Protein AF-A0A6L7SQQ6-F1 (afdb_monomer_lite)

pLDDT: mean 78.57, std 19.76, range [25.38, 97.38]

Sequence (623 aa):
MELYFRLGDMAGFTASKLAELQQGFAIPIRELVQNSMDASVEAENDACKVDIYIESVKKKDIPCIDEYQKILELAVKTQKESGSYQNQQKQVVDKIKTALEKDDIPVMMFADNGAGLTTEKLEALLSERSHKSDSNSSGGSYGVGHLSAYSLSALQYILYSSRHKTSYGNQRTIFTGSPILAGYRSEDLVQRGPVGRIVADKPSEEKNPEYKYLDQCPRFLENILENLSSTGTVVTILGLSEQWGEEAEYAIVSHFFSALAYGSLKVTIHRSGKKPISLDESQIQKLIGSRKGQKNARSSKGEILSGQAVWNSYQTIKSPNMHSIKLKNGDSVSIYVSINADKSESSVALIRSDMLIARHDNMICHDFDNLRKNPDYEPFTLIIDVGIKEAPNLFTLIKQAEGPNHNRLIAKNLMENKRHELNSLLTELCDKTKPWLQEIDRQSFDLPLFTIPQKANENSSRGTQNPSTPPRAKPVKPNQEPPPEGDPKPPPSTPRPKPNTPKISNRPLEAKVAARYMEHLGQLKVDIRITPHKSDDRDDAYLAFSLGEDLDRNLGMPTWLAFSDITLNGNEIKLKSNEEFRINLGMLEASKTYTVVAQLQKPEEWSNSLKYALQPLLWLRRK

Structure (mmCIF, N/CA/C/O backbone):
data_AF-A0A6L7SQQ6-F1
#
_entry.id   AF-A0A6L7SQQ6-F1
#
loop_
_atom_site.group_PDB
_atom_site.id
_atom_site.type_symbol
_atom_site.label_atom_id
_atom_site.label_alt_id
_atom_site.label_comp_id
_atom_site.label_asym_id
_atom_site.label_entity_id
_atom_site.label_seq_id
_atom_site.pdbx_PDB_ins_code
_atom_site.Cartn_x
_atom_site.Cartn_y
_atom_site.Cartn_z
_atom_site.occupancy
_atom_site.B_iso_or_equiv
_atom_site.auth_seq_id
_atom_site.auth_comp_id
_atom_site.auth_asym_id
_atom_site.auth_atom_id
_atom_site.pdbx_PDB_model_num
ATOM 1 N N . MET A 1 1 ? -12.608 -7.533 27.588 1.00 89.00 1 MET A N 1
ATOM 2 C CA . MET A 1 1 ? -12.539 -6.828 26.290 1.00 89.00 1 MET A CA 1
ATOM 3 C C . MET A 1 1 ? -13.068 -5.427 26.491 1.00 89.00 1 MET A C 1
ATOM 5 O O . MET A 1 1 ? -14.237 -5.294 26.829 1.00 89.00 1 MET A O 1
ATOM 9 N N . GLU A 1 2 ? -12.231 -4.415 26.303 1.00 91.88 2 GLU A N 1
ATOM 10 C CA . GLU A 1 2 ? -12.603 -3.006 26.482 1.00 91.88 2 GLU A CA 1
ATOM 11 C C . GLU A 1 2 ? -11.936 -2.139 25.412 1.00 91.88 2 GLU A C 1
ATOM 13 O O . GLU A 1 2 ? -10.821 -2.456 24.989 1.00 91.88 2 GLU A O 1
ATOM 18 N N . LEU A 1 3 ? -12.583 -1.047 24.987 1.00 94.94 3 LEU A N 1
ATOM 19 C CA . LEU A 1 3 ? -11.971 -0.068 24.090 1.00 94.94 3 LEU A CA 1
ATOM 20 C C . LEU A 1 3 ? -11.274 1.031 24.901 1.00 94.94 3 LEU A C 1
ATOM 22 O O . LEU A 1 3 ? -11.892 1.943 25.442 1.00 94.94 3 LEU A O 1
ATOM 26 N N . TYR A 1 4 ? -9.947 0.972 24.944 1.00 93.69 4 TYR A N 1
ATOM 27 C CA . TYR A 1 4 ? -9.126 1.877 25.735 1.00 93.69 4 TYR A CA 1
ATOM 28 C C . TYR A 1 4 ? -8.465 2.963 24.882 1.00 93.69 4 TYR A C 1
ATOM 30 O O . TYR A 1 4 ? -7.765 2.675 23.910 1.00 93.69 4 TYR A O 1
ATOM 38 N N . PHE A 1 5 ? -8.616 4.220 25.302 1.00 91.88 5 PHE A N 1
ATOM 39 C CA . PHE A 1 5 ? -7.839 5.357 24.809 1.00 91.88 5 PHE A CA 1
ATOM 40 C C . PHE A 1 5 ? -6.858 5.795 25.902 1.00 91.88 5 PHE A C 1
ATOM 42 O O . PHE A 1 5 ? -7.236 6.001 27.059 1.00 91.88 5 PHE A O 1
ATOM 49 N N . ARG A 1 6 ? -5.576 5.938 25.554 1.00 89.88 6 ARG A N 1
ATOM 50 C CA . ARG A 1 6 ? -4.548 6.387 26.509 1.00 89.88 6 ARG A CA 1
ATOM 51 C C . ARG A 1 6 ? -4.644 7.887 26.787 1.00 89.88 6 ARG A C 1
ATOM 53 O O . ARG A 1 6 ? -5.280 8.622 26.029 1.00 89.88 6 ARG A O 1
ATOM 60 N N . LEU A 1 7 ? -3.960 8.348 27.831 1.00 89.25 7 LEU A N 1
ATOM 61 C CA . LEU A 1 7 ? -3.707 9.777 28.031 1.00 89.25 7 LEU A CA 1
ATOM 62 C C . LEU A 1 7 ? -3.003 10.365 26.800 1.00 89.25 7 LEU A C 1
ATOM 64 O O . LEU A 1 7 ? -2.105 9.742 26.230 1.00 89.25 7 LEU A O 1
ATOM 68 N N . GLY A 1 8 ? -3.411 11.555 26.367 1.00 85.06 8 GLY A N 1
ATOM 69 C CA . GLY A 1 8 ? -2.806 12.184 25.196 1.00 85.06 8 GLY A CA 1
ATOM 70 C C . GLY A 1 8 ? -3.393 13.542 24.847 1.00 85.06 8 GLY A C 1
ATOM 71 O O . GLY A 1 8 ? -4.308 14.034 25.506 1.00 85.06 8 GLY A O 1
ATOM 72 N N . ASP A 1 9 ? -2.847 14.149 23.798 1.00 80.06 9 ASP A N 1
ATOM 73 C CA . ASP A 1 9 ? -3.192 15.507 23.381 1.00 80.06 9 ASP A CA 1
ATOM 74 C C . ASP A 1 9 ? -4.577 15.614 22.726 1.00 80.06 9 ASP A C 1
ATOM 76 O O . ASP A 1 9 ? -5.094 14.662 22.132 1.00 80.06 9 ASP A O 1
ATOM 80 N N . MET A 1 10 ? -5.135 16.828 22.769 1.00 79.50 10 MET A N 1
ATOM 81 C CA . MET A 1 10 ? -6.393 17.237 22.129 1.00 79.50 10 MET A CA 1
ATOM 82 C C . MET A 1 10 ? -6.275 17.355 20.598 1.00 79.50 10 MET A C 1
ATOM 84 O O . MET A 1 10 ? -6.607 18.380 20.002 1.00 79.50 10 MET A O 1
ATOM 88 N N . ALA A 1 11 ? -5.795 16.303 19.937 1.00 83.25 11 ALA A N 1
ATOM 89 C CA . ALA A 1 11 ? -5.746 16.237 18.480 1.00 83.25 11 ALA A CA 1
ATOM 90 C C . ALA A 1 11 ? -7.163 16.191 17.877 1.00 83.25 11 ALA A C 1
ATOM 92 O O . ALA A 1 11 ? -8.075 15.614 18.466 1.00 83.25 11 ALA A O 1
ATOM 93 N N . GLY A 1 12 ? -7.356 16.780 16.694 1.00 82.12 12 GLY A N 1
ATOM 94 C CA . GLY A 1 12 ? -8.638 16.738 15.981 1.00 82.12 12 GLY A CA 1
ATOM 95 C C . GLY A 1 12 ? -8.912 15.397 15.282 1.00 82.12 12 GLY A C 1
ATOM 96 O O . GLY A 1 12 ? -8.052 14.523 15.228 1.00 82.12 12 GLY A O 1
ATOM 97 N N . PHE A 1 13 ? -10.098 15.270 14.673 1.00 76.56 13 PHE A N 1
ATOM 98 C CA . PHE A 1 13 ? -10.550 14.075 13.926 1.00 76.56 13 PHE A CA 1
ATOM 99 C C . PHE A 1 13 ? -9.750 13.769 12.652 1.00 76.56 13 PHE A C 1
ATOM 101 O O . PHE A 1 13 ? -9.943 12.733 12.016 1.00 76.56 13 PHE A O 1
ATOM 108 N N . THR A 1 14 ? -8.861 14.676 12.262 1.00 64.56 14 THR A N 1
ATOM 109 C CA . THR A 1 14 ? -8.005 14.509 11.098 1.00 64.56 14 THR A CA 1
ATOM 110 C C . THR A 1 14 ? -6.567 14.562 11.574 1.00 64.56 14 THR A C 1
ATOM 112 O O . THR A 1 14 ? -6.044 15.626 11.902 1.00 64.56 14 THR A O 1
ATOM 115 N N . ALA A 1 15 ? -5.899 13.412 11.605 1.00 60.47 15 ALA A N 1
ATOM 116 C CA . ALA A 1 15 ? -4.445 13.439 11.623 1.00 60.47 15 ALA A CA 1
ATOM 117 C C . ALA A 1 15 ? -3.980 14.092 10.320 1.00 60.47 15 ALA A C 1
ATOM 119 O O . ALA A 1 15 ? -4.476 13.711 9.262 1.00 60.47 15 ALA A O 1
ATOM 120 N N . SER A 1 16 ? -3.037 15.033 10.371 1.00 54.25 16 SER A N 1
ATOM 121 C CA . SER A 1 16 ? -2.474 15.669 9.166 1.00 54.25 16 SER A CA 1
ATOM 122 C C . SER A 1 16 ? -2.082 14.629 8.108 1.00 54.25 16 SER A C 1
ATOM 124 O O . SER A 1 16 ? -2.489 14.719 6.957 1.00 54.25 16 SER A O 1
ATOM 126 N N . LYS A 1 17 ? -1.452 13.539 8.554 1.00 56.47 17 LYS A N 1
ATOM 127 C CA . LYS A 1 17 ? -1.075 12.375 7.739 1.00 56.47 17 LYS A CA 1
ATOM 128 C C . LYS A 1 17 ? -2.253 11.591 7.127 1.00 56.47 17 LYS A C 1
ATOM 130 O O . LYS A 1 17 ? -2.093 11.017 6.061 1.00 56.47 17 LYS A O 1
ATOM 135 N N . LEU A 1 18 ? -3.427 11.549 7.773 1.00 61.88 18 LEU A N 1
ATOM 136 C CA . LEU A 1 18 ? -4.650 10.954 7.195 1.00 61.88 18 LEU A CA 1
ATOM 137 C C . LEU A 1 18 ? -5.333 11.904 6.205 1.00 61.88 18 LEU A C 1
ATOM 139 O O . LEU A 1 18 ? -5.942 11.434 5.254 1.00 61.88 18 LEU A O 1
ATOM 143 N N . ALA A 1 19 ? -5.231 13.220 6.416 1.00 55.53 19 ALA A N 1
ATOM 144 C CA . ALA A 1 19 ? -5.729 14.221 5.468 1.00 55.53 19 ALA A CA 1
ATOM 145 C C . ALA A 1 19 ? -4.944 14.197 4.146 1.00 55.53 19 ALA A C 1
ATOM 147 O O . ALA A 1 19 ? -5.497 14.478 3.085 1.00 55.53 19 ALA A O 1
ATOM 148 N N . GLU A 1 20 ? -3.648 13.885 4.234 1.00 52.28 20 GLU A N 1
ATOM 149 C CA . GLU A 1 20 ? -2.730 13.737 3.101 1.00 52.28 20 GLU A CA 1
ATOM 150 C C . GLU A 1 20 ? -2.932 12.418 2.337 1.00 52.28 20 GLU A C 1
ATOM 152 O O . GLU A 1 20 ? -2.586 12.335 1.156 1.00 52.28 20 GLU A O 1
ATOM 157 N N . LEU A 1 21 ? -3.508 11.397 2.986 1.00 57.66 21 LEU A N 1
ATOM 158 C CA . LEU A 1 21 ? -3.842 10.129 2.346 1.00 57.66 21 LEU A CA 1
ATOM 159 C C . LEU A 1 21 ? -5.044 10.319 1.420 1.00 57.66 21 LEU A C 1
ATOM 161 O O . LEU A 1 21 ? -6.118 10.777 1.810 1.00 57.66 21 LEU A O 1
ATOM 165 N N . GLN A 1 22 ? -4.827 10.000 0.150 1.00 56.41 22 GLN A N 1
ATOM 166 C CA . GLN A 1 22 ? -5.799 10.247 -0.899 1.00 56.41 22 GLN A CA 1
ATOM 167 C C . GLN A 1 22 ? -6.944 9.232 -0.861 1.00 56.41 22 GLN A C 1
ATOM 169 O O . GLN A 1 22 ? -6.760 8.085 -0.464 1.00 56.41 22 GLN A O 1
ATOM 174 N N . GLN A 1 23 ? -8.127 9.668 -1.299 1.00 60.03 23 GLN A N 1
ATOM 175 C CA . GLN A 1 23 ? -9.264 8.780 -1.553 1.00 60.03 23 GLN A CA 1
ATOM 176 C C . GLN A 1 23 ? -8.976 7.902 -2.779 1.00 60.03 23 GLN A C 1
ATOM 178 O O . GLN A 1 23 ? -8.336 8.368 -3.726 1.00 60.03 23 GLN A O 1
ATOM 183 N N . GLY A 1 24 ? -9.455 6.661 -2.759 1.00 73.94 24 GLY A N 1
ATOM 184 C CA . GLY A 1 24 ? -9.202 5.653 -3.780 1.00 73.94 24 GLY A CA 1
ATOM 185 C C . GLY A 1 24 ? -8.560 4.373 -3.242 1.00 73.94 24 GLY A C 1
ATOM 186 O O . GLY A 1 24 ? -7.846 4.352 -2.241 1.00 73.94 24 GLY A O 1
ATOM 187 N N . PHE A 1 25 ? -8.764 3.283 -3.976 1.00 79.06 25 PHE A N 1
ATOM 188 C CA . PHE A 1 25 ? -8.223 1.966 -3.640 1.00 79.06 25 PHE A CA 1
ATOM 189 C C . PHE A 1 25 ? -6.720 1.802 -3.900 1.00 79.06 25 PHE A C 1
ATOM 191 O O . PHE A 1 25 ? -6.099 0.928 -3.303 1.00 79.06 25 PHE A O 1
ATOM 198 N N . ALA A 1 26 ? -6.121 2.611 -4.778 1.00 80.12 26 ALA A N 1
ATOM 199 C CA . ALA A 1 26 ? -4.793 2.332 -5.324 1.00 80.12 26 ALA A CA 1
ATOM 200 C C . ALA A 1 26 ? -3.681 2.273 -4.269 1.00 80.12 26 ALA A C 1
ATOM 202 O O . ALA A 1 26 ? -3.017 1.247 -4.145 1.00 80.12 26 ALA A O 1
ATOM 203 N N . ILE A 1 27 ? -3.489 3.351 -3.503 1.00 81.56 27 ILE A N 1
ATOM 204 C CA . ILE A 1 27 ? -2.435 3.422 -2.480 1.00 81.56 27 ILE A CA 1
ATOM 205 C C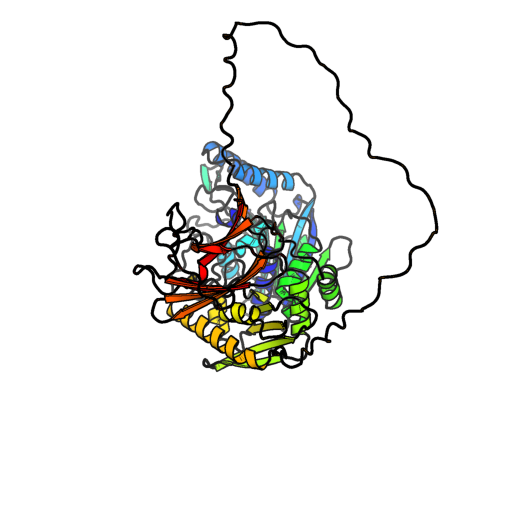 . ILE A 1 27 ? -2.695 2.425 -1.339 1.00 81.56 27 ILE A C 1
ATOM 207 O O . ILE A 1 27 ? -1.777 1.678 -1.005 1.00 81.56 27 ILE A O 1
ATOM 211 N N . PRO A 1 28 ? -3.907 2.341 -0.754 1.00 84.81 28 PRO A N 1
ATOM 212 C CA . PRO A 1 28 ? -4.140 1.443 0.374 1.00 84.81 28 PRO A CA 1
ATOM 213 C C . PRO A 1 28 ? -4.024 -0.032 0.025 1.00 84.81 28 PRO A C 1
ATOM 215 O O . PRO A 1 28 ? -3.409 -0.785 0.769 1.00 84.81 28 PRO A O 1
ATOM 218 N N . ILE A 1 29 ? -4.572 -0.457 -1.117 1.00 87.94 29 ILE A N 1
ATOM 219 C CA . ILE A 1 29 ? -4.427 -1.845 -1.565 1.00 87.94 29 ILE A CA 1
ATOM 220 C C . ILE A 1 29 ? -2.963 -2.161 -1.819 1.00 87.94 29 ILE A C 1
ATOM 222 O O . ILE A 1 29 ? -2.491 -3.229 -1.444 1.00 87.94 29 ILE A O 1
ATOM 226 N N . ARG A 1 30 ? -2.246 -1.235 -2.456 1.00 87.44 30 ARG A N 1
ATOM 227 C CA . ARG A 1 30 ? -0.831 -1.416 -2.725 1.00 87.44 30 ARG A CA 1
ATOM 228 C C . ARG A 1 30 ? -0.036 -1.647 -1.444 1.00 87.44 30 ARG A C 1
ATOM 230 O O . ARG A 1 30 ? 0.750 -2.585 -1.387 1.00 87.44 30 ARG A O 1
ATOM 237 N N . GLU A 1 31 ? -0.277 -0.825 -0.434 1.00 87.81 31 GLU A N 1
ATOM 238 C CA . GLU A 1 31 ? 0.370 -0.936 0.868 1.00 87.81 31 GLU A CA 1
ATOM 239 C C . GLU A 1 31 ? 0.004 -2.242 1.587 1.00 87.81 31 GLU A C 1
ATOM 241 O O . GLU A 1 31 ? 0.876 -2.929 2.110 1.00 87.81 31 GLU A O 1
ATOM 246 N N . LEU A 1 32 ? -1.274 -2.631 1.580 1.00 91.00 32 LEU A N 1
ATOM 247 C CA . LEU A 1 32 ? -1.727 -3.884 2.192 1.00 91.00 32 LEU A CA 1
ATOM 248 C C . LEU A 1 32 ? -1.081 -5.106 1.526 1.00 91.00 32 LEU A C 1
ATOM 250 O O . LEU A 1 32 ? -0.552 -5.965 2.222 1.00 91.00 32 LEU A O 1
ATOM 254 N N . VAL A 1 33 ? -1.061 -5.161 0.190 1.00 93.00 33 VAL A N 1
ATOM 255 C CA . VAL A 1 33 ? -0.445 -6.273 -0.552 1.00 93.00 33 VAL A CA 1
ATOM 256 C C . VAL A 1 33 ? 1.073 -6.296 -0.359 1.00 93.00 33 VAL A C 1
ATOM 258 O O . VAL A 1 33 ? 1.638 -7.373 -0.191 1.00 93.00 33 VAL A O 1
ATOM 261 N N . GLN A 1 34 ? 1.739 -5.136 -0.325 1.00 89.19 34 GLN A N 1
ATOM 262 C CA . GLN A 1 34 ? 3.176 -5.064 -0.048 1.00 89.19 34 GLN A CA 1
ATOM 263 C C . GLN A 1 34 ? 3.505 -5.586 1.358 1.00 89.19 34 GLN A C 1
ATOM 265 O O . GLN A 1 34 ? 4.419 -6.395 1.502 1.00 89.19 34 GLN A O 1
ATOM 270 N N . ASN A 1 35 ? 2.734 -5.188 2.374 1.00 89.94 35 ASN A N 1
ATOM 271 C CA . ASN A 1 35 ? 2.908 -5.680 3.741 1.00 89.94 35 ASN A CA 1
ATOM 272 C C . ASN A 1 35 ? 2.701 -7.201 3.828 1.00 89.94 35 ASN A C 1
ATOM 274 O O . ASN A 1 35 ? 3.481 -7.888 4.488 1.00 89.94 35 ASN A O 1
ATOM 278 N N . SER A 1 36 ? 1.715 -7.748 3.110 1.00 92.69 36 SER A N 1
ATOM 279 C CA . SER A 1 36 ? 1.510 -9.199 3.019 1.00 92.69 36 SER A CA 1
ATOM 280 C C . SER A 1 36 ? 2.652 -9.919 2.290 1.00 92.69 36 SER A C 1
ATOM 282 O O . SER A 1 36 ? 3.057 -11.004 2.711 1.00 92.69 36 SER A O 1
ATOM 284 N N . MET A 1 37 ? 3.212 -9.330 1.228 1.00 91.25 37 MET A N 1
ATOM 285 C CA . MET A 1 37 ? 4.386 -9.870 0.527 1.00 91.25 37 MET A CA 1
ATOM 286 C C . MET A 1 37 ? 5.610 -9.907 1.447 1.00 91.25 37 MET A C 1
ATOM 288 O O . MET A 1 37 ? 6.252 -10.950 1.566 1.00 91.25 37 MET A O 1
ATOM 292 N N . ASP A 1 38 ? 5.896 -8.810 2.151 1.00 88.69 38 ASP A N 1
ATOM 293 C CA . ASP A 1 38 ? 7.022 -8.727 3.087 1.00 88.69 38 ASP A CA 1
ATOM 294 C C . ASP A 1 38 ? 6.859 -9.726 4.249 1.00 88.69 38 ASP A C 1
ATOM 296 O O . ASP A 1 38 ? 7.796 -10.458 4.577 1.00 88.69 38 ASP A O 1
ATOM 300 N N . ALA A 1 39 ? 5.651 -9.844 4.812 1.00 90.25 39 ALA A N 1
ATOM 301 C CA . ALA A 1 39 ? 5.344 -10.822 5.858 1.00 90.25 39 ALA A CA 1
ATOM 302 C C . ALA A 1 39 ? 5.427 -12.277 5.361 1.00 90.25 39 ALA A C 1
ATOM 304 O O . ALA A 1 39 ? 5.763 -13.176 6.133 1.00 90.25 39 ALA A O 1
ATOM 305 N N . SER A 1 40 ? 5.115 -12.528 4.088 1.00 92.44 40 SER A N 1
ATOM 306 C CA . SER A 1 40 ? 5.242 -13.845 3.459 1.00 92.44 40 SER A CA 1
ATOM 307 C C . SER A 1 40 ? 6.701 -14.237 3.229 1.00 92.44 40 SER A C 1
ATOM 309 O O . SER A 1 40 ? 7.048 -15.402 3.414 1.00 92.44 40 SER A O 1
ATOM 311 N N . VAL A 1 41 ? 7.555 -13.278 2.855 1.00 88.81 41 VAL A N 1
ATOM 312 C CA . VAL A 1 41 ? 9.007 -13.492 2.745 1.00 88.81 41 VAL A CA 1
ATOM 313 C C . VAL A 1 41 ? 9.604 -13.805 4.115 1.00 88.81 41 VAL A C 1
ATOM 315 O O . VAL A 1 41 ? 10.400 -14.731 4.227 1.00 88.81 41 VAL A O 1
ATOM 318 N N . GLU A 1 42 ? 9.190 -13.088 5.164 1.00 89.19 42 GLU A N 1
ATOM 319 C CA . GLU A 1 42 ? 9.622 -13.370 6.540 1.00 89.19 42 GLU A CA 1
ATOM 320 C C . GLU A 1 42 ? 9.195 -14.768 7.018 1.00 89.19 42 GLU A C 1
ATOM 322 O O . GLU A 1 42 ? 9.928 -15.429 7.746 1.00 89.19 42 GLU A O 1
ATOM 327 N N . ALA A 1 43 ? 8.023 -15.236 6.584 1.00 89.69 43 ALA A N 1
ATOM 328 C CA . ALA A 1 43 ? 7.541 -16.588 6.856 1.00 89.69 43 ALA A CA 1
ATOM 329 C C . ALA A 1 43 ? 8.210 -17.679 6.004 1.00 89.69 43 ALA A C 1
ATOM 331 O O . ALA A 1 43 ? 7.856 -18.847 6.159 1.00 89.69 43 ALA A O 1
ATOM 332 N N . GLU A 1 44 ? 9.130 -17.314 5.105 1.00 90.94 44 GLU A N 1
ATOM 333 C CA . GLU A 1 44 ? 9.808 -18.230 4.180 1.00 90.94 44 GLU A CA 1
ATOM 334 C C . GLU A 1 44 ? 8.836 -19.015 3.278 1.00 90.94 44 GLU A C 1
ATOM 336 O O . GLU A 1 44 ? 9.086 -20.159 2.904 1.00 90.94 44 GLU A O 1
ATOM 341 N N . ASN A 1 45 ? 7.705 -18.407 2.908 1.00 90.50 45 ASN A N 1
ATOM 342 C CA . ASN A 1 45 ? 6.760 -19.033 1.986 1.00 90.50 45 ASN A CA 1
ATOM 343 C C . ASN A 1 45 ? 7.245 -18.938 0.532 1.00 90.50 45 ASN A C 1
ATOM 345 O O . ASN A 1 45 ? 7.689 -17.879 0.088 1.00 90.50 45 ASN A O 1
ATOM 349 N N . ASP A 1 46 ? 6.994 -19.989 -0.253 1.00 89.81 46 ASP A N 1
ATOM 350 C CA . ASP A 1 46 ? 7.251 -19.993 -1.703 1.00 89.81 46 ASP A CA 1
ATOM 351 C C . ASP A 1 46 ? 6.398 -18.971 -2.476 1.00 89.81 46 ASP A C 1
ATOM 353 O O . ASP A 1 46 ? 6.797 -18.487 -3.533 1.00 89.81 46 ASP A O 1
ATOM 357 N N . ALA A 1 47 ? 5.197 -18.666 -1.973 1.00 93.31 47 ALA A N 1
ATOM 358 C CA . ALA A 1 47 ? 4.300 -17.675 -2.556 1.00 93.31 47 ALA A CA 1
ATOM 359 C C . ALA A 1 47 ? 3.451 -16.988 -1.479 1.00 93.31 47 ALA A C 1
ATOM 361 O O . ALA A 1 47 ? 2.896 -17.645 -0.588 1.00 93.31 47 ALA A O 1
ATOM 362 N N . CYS A 1 48 ? 3.289 -15.675 -1.626 1.00 95.06 48 CYS A N 1
ATOM 363 C CA . CYS A 1 48 ? 2.324 -14.888 -0.877 1.00 95.06 48 CYS A CA 1
ATOM 364 C C . CYS A 1 48 ? 0.913 -15.204 -1.378 1.00 95.06 48 CYS A C 1
ATOM 366 O O . CYS A 1 48 ? 0.629 -15.159 -2.578 1.00 95.06 48 CYS A O 1
ATOM 368 N N . LYS A 1 49 ? 0.018 -15.539 -0.455 1.00 96.19 49 LYS A N 1
ATOM 369 C CA . LYS A 1 49 ? -1.403 -15.762 -0.711 1.00 96.19 49 LYS A CA 1
ATOM 370 C C . LYS A 1 49 ? -2.183 -14.690 0.025 1.00 96.19 49 LYS A C 1
ATOM 372 O O . LYS A 1 49 ? -2.011 -14.544 1.230 1.00 96.19 49 LYS A O 1
ATOM 377 N N . VAL A 1 50 ? -3.035 -13.979 -0.704 1.00 96.75 50 VAL A N 1
ATOM 378 C CA . VAL A 1 50 ? -3.914 -12.947 -0.156 1.00 96.75 50 VAL A CA 1
ATOM 379 C C . VAL A 1 50 ? -5.355 -13.265 -0.536 1.00 96.75 50 VAL A C 1
ATOM 381 O O . VAL A 1 50 ? -5.720 -13.251 -1.713 1.00 96.75 50 VAL A O 1
ATOM 384 N N . ASP A 1 51 ? -6.184 -13.523 0.465 1.00 96.75 51 ASP A N 1
ATOM 385 C CA . ASP A 1 51 ? -7.628 -13.647 0.326 1.00 96.75 51 ASP A CA 1
ATOM 386 C C . ASP A 1 51 ? -8.292 -12.335 0.765 1.00 96.75 51 ASP A C 1
ATOM 388 O O . ASP A 1 51 ? -8.131 -11.877 1.897 1.00 96.75 51 ASP A O 1
ATOM 392 N N . ILE A 1 52 ? -9.041 -11.714 -0.145 1.00 96.56 52 ILE A N 1
ATOM 393 C CA . ILE A 1 52 ? -9.746 -10.452 0.089 1.00 96.56 52 ILE A CA 1
ATOM 394 C C . ILE A 1 52 ? -11.234 -10.750 0.212 1.00 96.56 52 ILE A C 1
ATOM 396 O O . ILE A 1 52 ? -11.873 -11.116 -0.774 1.00 96.56 52 ILE A O 1
ATOM 400 N N . TYR A 1 53 ? -11.800 -10.566 1.399 1.00 96.06 53 TYR A N 1
ATOM 401 C CA . TYR A 1 53 ? -13.223 -10.775 1.661 1.00 96.06 53 TYR A CA 1
ATOM 402 C C . TYR A 1 53 ? -13.957 -9.440 1.672 1.00 96.06 53 TYR A C 1
ATOM 404 O O . TYR A 1 53 ? -13.537 -8.500 2.343 1.00 96.06 53 TYR A O 1
ATOM 412 N N . ILE A 1 54 ? -15.055 -9.356 0.923 1.00 94.88 54 ILE A N 1
ATOM 413 C CA . ILE A 1 54 ? -15.930 -8.185 0.858 1.00 94.88 54 ILE A CA 1
ATOM 414 C C . ILE A 1 54 ? -17.338 -8.637 1.219 1.00 94.88 54 ILE A C 1
ATOM 416 O O . ILE A 1 54 ? -18.031 -9.300 0.433 1.00 94.88 54 ILE A O 1
ATOM 420 N N . GLU A 1 55 ? -17.761 -8.261 2.417 1.00 93.81 55 GLU A N 1
ATOM 421 C CA . GLU A 1 55 ? -19.028 -8.693 2.987 1.00 93.81 55 GLU A CA 1
ATOM 422 C C . GLU A 1 55 ? -19.682 -7.600 3.834 1.00 93.81 55 GLU A C 1
ATOM 424 O O . GLU A 1 55 ? -19.242 -6.450 3.873 1.00 93.81 55 GLU A O 1
ATOM 429 N N . SER A 1 56 ? -20.809 -7.933 4.451 1.00 94.56 56 SER A N 1
ATOM 430 C CA . SER A 1 56 ? -21.501 -7.058 5.387 1.00 94.56 56 SER A CA 1
ATOM 431 C C . SER A 1 56 ? -21.679 -7.796 6.701 1.00 94.56 56 SER A C 1
ATOM 433 O O . SER A 1 56 ? -22.128 -8.940 6.714 1.00 94.56 56 SER A O 1
ATOM 435 N N . VAL A 1 57 ? -21.300 -7.137 7.790 1.00 95.75 57 VAL A N 1
ATOM 436 C CA . VAL A 1 57 ? -21.354 -7.675 9.151 1.00 95.75 57 VAL A CA 1
ATOM 437 C C . VAL A 1 57 ? -22.367 -6.863 9.936 1.00 95.75 57 VAL A C 1
ATOM 439 O O . VAL A 1 57 ? -22.408 -5.636 9.817 1.00 95.75 57 VAL A O 1
ATOM 442 N N . LYS A 1 58 ? -23.182 -7.524 10.760 1.00 97.00 58 LYS A N 1
ATOM 443 C CA . LYS A 1 58 ? -24.146 -6.811 11.600 1.00 97.00 58 LYS A CA 1
ATOM 444 C C . LYS A 1 58 ? -23.392 -5.888 12.543 1.00 97.00 58 LYS A C 1
ATOM 446 O O . LYS A 1 58 ? -22.450 -6.311 13.205 1.00 97.00 58 LYS A O 1
ATOM 451 N N . LYS A 1 59 ? -23.853 -4.647 12.676 1.00 97.00 59 LYS A N 1
ATOM 452 C CA . LYS A 1 59 ? -23.246 -3.627 13.541 1.00 97.00 59 LYS A CA 1
ATOM 453 C C . LYS A 1 59 ? -22.979 -4.151 14.952 1.00 97.00 59 LYS A C 1
ATOM 455 O O . LYS A 1 59 ? -21.891 -3.956 15.472 1.00 97.00 59 LYS A O 1
ATOM 460 N N . LYS A 1 60 ? -23.936 -4.882 15.530 1.00 96.31 60 LYS A N 1
ATOM 461 C CA . LYS A 1 60 ? -23.836 -5.478 16.875 1.00 96.31 60 LYS A CA 1
ATOM 462 C C . LYS A 1 60 ? -22.738 -6.540 17.036 1.00 96.31 60 LYS A C 1
ATOM 464 O O . LYS A 1 60 ? -22.352 -6.830 18.160 1.00 96.31 60 LYS A O 1
ATOM 469 N N . ASP A 1 61 ? -22.275 -7.134 15.936 1.00 96.06 61 ASP A N 1
ATOM 470 C CA . ASP A 1 61 ? -21.216 -8.146 15.949 1.00 96.06 61 ASP A CA 1
ATOM 471 C C . ASP A 1 61 ? -19.821 -7.483 15.879 1.00 96.06 61 ASP A C 1
ATOM 473 O O . ASP A 1 61 ? -18.804 -8.159 16.043 1.00 96.06 61 ASP A O 1
ATOM 477 N N . ILE A 1 62 ? -19.754 -6.157 15.671 1.00 96.75 62 ILE A N 1
ATOM 478 C CA . ILE A 1 62 ? -18.511 -5.381 15.719 1.00 96.75 62 ILE A CA 1
ATOM 479 C C . ILE A 1 62 ? -18.095 -5.152 17.183 1.00 96.75 62 ILE A C 1
ATOM 481 O O . ILE A 1 62 ? -18.856 -4.571 17.963 1.00 96.75 62 ILE A O 1
ATOM 485 N N . PRO A 1 63 ? -16.863 -5.524 17.567 1.00 96.50 63 PRO A N 1
ATOM 486 C CA . PRO A 1 63 ? -16.359 -5.339 18.924 1.00 96.50 63 PRO A CA 1
ATOM 487 C C . PRO A 1 63 ? -16.367 -3.888 19.405 1.00 96.50 63 PRO A C 1
ATOM 489 O O . PRO A 1 63 ? -15.883 -2.982 18.721 1.00 96.50 63 PRO A O 1
ATOM 492 N N . CYS A 1 64 ? -16.867 -3.689 20.627 1.00 96.50 64 CYS A N 1
ATOM 493 C CA . CYS A 1 64 ? -16.907 -2.395 21.313 1.00 96.50 64 CYS A CA 1
ATOM 494 C C . CYS A 1 64 ? -17.613 -1.278 20.517 1.00 96.50 64 CYS A C 1
ATOM 496 O O . CYS A 1 64 ? -17.305 -0.104 20.716 1.00 96.50 64 CYS A O 1
ATOM 498 N N . ILE A 1 65 ? -18.555 -1.609 19.623 1.00 96.81 65 ILE A N 1
ATOM 499 C CA . ILE A 1 65 ? -19.212 -0.606 18.771 1.00 96.81 65 ILE A CA 1
ATOM 500 C C . ILE A 1 65 ? -20.016 0.424 19.577 1.00 96.81 65 ILE A C 1
ATOM 502 O O . ILE A 1 65 ? -19.932 1.616 19.292 1.00 96.81 65 ILE A O 1
ATOM 506 N N . ASP A 1 66 ? -20.716 -0.005 20.629 1.00 96.38 66 ASP A N 1
ATOM 507 C CA . ASP A 1 66 ? -21.507 0.891 21.481 1.00 96.38 66 ASP A CA 1
ATOM 508 C C . ASP A 1 66 ? -20.605 1.856 22.270 1.00 96.38 66 ASP A C 1
ATOM 510 O O . ASP A 1 66 ? -20.909 3.039 22.418 1.00 96.38 66 ASP A O 1
ATOM 514 N N . GLU A 1 67 ? -19.464 1.364 22.763 1.00 96.12 67 GLU A N 1
ATOM 515 C CA . GLU A 1 67 ? -18.456 2.180 23.450 1.00 96.12 67 GLU A CA 1
ATOM 516 C C . GLU A 1 67 ? -17.809 3.178 22.482 1.00 96.12 67 GLU A C 1
ATOM 518 O O . GLU A 1 67 ? -17.690 4.363 22.793 1.00 96.12 67 GLU A O 1
ATOM 523 N N . TYR A 1 68 ? -17.487 2.732 21.266 1.00 97.19 68 TYR A N 1
ATOM 524 C CA . TYR A 1 68 ? -16.998 3.589 20.190 1.00 97.19 68 TYR A CA 1
ATOM 525 C C . TYR A 1 68 ? -17.980 4.730 19.865 1.00 97.19 68 TYR A C 1
ATOM 527 O O . TYR A 1 68 ? -17.552 5.879 19.737 1.00 97.19 68 TYR A O 1
ATOM 535 N N . GLN A 1 69 ? -19.290 4.457 19.785 1.00 97.12 69 GLN A N 1
ATOM 536 C CA . GLN A 1 69 ? -20.309 5.487 19.538 1.00 97.12 69 GLN A CA 1
ATOM 537 C C . GLN A 1 69 ? -20.365 6.530 20.660 1.00 97.12 69 GLN A C 1
ATOM 539 O O . GLN A 1 69 ? -20.376 7.730 20.382 1.00 97.12 69 GLN A O 1
ATOM 544 N N . LYS A 1 70 ? -20.328 6.092 21.923 1.00 96.44 70 LYS A N 1
ATOM 545 C CA . LYS A 1 70 ? -20.288 7.001 23.080 1.00 96.44 70 LYS A CA 1
ATOM 546 C C . LYS A 1 70 ? -19.040 7.885 23.058 1.00 96.44 70 LYS A C 1
ATOM 548 O O . LYS A 1 70 ? -19.125 9.096 23.255 1.00 96.44 70 LYS A O 1
ATOM 553 N N . ILE A 1 71 ? -17.876 7.303 22.765 1.00 95.62 71 ILE A N 1
ATOM 554 C CA . ILE A 1 71 ? -16.609 8.042 22.695 1.00 95.62 71 ILE A CA 1
ATOM 555 C C . ILE A 1 71 ? -16.613 9.043 21.535 1.00 95.62 71 ILE A C 1
ATOM 557 O O . ILE A 1 71 ? -16.141 10.168 21.700 1.00 95.62 71 ILE A O 1
ATOM 561 N N . LEU A 1 72 ? -17.192 8.688 20.385 1.00 96.19 72 LEU A N 1
ATOM 562 C CA . LEU A 1 72 ? -17.380 9.617 19.271 1.00 96.19 72 LEU A CA 1
ATOM 563 C C . LEU A 1 72 ? -18.185 10.852 19.701 1.00 96.19 72 LEU A C 1
ATOM 565 O O . LEU A 1 72 ? -17.806 11.974 19.363 1.00 96.19 72 LEU A O 1
ATOM 569 N N . GLU A 1 73 ? -19.271 10.675 20.453 1.00 96.19 73 GLU A N 1
ATOM 570 C CA . GLU A 1 73 ? -20.082 11.791 20.953 1.00 96.19 73 GLU A CA 1
ATOM 571 C C . GLU A 1 73 ? -19.304 12.688 21.921 1.00 96.19 73 GLU A C 1
ATOM 573 O O . GLU A 1 73 ? -19.340 13.916 21.776 1.00 96.19 73 GLU A O 1
ATOM 578 N N . LEU A 1 74 ? -18.546 12.092 22.849 1.00 95.50 74 LEU A N 1
ATOM 579 C CA . LEU A 1 74 ? -17.660 12.828 23.755 1.00 95.50 74 LEU A CA 1
ATOM 580 C C . LEU A 1 74 ? -16.606 13.621 22.979 1.00 95.50 74 LEU A C 1
ATOM 582 O O . LEU A 1 74 ? -16.441 14.816 23.216 1.00 95.50 74 LEU A O 1
ATOM 586 N N . ALA A 1 75 ? -15.951 12.997 22.001 1.00 94.06 75 ALA A N 1
ATOM 587 C CA . ALA A 1 75 ? -14.960 13.646 21.153 1.00 94.06 75 ALA A CA 1
ATOM 588 C C . ALA A 1 75 ? -15.559 14.812 20.355 1.00 94.06 75 ALA A C 1
ATOM 590 O O . ALA A 1 75 ? -14.994 15.905 20.334 1.00 94.06 75 ALA A O 1
ATOM 591 N N . VAL A 1 76 ? -16.744 14.640 19.762 1.00 94.00 76 VAL A N 1
ATOM 592 C CA . VAL A 1 76 ? -17.454 15.730 19.074 1.00 94.00 76 VAL A CA 1
ATOM 593 C C . VAL A 1 76 ? -17.774 16.872 20.036 1.00 94.00 76 VAL A C 1
ATOM 595 O O . VAL A 1 76 ? -17.587 18.037 19.680 1.00 94.00 76 VAL A O 1
ATOM 598 N N . LYS A 1 77 ? -18.248 16.562 21.247 1.00 94.44 77 LYS A N 1
ATOM 599 C CA . LYS A 1 77 ? -18.550 17.564 22.273 1.00 94.44 77 LYS A CA 1
ATOM 600 C C . LYS A 1 77 ? -17.294 18.338 22.673 1.00 94.44 77 LYS A C 1
ATOM 602 O O . LYS A 1 77 ? -17.295 19.562 22.571 1.00 94.44 77 LYS A O 1
ATOM 607 N N . THR A 1 78 ? -16.210 17.647 23.033 1.00 92.81 78 THR A N 1
ATOM 608 C CA . THR A 1 78 ? -14.970 18.303 23.474 1.00 92.81 78 THR A CA 1
ATOM 609 C C . THR A 1 78 ? -14.367 19.178 22.369 1.00 92.81 78 THR A C 1
ATOM 611 O O . THR A 1 78 ? -13.940 20.297 22.633 1.00 92.81 78 THR A O 1
ATOM 614 N N . GLN A 1 79 ? -14.384 18.721 21.112 1.00 89.94 79 GLN A N 1
ATOM 615 C CA . GLN A 1 79 ? -13.852 19.495 19.981 1.00 89.94 79 GLN A CA 1
ATOM 616 C C . GLN A 1 79 ? -14.702 20.734 19.648 1.00 89.94 79 GLN A C 1
ATOM 618 O O . GLN A 1 79 ? -14.176 21.738 19.161 1.00 89.94 79 GLN A O 1
ATOM 623 N N . LYS A 1 80 ? -16.020 20.688 19.892 1.00 91.06 80 LYS A N 1
ATOM 624 C CA . LYS A 1 80 ? -16.894 21.867 19.774 1.00 91.06 80 LYS A CA 1
ATOM 625 C C . LYS A 1 80 ? -16.595 22.886 20.870 1.00 91.06 80 LYS A C 1
ATOM 627 O O . LYS A 1 80 ? -16.491 24.069 20.568 1.00 91.06 80 LYS A O 1
ATOM 632 N N . GLU A 1 81 ? -16.428 22.425 22.107 1.00 90.06 81 GLU A N 1
ATOM 633 C CA . GLU A 1 81 ? -16.091 23.272 23.258 1.00 90.06 81 GLU A CA 1
ATOM 634 C C . GLU A 1 81 ? -14.711 23.931 23.108 1.00 90.06 81 GLU A C 1
ATOM 636 O O . GLU A 1 81 ? -14.542 25.086 23.485 1.00 90.06 81 GLU A O 1
ATOM 641 N N . SER A 1 82 ? -13.741 23.244 22.494 1.00 85.06 82 SER A N 1
ATOM 642 C CA . SER A 1 82 ? -12.401 23.791 22.239 1.00 85.06 82 SER A CA 1
ATOM 643 C C . SER A 1 82 ? -12.320 24.736 21.031 1.00 85.06 82 SER A C 1
ATOM 645 O O . SER A 1 82 ? -11.249 25.270 20.753 1.00 85.06 82 SER A O 1
ATOM 647 N N . GLY A 1 83 ? -13.406 24.911 20.266 1.00 81.56 83 GLY A N 1
ATOM 648 C CA . GLY A 1 83 ? -13.410 25.692 19.021 1.00 81.56 83 GLY A CA 1
ATOM 649 C C . GLY A 1 83 ? -12.688 25.027 17.837 1.00 81.56 83 GLY A C 1
ATOM 650 O O . GLY A 1 83 ? -12.568 25.628 16.770 1.00 81.56 83 GLY A O 1
ATOM 651 N N . SER A 1 84 ? -12.241 23.776 17.988 1.00 76.12 84 SER A N 1
ATOM 652 C CA . SER A 1 84 ? -11.472 23.029 16.977 1.00 76.12 84 SER A CA 1
ATOM 653 C C . SER A 1 84 ? -12.354 22.312 15.942 1.00 76.12 84 SER A C 1
ATOM 655 O O . SER A 1 84 ? -11.852 21.728 14.979 1.00 76.12 84 SER A O 1
ATOM 657 N N . TYR A 1 85 ? -13.680 22.340 16.116 1.00 82.31 85 TYR A N 1
ATOM 658 C CA . TYR A 1 85 ? -14.649 21.641 15.268 1.00 82.31 85 TYR A CA 1
ATOM 659 C C . TYR A 1 85 ? -15.000 22.412 13.980 1.00 82.31 85 TYR A C 1
ATOM 661 O O . TYR A 1 85 ? -16.072 23.013 13.850 1.00 82.31 85 TYR A O 1
ATOM 669 N N . GLN A 1 86 ? -14.082 22.391 13.011 1.00 81.69 86 GLN A N 1
ATOM 670 C CA . GLN A 1 86 ? -14.234 23.052 11.711 1.00 81.69 86 GLN A CA 1
ATOM 671 C C . GLN A 1 86 ? -14.849 22.126 10.639 1.00 81.69 86 GLN A C 1
ATOM 673 O O . GLN A 1 86 ? -15.265 20.996 10.905 1.00 81.69 86 GLN A O 1
ATOM 678 N N . ASN A 1 87 ? -14.964 22.626 9.403 1.00 80.81 87 ASN A N 1
ATOM 679 C CA . ASN A 1 87 ? -15.680 21.953 8.311 1.00 80.81 87 ASN A CA 1
ATOM 680 C C . ASN A 1 87 ? -15.091 20.584 7.929 1.00 80.81 87 ASN A C 1
ATOM 682 O O . ASN A 1 87 ? -15.852 19.678 7.605 1.00 80.81 87 ASN A O 1
ATOM 686 N N . GLN A 1 88 ? -13.769 20.401 7.998 1.00 78.62 88 GLN A N 1
ATOM 687 C CA . GLN A 1 88 ? -13.142 19.108 7.690 1.00 78.62 88 GLN A CA 1
ATOM 688 C C . GLN A 1 88 ? -13.466 18.049 8.756 1.00 78.62 88 GLN A C 1
ATOM 690 O O . GLN A 1 88 ? -13.806 16.918 8.422 1.00 78.62 88 GLN A O 1
ATOM 695 N N . GLN A 1 89 ? -13.440 18.423 10.038 1.00 83.00 89 GLN A N 1
ATOM 696 C CA . GLN A 1 89 ? -13.807 17.543 11.150 1.00 83.00 89 GLN A CA 1
ATOM 697 C C . GLN A 1 89 ? -15.288 17.160 11.072 1.00 83.00 89 GLN A C 1
ATOM 699 O O . GLN A 1 89 ? -15.626 16.005 11.314 1.00 83.00 89 GLN A O 1
ATOM 704 N N . LYS A 1 90 ? -16.160 18.100 10.673 1.00 85.56 90 LYS A N 1
ATOM 705 C CA . LYS A 1 90 ? -17.580 17.818 10.408 1.00 85.56 90 LYS A CA 1
ATOM 706 C C . LYS A 1 90 ? -17.751 16.741 9.344 1.00 85.56 90 LYS A C 1
ATOM 708 O O . LYS A 1 90 ? -18.427 15.762 9.609 1.00 85.56 90 LYS A O 1
ATOM 713 N N . GLN A 1 91 ? -17.074 16.865 8.201 1.00 86.69 91 GLN A N 1
ATOM 714 C CA . GLN A 1 91 ? -17.156 15.863 7.130 1.00 86.69 91 GLN A CA 1
ATOM 715 C C . GLN A 1 91 ? -16.726 14.467 7.596 1.00 86.69 91 GLN A C 1
ATOM 717 O O . GLN A 1 91 ? -17.381 13.482 7.264 1.00 86.69 91 GLN A O 1
ATOM 722 N N . VAL A 1 92 ? -15.651 14.374 8.386 1.00 87.81 92 VAL A N 1
ATOM 723 C CA . VAL A 1 92 ? -15.203 13.100 8.968 1.00 87.81 92 VAL A CA 1
ATOM 724 C C . VAL A 1 92 ? -16.265 12.521 9.905 1.00 87.81 92 VAL A C 1
ATOM 726 O O . VAL A 1 92 ? -16.621 11.352 9.782 1.00 87.81 92 VAL A O 1
ATOM 729 N N . VAL A 1 93 ? -16.803 13.334 10.813 1.00 91.75 93 VAL A N 1
ATOM 730 C CA . VAL A 1 93 ? -17.824 12.893 11.774 1.00 91.75 93 VAL A CA 1
ATOM 731 C C . VAL A 1 93 ? -19.123 12.499 11.078 1.00 91.75 93 VAL A C 1
ATOM 733 O O . VAL A 1 93 ? -19.707 11.478 11.430 1.00 91.75 93 VAL A O 1
ATOM 736 N N . ASP A 1 94 ? -19.559 13.254 10.073 1.00 91.50 94 ASP A N 1
ATOM 737 C CA . ASP A 1 94 ? -20.757 12.951 9.291 1.00 91.50 94 ASP A CA 1
ATOM 738 C C . ASP A 1 94 ? -20.581 11.631 8.524 1.00 91.50 94 ASP A C 1
ATOM 740 O O . ASP A 1 94 ? -21.496 10.803 8.503 1.00 91.50 94 ASP A O 1
ATOM 744 N N . LYS A 1 95 ? -19.382 11.372 7.976 1.00 91.38 95 LYS A N 1
ATOM 745 C CA . LYS A 1 95 ? -19.027 10.089 7.342 1.00 91.38 95 LYS A CA 1
ATOM 746 C C . LYS A 1 95 ? -19.128 8.924 8.335 1.00 91.38 95 LYS A C 1
ATOM 748 O O . LYS A 1 95 ? -19.735 7.905 8.008 1.00 91.38 95 LYS A O 1
ATOM 753 N N . ILE A 1 96 ? -18.581 9.085 9.543 1.00 95.06 96 ILE A N 1
ATOM 754 C CA . ILE A 1 96 ? -18.651 8.073 10.609 1.00 95.06 96 ILE A CA 1
ATOM 755 C C . ILE A 1 96 ? -20.112 7.822 11.013 1.00 95.06 96 ILE A C 1
ATOM 757 O O . ILE A 1 96 ? -20.557 6.676 11.036 1.00 95.06 96 ILE A O 1
ATOM 761 N N . LYS A 1 97 ? -20.887 8.879 11.284 1.00 95.38 97 LYS A N 1
ATOM 762 C CA . LYS A 1 97 ? -22.298 8.774 11.691 1.00 95.38 97 LYS A CA 1
ATOM 763 C C . LYS A 1 97 ? -23.158 8.088 10.634 1.00 95.38 97 LYS A C 1
ATOM 765 O O . LYS A 1 97 ? -23.869 7.146 10.963 1.00 95.38 97 LYS A O 1
ATOM 770 N N . THR A 1 98 ? -23.003 8.473 9.369 1.00 95.06 98 THR A N 1
ATOM 771 C CA . THR A 1 98 ? -23.708 7.841 8.240 1.00 95.06 98 THR A CA 1
ATOM 772 C C . THR A 1 98 ? -23.399 6.342 8.147 1.00 95.06 98 THR A C 1
ATOM 774 O O . THR A 1 98 ? -24.259 5.536 7.798 1.00 95.06 98 THR A O 1
ATOM 777 N N . ALA A 1 99 ? -22.163 5.929 8.450 1.00 95.06 99 ALA A N 1
ATOM 778 C CA . ALA A 1 99 ? -21.817 4.511 8.489 1.00 95.06 99 ALA A CA 1
ATOM 779 C C . ALA A 1 99 ? -22.473 3.789 9.681 1.00 95.06 99 ALA A C 1
ATOM 781 O O . ALA A 1 99 ? -22.966 2.678 9.506 1.00 95.06 99 ALA A O 1
ATOM 782 N N . LEU A 1 100 ? -22.530 4.422 10.857 1.00 96.44 100 LEU A N 1
ATOM 783 C CA . LEU A 1 100 ? -23.137 3.876 12.080 1.00 96.44 100 LEU A CA 1
ATOM 784 C C . LEU A 1 100 ? -24.672 3.766 12.039 1.00 96.44 100 LEU A C 1
ATOM 786 O O . LEU A 1 100 ? -25.248 2.975 12.791 1.00 96.44 100 LEU A O 1
ATOM 790 N N . GLU A 1 101 ? -25.340 4.541 11.184 1.00 95.69 101 GLU A N 1
ATOM 791 C CA . GLU A 1 101 ? -26.793 4.460 10.965 1.00 95.69 101 GLU A CA 1
ATOM 792 C C . GLU A 1 101 ? -27.222 3.127 10.340 1.00 95.69 101 GLU A C 1
ATOM 794 O O . GLU A 1 101 ? -28.368 2.712 10.493 1.00 95.69 101 GLU A O 1
ATOM 799 N N . LYS A 1 102 ? -26.307 2.422 9.668 1.00 95.69 102 LYS A N 1
ATOM 800 C CA . LYS A 1 102 ? -26.597 1.135 9.034 1.00 95.69 102 LYS A CA 1
ATOM 801 C C . LYS A 1 102 ? -26.658 0.013 10.073 1.00 95.69 102 LYS A C 1
ATOM 803 O O . LYS A 1 102 ? -25.904 0.005 11.051 1.00 95.69 102 LYS A O 1
ATOM 808 N N . ASP A 1 103 ? -27.538 -0.957 9.848 1.00 96.44 103 ASP A N 1
ATOM 809 C CA . ASP A 1 103 ? -27.592 -2.185 10.654 1.00 96.44 103 ASP A CA 1
ATOM 810 C C . ASP A 1 103 ? -26.551 -3.208 10.203 1.00 96.44 103 ASP A C 1
ATOM 812 O O . ASP A 1 103 ? -25.970 -3.902 11.036 1.00 96.44 103 ASP A O 1
ATOM 816 N N . ASP A 1 104 ? -26.266 -3.235 8.902 1.00 96.38 104 ASP A N 1
ATOM 817 C CA . ASP A 1 104 ? -25.204 -4.025 8.297 1.00 96.38 104 ASP A CA 1
ATOM 818 C C . ASP A 1 104 ? -24.080 -3.095 7.825 1.00 96.38 104 ASP A C 1
ATOM 820 O O . ASP A 1 104 ? -24.266 -2.202 6.990 1.00 96.38 104 ASP A O 1
ATOM 824 N N . ILE A 1 105 ? -22.893 -3.297 8.385 1.00 96.44 105 ILE A N 1
ATOM 825 C CA . ILE A 1 105 ? -21.702 -2.509 8.100 1.00 96.44 105 ILE A CA 1
ATOM 826 C C . ILE A 1 105 ? -20.909 -3.223 7.004 1.00 96.44 105 ILE A C 1
ATOM 828 O O . ILE A 1 105 ? -20.520 -4.377 7.196 1.00 96.44 105 ILE A O 1
ATOM 832 N N . PRO A 1 106 ? -20.634 -2.570 5.860 1.00 95.19 106 PRO A N 1
ATOM 833 C CA . PRO A 1 106 ? -19.768 -3.150 4.846 1.00 95.19 106 PRO A CA 1
ATOM 834 C C . PRO A 1 106 ? -18.343 -3.239 5.388 1.00 95.19 106 PRO A C 1
ATOM 836 O O . PRO A 1 106 ? -17.812 -2.261 5.921 1.00 95.19 106 PRO A O 1
ATOM 839 N N . VAL A 1 107 ? -17.720 -4.400 5.234 1.00 95.62 107 VAL A N 1
ATOM 840 C CA . VAL A 1 107 ? -16.366 -4.675 5.711 1.00 95.62 107 VAL A CA 1
ATOM 841 C C . VAL A 1 107 ? -15.514 -5.245 4.588 1.00 95.62 107 VAL A C 1
ATOM 843 O O . VAL A 1 107 ? -16.015 -5.903 3.673 1.00 95.62 107 VAL A O 1
ATOM 846 N N . MET A 1 108 ? -14.215 -4.980 4.671 1.00 95.62 108 MET A N 1
ATOM 847 C CA . MET A 1 108 ? -13.220 -5.584 3.796 1.00 95.62 108 MET A CA 1
ATOM 848 C C . MET A 1 108 ? -12.124 -6.216 4.643 1.00 95.62 108 MET A C 1
ATOM 850 O O . MET A 1 108 ? -11.532 -5.526 5.470 1.00 95.62 108 MET A O 1
ATOM 854 N N . MET A 1 109 ? -11.853 -7.504 4.448 1.00 96.12 109 MET A N 1
ATOM 855 C CA . MET A 1 109 ? -10.790 -8.219 5.156 1.00 96.12 109 MET A CA 1
ATOM 856 C C . MET A 1 109 ? -9.695 -8.619 4.183 1.00 96.12 109 MET A C 1
ATOM 858 O O . MET A 1 109 ? -9.972 -9.283 3.189 1.00 96.12 109 MET A O 1
ATOM 862 N N . PHE A 1 110 ? -8.464 -8.234 4.493 1.00 95.56 110 PHE A N 1
ATOM 863 C CA . PHE A 1 110 ? -7.256 -8.717 3.835 1.00 95.56 110 PHE A CA 1
ATOM 864 C C . PHE A 1 110 ? -6.643 -9.801 4.708 1.00 95.56 110 PHE A C 1
ATOM 866 O O . PHE A 1 110 ? -6.139 -9.487 5.783 1.00 95.56 110 PHE A O 1
ATOM 873 N N . ALA A 1 111 ? -6.727 -11.052 4.265 1.00 96.56 111 ALA A N 1
ATOM 874 C CA . ALA A 1 111 ? -6.158 -12.203 4.945 1.00 96.56 111 ALA A CA 1
ATOM 875 C C . ALA A 1 111 ? -4.929 -12.699 4.179 1.00 96.56 111 ALA A C 1
ATOM 877 O O . ALA A 1 111 ? -5.042 -13.038 3.002 1.00 96.56 111 ALA A O 1
ATOM 878 N N . ASP A 1 112 ? -3.772 -12.748 4.833 1.00 95.69 112 ASP A N 1
ATOM 879 C CA . ASP A 1 112 ? -2.532 -13.260 4.248 1.00 95.69 112 ASP A CA 1
ATOM 880 C C . ASP A 1 112 ? -2.005 -14.509 4.954 1.00 95.69 112 ASP A C 1
ATOM 882 O O . ASP A 1 112 ? -2.424 -14.850 6.059 1.00 95.69 112 ASP A O 1
ATOM 886 N N . ASN A 1 113 ? -1.070 -15.198 4.302 1.00 95.25 113 ASN A N 1
ATOM 887 C CA . ASN A 1 113 ? -0.350 -16.348 4.850 1.00 95.25 113 ASN A CA 1
ATOM 888 C C . ASN A 1 113 ? 1.024 -15.985 5.447 1.00 95.25 113 ASN A C 1
ATOM 890 O O . ASN A 1 113 ? 1.905 -16.845 5.491 1.00 95.25 113 ASN A O 1
ATOM 894 N N . GLY A 1 114 ? 1.245 -14.727 5.841 1.00 94.19 114 GLY A N 1
ATOM 895 C CA . GLY A 1 114 ? 2.538 -14.245 6.325 1.00 94.19 114 GLY A CA 1
ATOM 896 C C . GLY A 1 114 ? 2.936 -14.774 7.708 1.00 94.19 114 GLY A C 1
ATOM 897 O O . GLY A 1 114 ? 2.307 -15.667 8.276 1.00 94.19 114 GLY A O 1
ATOM 898 N N . ALA A 1 115 ? 3.987 -14.196 8.294 1.00 92.69 115 ALA A N 1
ATOM 899 C CA . ALA A 1 115 ? 4.523 -14.622 9.596 1.00 92.69 115 ALA A CA 1
ATOM 900 C C . ALA A 1 115 ? 3.567 -14.364 10.782 1.00 92.69 115 ALA A C 1
ATOM 902 O O . ALA A 1 115 ? 3.751 -14.916 11.871 1.00 92.69 115 ALA A O 1
ATOM 903 N N . GLY A 1 116 ? 2.538 -13.539 10.567 1.00 93.12 116 GLY A N 1
ATOM 904 C CA . GLY A 1 116 ? 1.670 -13.021 11.615 1.00 93.12 116 GLY A CA 1
ATOM 905 C C . GLY A 1 116 ? 2.311 -11.871 12.401 1.00 93.12 116 GLY A C 1
ATOM 906 O O . GLY A 1 116 ? 3.517 -11.618 12.362 1.00 93.12 116 GLY A O 1
ATOM 907 N N . LEU A 1 117 ? 1.470 -11.160 13.140 1.00 92.19 117 LEU A N 1
ATOM 908 C CA . LEU A 1 117 ? 1.845 -10.115 14.088 1.00 92.19 117 LEU A CA 1
ATOM 909 C C . LEU A 1 117 ? 2.073 -10.707 15.483 1.00 92.19 117 LEU A C 1
ATOM 911 O O . LEU A 1 117 ? 1.165 -11.333 16.037 1.00 92.19 117 LEU A O 1
ATOM 915 N N . THR A 1 118 ? 3.257 -10.464 16.051 1.00 91.25 118 THR A N 1
ATOM 916 C CA . THR A 1 118 ? 3.512 -10.589 17.496 1.00 91.25 118 THR A CA 1
ATOM 917 C C . THR A 1 118 ? 3.017 -9.335 18.222 1.00 91.25 118 THR A C 1
ATOM 919 O O . THR A 1 118 ? 2.692 -8.333 17.579 1.00 91.25 118 THR A O 1
ATOM 922 N N . THR A 1 119 ? 2.989 -9.355 19.556 1.00 90.00 119 THR A N 1
ATOM 923 C CA . THR A 1 119 ? 2.645 -8.171 20.359 1.00 90.00 119 THR A CA 1
ATOM 924 C C . THR A 1 119 ? 3.560 -6.990 20.035 1.00 90.00 119 THR A C 1
ATOM 926 O O . THR A 1 119 ? 3.077 -5.887 19.816 1.00 90.00 119 THR A O 1
ATOM 929 N N . GLU A 1 120 ? 4.868 -7.218 19.914 1.00 88.25 120 GLU A N 1
ATOM 930 C CA . GLU A 1 120 ? 5.860 -6.174 19.635 1.00 88.25 120 GLU A CA 1
ATOM 931 C C . GLU A 1 120 ? 5.658 -5.558 18.245 1.00 88.25 120 GLU A C 1
ATOM 933 O O . GLU A 1 120 ? 5.702 -4.338 18.092 1.00 88.25 120 GLU A O 1
ATOM 938 N N . LYS A 1 121 ? 5.388 -6.388 17.227 1.00 88.69 121 LYS A N 1
ATOM 939 C CA . LYS A 1 121 ? 5.106 -5.908 15.865 1.00 88.69 121 LYS A CA 1
ATOM 940 C C . LYS A 1 121 ? 3.790 -5.144 15.786 1.00 88.69 121 LYS A C 1
ATOM 942 O O . LYS A 1 121 ? 3.717 -4.124 15.106 1.00 88.69 121 LYS A O 1
ATOM 947 N N . LEU A 1 122 ? 2.757 -5.632 16.471 1.00 89.62 122 LEU A N 1
ATOM 948 C CA . LEU A 1 122 ? 1.466 -4.956 16.547 1.00 89.62 122 LEU A CA 1
ATOM 949 C C . LEU A 1 122 ? 1.605 -3.595 17.241 1.00 89.62 122 LEU A C 1
ATOM 951 O O . LEU A 1 122 ? 1.061 -2.600 16.771 1.00 89.62 122 LEU A O 1
ATOM 955 N N . GLU A 1 123 ? 2.386 -3.527 18.315 1.00 87.62 123 GLU A N 1
ATOM 956 C CA . GLU A 1 123 ? 2.694 -2.277 19.003 1.00 87.62 123 GLU A CA 1
ATOM 957 C C . GLU A 1 123 ? 3.451 -1.292 18.114 1.00 87.62 123 GLU A C 1
ATOM 959 O O . GLU A 1 123 ? 3.064 -0.124 18.031 1.00 87.62 123 GLU A O 1
ATOM 964 N N . ALA A 1 124 ? 4.479 -1.753 17.395 1.00 84.44 124 ALA A N 1
ATOM 965 C CA . ALA A 1 124 ? 5.200 -0.933 16.422 1.00 84.44 124 ALA A CA 1
ATOM 966 C C . ALA A 1 124 ? 4.241 -0.370 15.356 1.00 84.44 124 ALA A C 1
ATOM 968 O O . ALA A 1 124 ? 4.176 0.843 15.160 1.00 84.44 124 ALA A O 1
ATOM 969 N N . LEU A 1 125 ? 3.395 -1.227 14.771 1.00 85.00 125 LEU A N 1
ATOM 970 C CA . LEU A 1 125 ? 2.390 -0.841 13.776 1.00 85.00 125 LEU A CA 1
ATOM 971 C C . LEU A 1 125 ? 1.416 0.231 14.300 1.00 85.00 125 LEU A C 1
ATOM 973 O O . LEU A 1 125 ? 1.026 1.139 13.566 1.00 85.00 125 LEU A O 1
ATOM 977 N N . LEU A 1 126 ? 1.012 0.139 15.571 1.00 84.06 126 LEU A N 1
ATOM 978 C CA . LEU A 1 126 ? 0.019 1.027 16.184 1.00 84.06 126 LEU A CA 1
ATOM 979 C C . LEU A 1 126 ? 0.615 2.268 16.878 1.00 84.06 126 LEU A C 1
ATOM 981 O O . LEU A 1 126 ? -0.153 3.083 17.401 1.00 84.06 126 LEU A O 1
ATOM 985 N N . SER A 1 127 ? 1.942 2.420 16.956 1.00 72.56 127 SER A N 1
ATOM 986 C CA . SER A 1 127 ? 2.615 3.485 17.730 1.00 72.56 127 SER A CA 1
ATOM 987 C C . SER A 1 127 ? 3.314 4.569 16.893 1.00 72.56 127 SER A C 1
ATOM 989 O O . SER A 1 127 ? 3.599 5.643 17.426 1.00 72.56 127 SER A O 1
ATOM 991 N N . GLU A 1 128 ? 3.515 4.374 15.584 1.00 56.25 128 GLU A N 1
ATOM 992 C CA . GLU A 1 128 ? 4.303 5.231 14.666 1.00 56.25 128 GLU A CA 1
ATOM 993 C C . GLU A 1 128 ? 3.752 6.651 14.358 1.00 56.25 128 GLU A C 1
ATOM 995 O O . GLU A 1 128 ? 3.983 7.238 13.292 1.00 56.25 128 GLU A O 1
ATOM 1000 N N . ARG A 1 129 ? 3.059 7.299 15.299 1.00 46.72 129 ARG A N 1
ATOM 1001 C CA . ARG A 1 129 ? 2.693 8.722 15.178 1.00 46.72 129 ARG A CA 1
ATOM 1002 C C . ARG A 1 129 ? 3.670 9.707 15.821 1.00 46.72 129 ARG A C 1
ATOM 1004 O O . ARG A 1 129 ? 3.454 10.904 15.648 1.00 46.72 129 ARG A O 1
ATOM 1011 N N . SER A 1 130 ? 4.754 9.279 16.477 1.00 31.31 130 SER A N 1
ATOM 1012 C CA . SER A 1 130 ? 5.550 10.235 17.272 1.00 31.31 130 SER A CA 1
ATOM 1013 C C . SER A 1 130 ? 7.032 9.923 17.521 1.00 31.31 130 SER A C 1
ATOM 1015 O O . SER A 1 130 ? 7.569 10.418 18.506 1.00 31.31 130 SER A O 1
ATOM 1017 N N . HIS A 1 131 ? 7.738 9.208 16.642 1.00 25.94 131 HIS A N 1
ATOM 1018 C CA . HIS A 1 131 ? 9.206 9.207 16.690 1.00 25.94 131 HIS A CA 1
ATOM 1019 C C . HIS A 1 131 ? 9.793 9.683 15.363 1.00 25.94 131 HIS A C 1
ATOM 1021 O O . HIS A 1 131 ? 9.691 9.023 14.334 1.00 25.94 131 HIS A O 1
ATOM 1027 N N . LYS A 1 132 ? 10.406 10.876 15.395 1.00 27.52 132 LYS A N 1
ATOM 1028 C CA . LYS A 1 132 ? 11.492 11.202 14.470 1.00 27.52 132 LYS A CA 1
ATOM 1029 C C . LYS A 1 132 ? 12.524 10.094 14.672 1.00 27.52 132 LYS A C 1
ATOM 1031 O O . LYS A 1 132 ? 13.024 9.946 15.780 1.00 27.52 132 LYS A O 1
ATOM 1036 N N . SER A 1 133 ? 12.748 9.283 13.648 1.00 28.23 133 SER A N 1
ATOM 1037 C CA . SER A 1 133 ? 13.749 8.225 13.668 1.00 28.23 133 SER A CA 1
ATOM 1038 C C . SER A 1 133 ? 15.113 8.833 13.997 1.00 28.23 133 SER A C 1
ATOM 1040 O O . SER A 1 133 ? 15.640 9.615 13.198 1.00 28.23 133 SER A O 1
ATOM 1042 N N . ASP A 1 134 ? 15.673 8.480 15.152 1.00 25.38 134 ASP A N 1
ATOM 1043 C CA . ASP A 1 134 ? 17.103 8.630 15.381 1.00 25.38 134 ASP A CA 1
ATOM 1044 C C . ASP A 1 134 ? 17.852 7.776 14.351 1.00 25.38 134 ASP A C 1
ATOM 1046 O O . ASP A 1 134 ? 17.465 6.662 13.989 1.00 25.38 134 ASP A O 1
ATOM 1050 N N . SER A 1 135 ? 18.910 8.366 13.823 1.00 29.39 135 SER A N 1
ATOM 1051 C CA . SER A 1 135 ? 19.509 8.117 12.516 1.00 29.39 135 SER A CA 1
ATOM 1052 C C . SER A 1 135 ? 20.301 6.811 12.355 1.00 29.39 135 SER A C 1
ATOM 1054 O O . SER A 1 135 ? 21.153 6.761 11.475 1.00 29.39 135 SER A O 1
ATOM 1056 N N . ASN A 1 136 ? 20.071 5.752 13.143 1.00 29.09 136 ASN A N 1
ATOM 1057 C CA . ASN A 1 136 ? 20.996 4.603 13.140 1.00 29.09 136 ASN A CA 1
ATOM 1058 C C . ASN A 1 136 ? 20.428 3.200 13.427 1.00 29.09 136 ASN A C 1
ATOM 1060 O O . ASN A 1 136 ? 21.211 2.283 13.670 1.00 29.09 136 ASN A O 1
ATOM 1064 N N . SER A 1 137 ? 19.116 2.962 13.341 1.00 25.92 137 SER A N 1
ATOM 1065 C CA . SER A 1 137 ? 18.592 1.584 13.390 1.00 25.92 137 SER A CA 1
ATOM 1066 C C . SER A 1 137 ? 17.676 1.284 12.206 1.00 25.92 137 SER A C 1
ATOM 1068 O O . SER A 1 137 ? 16.785 2.068 11.906 1.00 25.92 137 SER A O 1
ATOM 1070 N N . SER A 1 138 ? 18.015 0.193 11.501 1.00 28.83 138 SER A N 1
ATOM 1071 C CA . SER A 1 138 ? 17.279 -0.552 10.462 1.00 28.83 138 SER A CA 1
ATOM 1072 C C . SER A 1 138 ? 16.268 0.234 9.621 1.00 28.83 138 SER A C 1
ATOM 1074 O O . SER A 1 138 ? 15.239 0.636 10.140 1.00 28.83 138 SER A O 1
ATOM 1076 N N . GLY A 1 139 ? 16.533 0.350 8.311 1.00 28.17 139 GLY A N 1
ATOM 1077 C CA . GLY A 1 139 ? 15.712 1.004 7.278 1.00 28.17 139 GLY A CA 1
ATOM 1078 C C . GLY A 1 139 ? 14.199 0.791 7.375 1.00 28.17 139 GLY A C 1
ATOM 1079 O O . GLY A 1 139 ? 13.629 0.000 6.621 1.00 28.17 139 GLY A O 1
ATOM 1080 N N . GLY A 1 140 ? 13.581 1.534 8.290 1.00 32.09 140 GLY A N 1
ATOM 1081 C CA . GLY A 1 140 ? 12.151 1.633 8.486 1.00 32.09 140 GLY A CA 1
ATOM 1082 C C . GLY A 1 140 ? 11.545 2.390 7.320 1.00 32.09 140 GLY A C 1
ATOM 1083 O O . GLY A 1 140 ? 12.103 3.382 6.842 1.00 32.09 140 GLY A O 1
ATOM 1084 N N . SER A 1 141 ? 10.421 1.885 6.831 1.00 37.03 141 SER A N 1
ATOM 1085 C CA . SER A 1 141 ? 9.613 2.534 5.814 1.00 37.03 141 SER A CA 1
ATOM 1086 C C . SER A 1 141 ? 9.343 3.974 6.255 1.00 37.03 141 SER A C 1
ATOM 1088 O O . SER A 1 141 ? 8.732 4.206 7.291 1.00 37.03 141 SER A O 1
ATOM 1090 N N . TYR A 1 142 ? 9.768 4.965 5.471 1.00 37.97 142 TYR A N 1
ATOM 1091 C CA . TYR A 1 142 ? 9.480 6.391 5.707 1.00 37.97 142 TYR A CA 1
ATOM 1092 C C . TYR A 1 142 ? 7.972 6.739 5.579 1.00 37.97 142 TYR A C 1
ATOM 1094 O O . TYR A 1 142 ? 7.600 7.895 5.365 1.00 37.97 142 TYR A O 1
ATOM 1102 N N . GLY A 1 143 ? 7.080 5.750 5.655 1.00 49.50 143 GLY A N 1
ATOM 1103 C CA . GLY A 1 143 ? 5.718 5.804 5.153 1.00 49.50 143 GLY A CA 1
ATOM 1104 C C . GLY A 1 143 ? 4.658 5.823 6.244 1.00 49.50 143 GLY A C 1
ATOM 1105 O O . GLY A 1 143 ? 4.720 5.123 7.244 1.00 49.50 143 GLY A O 1
ATOM 1106 N N . VAL A 1 144 ? 3.596 6.572 5.981 1.00 52.41 144 VAL A N 1
ATOM 1107 C CA . VAL A 1 144 ? 2.302 6.520 6.678 1.00 52.41 144 VAL A CA 1
ATOM 1108 C C . VAL A 1 144 ? 1.531 5.215 6.393 1.00 52.41 144 VAL A C 1
ATOM 1110 O O . VAL A 1 144 ? 0.304 5.204 6.445 1.00 52.41 144 VAL A O 1
ATOM 1113 N N . GLY A 1 145 ? 2.232 4.126 6.059 1.00 60.69 145 GLY A N 1
ATOM 1114 C CA . GLY A 1 145 ? 1.680 2.893 5.491 1.00 60.69 145 GLY A CA 1
ATOM 1115 C C . GLY A 1 145 ? 0.633 2.230 6.383 1.00 60.69 145 GLY A C 1
ATOM 1116 O O . GLY A 1 145 ? -0.449 1.876 5.915 1.00 60.69 145 GLY A O 1
ATOM 1117 N N . HIS A 1 146 ? 0.856 2.221 7.701 1.00 68.94 146 HIS A N 1
ATOM 1118 C CA . HIS A 1 146 ? -0.118 1.713 8.677 1.00 68.94 146 HIS A CA 1
ATOM 1119 C C . HIS A 1 146 ? -1.446 2.500 8.690 1.00 68.94 146 HIS A C 1
ATOM 1121 O O . HIS A 1 146 ? -2.484 1.980 9.099 1.00 68.94 146 HIS A O 1
ATOM 1127 N N . LEU A 1 147 ? -1.444 3.761 8.235 1.00 78.50 147 LEU A N 1
ATOM 1128 C CA . LEU A 1 147 ? -2.645 4.596 8.135 1.00 78.50 147 LEU A CA 1
ATOM 1129 C C . LEU A 1 147 ? -3.419 4.378 6.833 1.00 78.50 147 LEU A C 1
ATOM 1131 O O . LEU A 1 147 ? -4.559 4.830 6.725 1.00 78.50 147 LEU A O 1
ATOM 1135 N N . SER A 1 148 ? -2.839 3.686 5.855 1.00 80.50 148 SER A N 1
ATOM 1136 C CA . SER A 1 148 ? -3.450 3.500 4.540 1.00 80.50 148 SER A CA 1
ATOM 1137 C C . SER A 1 148 ? -4.803 2.781 4.631 1.00 80.50 148 SER A C 1
ATOM 1139 O O . SER A 1 148 ? -5.777 3.244 4.037 1.00 80.50 148 SER A O 1
ATOM 1141 N N . ALA A 1 149 ? -4.924 1.750 5.475 1.00 88.50 149 ALA A N 1
ATOM 1142 C CA . ALA A 1 149 ? -6.176 1.027 5.712 1.00 88.50 149 ALA A CA 1
ATOM 1143 C C . ALA A 1 149 ? -7.309 1.941 6.222 1.00 88.50 149 ALA A C 1
ATOM 1145 O O . ALA A 1 149 ? -8.471 1.772 5.847 1.00 88.50 149 ALA A O 1
ATOM 1146 N N . TYR A 1 150 ? -6.981 2.962 7.022 1.00 89.56 150 TYR A N 1
ATOM 1147 C CA . TYR A 1 150 ? -7.967 3.909 7.550 1.00 89.56 150 TYR A CA 1
ATOM 1148 C C . TYR A 1 150 ? -8.571 4.805 6.468 1.00 89.56 150 TYR A C 1
ATOM 1150 O O . TYR A 1 150 ? -9.708 5.241 6.627 1.00 89.56 150 TYR A O 1
ATOM 1158 N N . SER A 1 151 ? -7.865 5.055 5.359 1.00 86.00 151 SER A N 1
ATOM 1159 C CA . SER A 1 151 ? -8.417 5.844 4.245 1.00 86.00 151 SER A CA 1
ATOM 1160 C C . SER A 1 151 ? -9.624 5.160 3.582 1.00 86.00 151 SER A C 1
ATOM 1162 O O . SER A 1 151 ? -10.540 5.841 3.117 1.00 86.00 151 SER A O 1
ATOM 1164 N N . LEU A 1 152 ? -9.677 3.823 3.638 1.00 88.81 152 LEU A N 1
ATOM 1165 C CA . LEU A 1 152 ? -10.794 3.010 3.152 1.00 88.81 152 LEU A CA 1
ATOM 1166 C C . LEU A 1 152 ? -11.910 2.825 4.195 1.00 88.81 152 LEU A C 1
ATOM 1168 O O . LEU A 1 152 ? -13.003 2.372 3.851 1.00 88.81 152 LEU A O 1
ATOM 1172 N N . SER A 1 153 ? -11.661 3.174 5.461 1.00 92.88 153 SER A N 1
ATOM 1173 C CA . SER A 1 153 ? -12.624 3.043 6.557 1.00 92.88 153 SER A CA 1
ATOM 1174 C C . SER A 1 153 ? -13.419 4.336 6.743 1.00 92.88 153 SER A C 1
ATOM 1176 O O . SER A 1 153 ? -12.884 5.390 7.087 1.00 92.88 153 SER A O 1
ATOM 1178 N N . ALA A 1 154 ? -14.737 4.272 6.572 1.00 92.81 154 ALA A N 1
ATOM 1179 C CA . ALA A 1 154 ? -15.644 5.344 6.974 1.00 92.81 154 ALA A CA 1
ATOM 1180 C C . ALA A 1 154 ? -15.683 5.522 8.493 1.00 92.81 154 ALA A C 1
ATOM 1182 O O . ALA A 1 154 ? -15.844 6.647 8.952 1.00 92.81 154 ALA A O 1
ATOM 1183 N N . LEU A 1 155 ? -15.503 4.436 9.250 1.00 94.75 155 LEU A N 1
ATOM 1184 C CA . LEU A 1 155 ? -15.489 4.446 10.714 1.00 94.75 155 LEU A CA 1
ATOM 1185 C C . LEU A 1 155 ? -14.121 4.829 11.300 1.00 94.75 155 LEU A C 1
ATOM 1187 O O . LEU A 1 155 ? -14.005 4.991 12.509 1.00 94.75 155 LEU A O 1
ATOM 1191 N N . GLN A 1 156 ? -13.073 4.946 10.479 1.00 93.31 156 GLN A N 1
ATOM 1192 C CA . GLN A 1 156 ? -11.688 5.030 10.954 1.00 93.31 156 GLN A CA 1
ATOM 1193 C C . GLN A 1 156 ? -11.382 3.967 12.023 1.00 93.31 156 GLN A C 1
ATOM 1195 O O . GLN A 1 156 ? -10.746 4.252 13.034 1.00 93.31 156 GLN A O 1
ATOM 1200 N N . TYR A 1 157 ? -11.881 2.748 11.813 1.00 95.25 157 TYR A N 1
ATOM 1201 C CA . TYR A 1 157 ? -11.810 1.659 12.777 1.00 95.25 157 TYR A CA 1
ATOM 1202 C C . TYR A 1 157 ? -11.360 0.388 12.064 1.00 95.25 157 TYR A C 1
ATOM 1204 O O . TYR A 1 157 ? -12.066 -0.140 11.202 1.00 95.25 157 TYR A O 1
ATOM 1212 N N . ILE A 1 158 ? -10.155 -0.067 12.403 1.00 96.12 158 ILE A N 1
ATOM 1213 C CA . ILE A 1 158 ? -9.522 -1.250 11.819 1.00 96.12 158 ILE A CA 1
ATOM 1214 C C . ILE A 1 158 ? -9.438 -2.345 12.876 1.00 96.12 158 ILE A C 1
ATOM 1216 O O . ILE A 1 158 ? -9.091 -2.060 14.021 1.00 96.12 158 ILE A O 1
ATOM 1220 N N . LEU A 1 159 ? -9.730 -3.591 12.509 1.00 97.38 159 LEU A N 1
ATOM 1221 C CA . LEU A 1 159 ? -9.463 -4.751 13.360 1.00 97.38 159 LEU A CA 1
ATOM 1222 C C . LEU A 1 159 ? -8.250 -5.511 12.834 1.00 97.38 159 LEU A C 1
ATOM 1224 O O . LEU A 1 159 ? -8.113 -5.710 11.628 1.00 97.38 159 LEU A O 1
ATOM 1228 N N . TYR A 1 160 ? -7.405 -5.962 13.750 1.00 96.56 160 TYR A N 1
ATOM 1229 C CA . TYR A 1 160 ? -6.261 -6.814 13.471 1.00 96.56 160 TYR A CA 1
ATOM 1230 C C . TYR A 1 160 ? -6.482 -8.143 14.181 1.00 96.56 160 TYR A C 1
ATOM 1232 O O . TYR A 1 160 ? -6.630 -8.183 15.403 1.00 96.56 160 TYR A O 1
ATOM 1240 N N . SER A 1 161 ? -6.504 -9.225 13.413 1.00 96.00 161 SER A N 1
ATOM 1241 C CA . SER A 1 161 ? -6.470 -10.590 13.930 1.00 96.00 161 SER A CA 1
ATOM 1242 C C . SER A 1 161 ? -5.281 -11.305 13.312 1.00 96.00 161 SER A C 1
ATOM 1244 O O . SER A 1 161 ? -5.022 -11.143 12.127 1.00 96.00 161 SER A O 1
ATOM 1246 N N . SER A 1 162 ? -4.510 -12.046 14.094 1.00 95.62 162 SER A N 1
ATOM 1247 C CA . SER A 1 162 ? -3.287 -12.670 13.595 1.00 95.62 162 SER A CA 1
ATOM 1248 C C . SER A 1 162 ? -3.015 -13.989 14.298 1.00 95.62 162 SER A C 1
ATOM 1250 O O . SER A 1 162 ? -3.272 -14.119 15.494 1.00 95.62 162 SER A O 1
ATOM 1252 N N . ARG A 1 163 ? -2.449 -14.941 13.554 1.00 94.69 163 ARG A N 1
ATOM 1253 C CA . ARG A 1 163 ? -1.810 -16.151 14.075 1.00 94.69 163 ARG A CA 1
ATOM 1254 C C . ARG A 1 163 ? -0.317 -16.079 13.803 1.00 94.69 163 ARG A C 1
ATOM 1256 O O . ARG A 1 163 ? 0.094 -15.942 12.655 1.00 94.69 163 ARG A O 1
ATOM 1263 N N . HIS A 1 164 ? 0.492 -16.233 14.842 1.00 92.75 164 HIS A N 1
ATOM 1264 C CA . HIS A 1 164 ? 1.950 -16.249 14.732 1.00 92.75 164 HIS A CA 1
ATOM 1265 C C . HIS A 1 164 ? 2.542 -17.424 15.513 1.00 92.75 164 HIS A C 1
ATOM 1267 O O . HIS A 1 164 ? 1.918 -17.973 16.427 1.00 92.75 164 HIS A O 1
ATOM 1273 N N . LYS A 1 165 ? 3.766 -17.816 15.153 1.00 90.19 165 LYS A N 1
ATOM 1274 C CA . LYS A 1 165 ? 4.553 -18.800 15.905 1.00 90.19 165 LYS A CA 1
ATOM 1275 C C . LYS A 1 165 ? 5.364 -18.084 16.980 1.00 90.19 165 LYS A C 1
ATOM 1277 O O . LYS A 1 165 ? 6.013 -17.077 16.716 1.00 90.19 165 LYS A O 1
ATOM 1282 N N . THR A 1 166 ? 5.334 -18.614 18.194 1.00 84.19 166 THR A N 1
ATOM 1283 C CA . THR A 1 166 ? 6.224 -18.184 19.281 1.00 84.19 166 THR A CA 1
ATOM 1284 C C . THR A 1 166 ? 7.629 -18.757 19.076 1.00 84.19 166 THR A C 1
ATOM 1286 O O . THR A 1 166 ? 7.812 -19.703 18.310 1.00 84.19 166 THR A O 1
ATOM 1289 N N . SER A 1 167 ? 8.617 -18.246 19.814 1.00 79.44 167 SER A N 1
ATOM 1290 C CA . SER A 1 167 ? 9.998 -18.763 19.822 1.00 79.44 167 SER A CA 1
ATOM 1291 C C . SER A 1 167 ? 10.105 -20.261 20.148 1.00 79.44 167 SER A C 1
ATOM 1293 O O . SER A 1 167 ? 11.058 -20.912 19.736 1.00 79.44 167 SER A O 1
ATOM 1295 N N . TYR A 1 168 ? 9.112 -20.820 20.845 1.00 79.00 168 TYR A N 1
ATOM 1296 C CA . TYR A 1 168 ? 9.016 -22.244 21.184 1.00 79.00 168 TYR A CA 1
ATOM 1297 C C . TYR A 1 168 ? 8.207 -23.070 20.166 1.00 79.00 168 TYR A C 1
ATOM 1299 O O . TYR A 1 168 ? 7.898 -24.229 20.426 1.00 79.00 168 TYR A O 1
ATOM 1307 N N . GLY A 1 169 ? 7.805 -22.484 19.034 1.00 80.25 169 GLY A N 1
ATOM 1308 C CA . GLY A 1 169 ? 7.050 -23.159 17.971 1.00 80.25 169 GLY A CA 1
ATOM 1309 C C . GLY A 1 169 ? 5.534 -23.247 18.191 1.00 80.25 169 GLY A C 1
ATOM 1310 O O . GLY A 1 169 ? 4.814 -23.624 17.269 1.00 80.25 169 GLY A O 1
ATOM 1311 N N . ASN A 1 170 ? 5.023 -22.853 19.363 1.00 85.81 170 ASN A N 1
ATOM 1312 C CA . ASN A 1 170 ? 3.581 -22.830 19.634 1.00 85.81 170 ASN A CA 1
ATOM 1313 C C . ASN A 1 170 ? 2.896 -21.711 18.847 1.00 85.81 170 ASN A C 1
ATOM 1315 O O . ASN A 1 170 ? 3.416 -20.592 18.799 1.00 85.81 170 ASN A O 1
ATOM 1319 N N . GLN A 1 171 ? 1.714 -21.986 18.301 1.00 88.25 171 GLN A N 1
ATOM 1320 C CA . GLN A 1 171 ? 0.874 -20.972 17.670 1.00 88.25 171 GLN A CA 1
ATOM 1321 C C . GLN A 1 171 ? 0.138 -20.149 18.725 1.00 88.25 171 GLN A C 1
ATOM 1323 O O . GLN A 1 171 ? -0.392 -20.692 19.696 1.00 88.25 171 GLN A O 1
ATOM 1328 N N . ARG A 1 172 ? 0.086 -18.835 18.519 1.00 91.06 172 ARG A N 1
ATOM 1329 C CA . ARG A 1 172 ? -0.746 -17.923 19.301 1.00 91.06 172 ARG A CA 1
ATOM 1330 C C . ARG A 1 172 ? -1.581 -17.055 18.385 1.00 91.06 172 ARG A C 1
ATOM 1332 O O . ARG A 1 172 ? -1.116 -16.627 17.329 1.00 91.06 172 ARG A O 1
ATOM 1339 N N . THR A 1 173 ? -2.796 -16.786 18.837 1.00 93.12 173 THR A N 1
ATOM 1340 C CA . THR A 1 173 ? -3.679 -15.798 18.233 1.00 93.12 173 THR A CA 1
ATOM 1341 C C . THR A 1 173 ? -3.537 -14.483 18.986 1.00 93.12 173 THR A C 1
ATOM 1343 O O . THR A 1 173 ? -3.383 -14.477 20.206 1.00 93.12 173 THR A O 1
ATOM 1346 N N . ILE A 1 174 ? -3.586 -13.377 18.253 1.00 95.06 174 ILE A N 1
ATOM 1347 C CA . ILE A 1 174 ? -3.699 -12.034 18.808 1.00 95.06 174 ILE A CA 1
ATOM 1348 C C . ILE A 1 174 ? -4.830 -11.289 18.102 1.00 95.06 174 ILE A C 1
ATOM 1350 O O . ILE A 1 174 ? -4.986 -11.387 16.882 1.00 95.06 174 ILE A O 1
ATOM 1354 N N . PHE A 1 175 ? -5.626 -10.554 18.871 1.00 96.44 175 PHE A N 1
ATOM 1355 C CA . PHE A 1 175 ? -6.726 -9.747 18.375 1.00 96.44 175 PHE A CA 1
ATOM 1356 C C . PHE A 1 175 ? -6.768 -8.377 19.056 1.00 96.44 175 PHE A C 1
ATOM 1358 O O . PHE A 1 175 ? -6.658 -8.255 20.280 1.00 96.44 175 PHE A O 1
ATOM 1365 N N . THR A 1 176 ? -6.973 -7.340 18.246 1.00 96.75 176 THR A N 1
ATOM 1366 C CA . THR A 1 176 ? -7.297 -5.991 18.709 1.00 96.75 176 THR A CA 1
ATOM 1367 C C . THR A 1 176 ? -8.103 -5.235 17.656 1.00 96.75 176 THR A C 1
ATOM 1369 O O . THR A 1 176 ? -8.094 -5.563 16.471 1.00 96.75 176 THR A O 1
ATOM 1372 N N . GLY A 1 177 ? -8.772 -4.174 18.086 1.00 95.88 177 GLY A N 1
ATOM 1373 C CA . GLY A 1 177 ? -9.315 -3.144 17.214 1.00 95.88 177 GLY A CA 1
ATOM 1374 C C . GLY A 1 177 ? -8.634 -1.818 17.508 1.00 95.88 177 GLY A C 1
ATOM 1375 O O . GLY A 1 177 ? -8.340 -1.525 18.661 1.00 95.88 177 GLY A O 1
ATOM 1376 N N . SER A 1 178 ? -8.391 -1.006 16.489 1.00 94.81 178 SER A N 1
ATOM 1377 C CA . SER A 1 178 ? -7.789 0.313 16.636 1.00 94.81 178 SER A CA 1
ATOM 1378 C C . SER A 1 178 ? -8.643 1.358 15.917 1.00 94.81 178 SER A C 1
ATOM 1380 O O . SER A 1 178 ? -8.599 1.465 14.690 1.00 94.81 178 SER A O 1
ATOM 1382 N N . PRO A 1 179 ? -9.508 2.080 16.649 1.00 94.44 179 PRO A N 1
ATOM 1383 C CA . PRO A 1 179 ? -10.170 3.259 16.124 1.00 94.44 179 PRO A CA 1
ATOM 1384 C C . PRO A 1 179 ? -9.284 4.499 16.252 1.00 94.44 179 PRO A C 1
ATOM 1386 O O . PRO A 1 179 ? -8.553 4.672 17.230 1.00 94.44 179 PRO A O 1
ATOM 1389 N N . ILE A 1 180 ? -9.403 5.403 15.283 1.00 91.81 180 ILE A N 1
ATOM 1390 C CA . ILE A 1 180 ? -8.819 6.742 15.328 1.00 91.81 180 ILE A CA 1
ATOM 1391 C C . ILE A 1 180 ? -9.966 7.752 15.308 1.00 91.81 180 ILE A C 1
ATOM 1393 O O . ILE A 1 180 ? -10.758 7.790 14.375 1.00 91.81 180 ILE A O 1
ATOM 1397 N N . LEU A 1 181 ? -10.063 8.553 16.364 1.00 91.94 181 LEU A N 1
ATOM 1398 C CA . LEU A 1 181 ? -11.032 9.637 16.527 1.00 91.94 181 LEU A CA 1
ATOM 1399 C C . LEU A 1 181 ? -10.272 10.943 16.830 1.00 91.94 181 LEU A C 1
ATOM 1401 O O . LEU A 1 181 ? -9.131 11.121 16.404 1.00 91.94 181 LEU A O 1
ATOM 1405 N N . ALA A 1 182 ? -10.897 11.869 17.554 1.00 90.44 182 ALA A N 1
ATOM 1406 C CA . ALA A 1 182 ? -10.235 13.030 18.138 1.00 90.44 182 ALA A CA 1
ATOM 1407 C C . ALA A 1 182 ? -9.936 12.801 19.624 1.00 90.44 182 ALA A C 1
ATOM 1409 O O . ALA A 1 182 ? -10.601 12.000 20.282 1.00 90.44 182 ALA A O 1
ATOM 1410 N N . GLY A 1 183 ? -8.968 13.547 20.158 1.00 90.94 183 GLY A N 1
ATOM 1411 C CA . GLY A 1 183 ? -8.773 13.645 21.598 1.00 90.94 183 GLY A CA 1
ATOM 1412 C C . GLY A 1 183 ? -10.017 14.230 22.269 1.00 90.94 183 GLY A C 1
ATOM 1413 O O . GLY A 1 183 ? -10.677 15.122 21.716 1.00 90.94 183 GLY A O 1
ATOM 1414 N N . TYR A 1 184 ? -10.350 13.701 23.442 1.00 93.12 184 TYR A N 1
ATOM 1415 C CA . TYR A 1 184 ? -11.589 14.003 24.150 1.00 93.12 184 TYR A CA 1
ATOM 1416 C C . TYR A 1 184 ? -11.378 14.037 25.658 1.00 93.12 184 TYR A C 1
ATOM 1418 O O . TYR A 1 184 ? -10.405 13.499 26.188 1.00 93.12 184 TYR A O 1
ATOM 1426 N N . ARG A 1 185 ? -12.316 14.666 26.360 1.00 93.06 185 ARG A N 1
ATOM 1427 C CA . ARG A 1 185 ? -12.372 14.625 27.817 1.00 93.06 185 ARG A CA 1
ATOM 1428 C C . ARG A 1 185 ? -13.361 13.543 28.245 1.00 93.06 185 ARG A C 1
ATOM 1430 O O . ARG A 1 185 ? -14.516 13.580 27.824 1.00 93.06 185 ARG A O 1
ATOM 1437 N N . SER A 1 186 ? -12.902 12.575 29.036 1.00 88.44 186 SER A N 1
ATOM 1438 C CA . SER A 1 186 ? -13.765 11.524 29.586 1.00 88.44 186 SER A CA 1
ATOM 1439 C C . SER A 1 186 ? -14.740 12.092 30.622 1.00 88.44 186 SER A C 1
ATOM 1441 O O . SER A 1 186 ? -14.610 13.242 31.048 1.00 88.44 186 SER A O 1
ATOM 1443 N N . GLU A 1 187 ? -15.710 11.281 31.046 1.00 85.00 187 GLU A N 1
ATOM 1444 C CA . GLU A 1 187 ? -16.668 11.649 32.100 1.00 85.00 187 GLU A CA 1
ATOM 1445 C C . GLU A 1 187 ? -15.954 12.026 33.411 1.00 85.00 187 GLU A C 1
ATOM 1447 O O . GLU A 1 187 ? -16.292 13.035 34.025 1.00 85.00 187 GLU A O 1
ATOM 1452 N N . ASP A 1 188 ? -14.867 11.322 33.741 1.00 86.19 188 ASP A N 1
ATOM 1453 C CA . ASP A 1 188 ? -13.969 11.621 34.871 1.00 86.19 188 ASP A CA 1
ATOM 1454 C C . ASP A 1 188 ? -13.056 12.846 34.652 1.00 86.19 188 ASP A C 1
ATOM 1456 O O . ASP A 1 188 ? -12.082 13.055 35.373 1.00 86.19 188 ASP A O 1
ATOM 1460 N N . LEU A 1 189 ? -13.325 13.653 33.622 1.00 84.75 189 LEU A N 1
ATOM 1461 C CA . LEU A 1 189 ? -12.568 14.847 33.235 1.00 84.75 189 LEU A CA 1
ATOM 1462 C C . LEU A 1 189 ? -11.114 14.596 32.795 1.00 84.75 189 LEU A C 1
ATOM 1464 O O . LEU A 1 189 ? -10.358 15.559 32.600 1.00 84.75 189 LEU A O 1
ATOM 1468 N N . VAL A 1 190 ? -10.743 13.335 32.561 1.00 89.50 190 VAL A N 1
ATOM 1469 C CA . VAL A 1 190 ? -9.413 12.920 32.102 1.00 89.50 190 VAL A CA 1
ATOM 1470 C C . VAL A 1 190 ? -9.277 13.151 30.599 1.00 89.50 190 VAL A C 1
ATOM 1472 O O . VAL A 1 190 ? -10.169 12.823 29.817 1.00 89.50 190 VAL A O 1
ATOM 1475 N N . GLN A 1 191 ? -8.144 13.712 30.179 1.00 91.38 191 GLN A N 1
ATOM 1476 C CA . GLN A 1 191 ? -7.863 13.961 28.768 1.00 91.38 191 GLN A CA 1
ATOM 1477 C C . GLN A 1 191 ? -7.330 12.696 28.086 1.00 91.38 191 GLN A C 1
ATOM 1479 O O . GLN A 1 191 ? -6.270 12.178 28.439 1.00 91.38 191 GLN A O 1
ATOM 1484 N N . ARG A 1 192 ? -8.067 12.213 27.090 1.00 92.19 192 ARG A N 1
ATOM 1485 C CA . ARG A 1 192 ? -7.763 11.016 26.308 1.00 92.19 192 ARG A CA 1
ATOM 1486 C C . ARG A 1 192 ? -7.300 11.413 24.908 1.00 92.19 192 ARG A C 1
ATOM 1488 O O . ARG A 1 192 ? -7.831 12.348 24.310 1.00 92.19 192 ARG A O 1
ATOM 1495 N N . GLY A 1 193 ? -6.299 10.704 24.395 1.00 90.50 193 GLY A N 1
ATOM 1496 C CA . GLY A 1 193 ? -5.771 10.906 23.049 1.00 90.50 193 GLY A CA 1
ATOM 1497 C C . GLY A 1 193 ? -6.702 10.368 21.950 1.00 90.50 193 GLY A C 1
ATOM 1498 O O . GLY A 1 193 ? -7.738 9.780 22.243 1.00 90.50 193 GLY A O 1
ATOM 1499 N N . PRO A 1 194 ? -6.327 10.531 20.669 1.00 89.00 194 PRO A N 1
ATOM 1500 C CA . PRO A 1 194 ? -7.179 10.190 19.524 1.00 89.00 194 PRO A CA 1
ATOM 1501 C C . PRO A 1 194 ? -7.160 8.711 19.107 1.00 89.00 194 PRO A C 1
ATOM 1503 O O . PRO A 1 194 ? -7.973 8.316 18.279 1.00 89.00 194 PRO A O 1
ATOM 1506 N N . VAL A 1 195 ? -6.217 7.901 19.600 1.00 89.62 195 VAL A N 1
ATOM 1507 C CA . VAL A 1 195 ? -6.039 6.504 19.166 1.00 89.62 195 VAL A CA 1
ATOM 1508 C C . VAL A 1 195 ? -6.530 5.561 20.253 1.00 89.62 195 VAL A C 1
ATOM 1510 O O . VAL A 1 195 ? -6.020 5.589 21.376 1.00 89.62 195 VAL A O 1
ATOM 1513 N N . GLY A 1 196 ? -7.503 4.731 19.895 1.00 92.19 196 GLY A N 1
ATOM 1514 C CA . GLY A 1 196 ? -8.048 3.687 20.745 1.00 92.19 196 GLY A CA 1
ATOM 1515 C C . GLY A 1 196 ? -7.447 2.324 20.420 1.00 92.19 196 GLY A C 1
ATOM 1516 O O . GLY A 1 196 ? -6.911 2.101 19.327 1.00 92.19 196 GLY A O 1
ATOM 1517 N N . ARG A 1 197 ? -7.550 1.406 21.379 1.00 94.44 197 ARG A N 1
ATOM 1518 C CA . ARG A 1 197 ? -7.156 0.001 21.249 1.00 94.44 197 ARG A CA 1
ATOM 1519 C C . ARG A 1 197 ? -8.133 -0.886 22.004 1.00 94.44 197 ARG A C 1
ATOM 1521 O O . ARG A 1 197 ? -8.446 -0.592 23.155 1.00 94.44 197 ARG A O 1
ATOM 1528 N N . ILE A 1 198 ? -8.580 -1.977 21.393 1.00 96.12 198 ILE A N 1
ATOM 1529 C CA . ILE A 1 198 ? -9.279 -3.027 22.131 1.00 96.12 198 ILE A CA 1
ATOM 1530 C C . ILE A 1 198 ? -8.239 -3.836 22.896 1.00 96.12 198 ILE A C 1
ATOM 1532 O O . ILE A 1 198 ? -7.311 -4.392 22.301 1.00 96.12 198 ILE A O 1
ATOM 1536 N N . VAL A 1 199 ? -8.422 -3.915 24.204 1.00 95.06 199 VAL A N 1
ATOM 1537 C CA . VAL A 1 199 ? -7.540 -4.629 25.124 1.00 95.06 199 VAL A CA 1
ATOM 1538 C C . VAL A 1 199 ? -8.309 -5.711 25.872 1.00 95.06 199 VAL A C 1
ATOM 1540 O O . VAL A 1 199 ? -9.534 -5.640 26.030 1.00 95.06 199 VAL A O 1
ATOM 1543 N N . ALA A 1 200 ? -7.587 -6.733 26.323 1.00 93.81 200 ALA A N 1
ATOM 1544 C CA . ALA A 1 200 ? -8.111 -7.719 27.256 1.00 93.81 200 ALA A CA 1
ATOM 1545 C C . ALA A 1 200 ? -8.464 -7.032 28.584 1.00 93.81 200 ALA A C 1
ATOM 1547 O O . ALA A 1 200 ? -9.618 -7.122 29.009 1.00 93.81 200 ALA A O 1
ATOM 1548 N N . ASP A 1 201 ? -7.506 -6.255 29.110 1.00 90.25 201 ASP A N 1
ATOM 1549 C CA . ASP A 1 201 ? -7.573 -5.524 30.377 1.00 90.25 201 ASP A CA 1
ATOM 1550 C C . ASP A 1 201 ? -7.048 -4.089 30.222 1.00 90.25 201 ASP A C 1
ATOM 1552 O O . ASP A 1 201 ? -6.111 -3.836 29.455 1.00 90.25 201 ASP A O 1
ATOM 1556 N N . LYS A 1 202 ? -7.605 -3.150 30.998 1.00 87.56 202 LYS A N 1
ATOM 1557 C CA . LYS A 1 202 ? -7.060 -1.789 31.110 1.00 87.56 202 LYS A CA 1
ATOM 1558 C C . LYS A 1 202 ? -5.621 -1.826 31.648 1.00 87.56 202 LYS A C 1
ATOM 1560 O O . LYS A 1 202 ? -5.382 -2.488 32.661 1.00 87.56 202 LYS A O 1
ATOM 1565 N N . PRO A 1 203 ? -4.676 -1.091 31.032 1.00 87.12 203 PRO A N 1
ATOM 1566 C CA . PRO A 1 203 ? -3.323 -0.966 31.564 1.00 87.12 203 PRO A CA 1
ATOM 1567 C C . PRO A 1 203 ? -3.340 -0.364 32.973 1.00 87.12 203 PRO A C 1
ATOM 1569 O O . PRO A 1 203 ? -4.060 0.602 33.225 1.00 87.12 203 PRO A O 1
ATOM 1572 N N . SER A 1 204 ? -2.524 -0.903 33.881 1.00 83.94 204 SER A N 1
ATOM 1573 C CA . SER A 1 204 ? -2.381 -0.374 35.246 1.00 83.94 204 SER A CA 1
ATOM 1574 C C . SER A 1 204 ? -1.631 0.963 35.294 1.00 83.94 204 SER A C 1
ATOM 1576 O O . SER A 1 204 ? -1.851 1.758 36.201 1.00 83.94 204 SER A O 1
ATOM 1578 N N . GLU A 1 205 ? -0.756 1.210 34.316 1.00 85.25 205 GLU A N 1
ATOM 1579 C CA . GLU A 1 205 ? 0.040 2.432 34.162 1.00 85.25 205 GLU A CA 1
ATOM 1580 C C . GLU A 1 205 ? -0.417 3.200 32.916 1.00 85.25 205 GLU A C 1
ATOM 1582 O O . GLU A 1 205 ? -0.250 2.734 31.791 1.00 85.25 205 GLU A O 1
ATOM 1587 N N . GLU A 1 206 ? -0.987 4.397 33.081 1.00 82.31 206 GLU A N 1
ATOM 1588 C CA . GLU A 1 206 ? -1.535 5.154 31.943 1.00 82.31 206 GLU A CA 1
ATOM 1589 C C . GLU A 1 206 ? -0.479 5.926 31.136 1.00 82.31 206 GLU A C 1
ATOM 1591 O O . GLU A 1 206 ? -0.710 6.253 29.970 1.00 82.31 206 GLU A O 1
ATOM 1596 N N . LYS A 1 207 ? 0.670 6.255 31.744 1.00 78.38 207 LYS A N 1
ATOM 1597 C CA . LYS A 1 207 ? 1.725 7.051 31.088 1.00 78.38 207 LYS A CA 1
ATOM 1598 C C . LYS A 1 207 ? 2.569 6.226 30.123 1.00 78.38 207 LYS A C 1
ATOM 1600 O O . LYS A 1 207 ? 2.989 6.745 29.093 1.00 78.38 207 LYS A O 1
ATOM 1605 N N . ASN A 1 208 ? 2.806 4.964 30.465 1.00 80.50 208 ASN A N 1
ATOM 1606 C CA . ASN A 1 208 ? 3.502 4.005 29.618 1.00 80.50 208 ASN A CA 1
ATOM 1607 C C . ASN A 1 208 ? 2.739 2.672 29.629 1.00 80.50 208 ASN A C 1
ATOM 1609 O O . ASN A 1 208 ? 3.155 1.733 30.308 1.00 80.50 208 ASN A O 1
ATOM 1613 N N . PRO A 1 209 ? 1.577 2.623 28.958 1.00 83.00 209 PRO A N 1
ATOM 1614 C CA . PRO A 1 209 ? 0.700 1.467 29.016 1.00 83.00 209 PRO A CA 1
ATOM 1615 C C . PRO A 1 209 ? 1.343 0.253 28.350 1.00 83.00 209 PRO A C 1
ATOM 1617 O O . PRO A 1 209 ? 1.710 0.297 27.178 1.00 83.00 209 PRO A O 1
ATOM 1620 N N . GLU A 1 210 ? 1.418 -0.846 29.095 1.00 87.12 210 GLU A N 1
ATOM 1621 C CA . GLU A 1 210 ? 1.660 -2.172 28.540 1.00 87.12 210 GLU A CA 1
ATOM 1622 C C . GLU A 1 210 ? 0.311 -2.788 28.162 1.00 87.12 210 GLU A C 1
ATOM 1624 O O . GLU A 1 210 ? -0.569 -2.980 29.008 1.00 87.12 210 GLU A O 1
ATOM 1629 N N . TYR A 1 211 ? 0.118 -3.052 26.873 1.00 89.19 211 TYR A N 1
ATOM 1630 C CA . TYR A 1 211 ? -1.158 -3.524 26.357 1.00 89.19 211 TYR A CA 1
ATOM 1631 C C . TYR A 1 211 ? -1.217 -5.047 26.351 1.00 89.19 211 TYR A C 1
ATOM 1633 O O . TYR A 1 211 ? -0.395 -5.726 25.737 1.00 89.19 211 TYR A O 1
ATOM 1641 N N . LYS A 1 212 ? -2.255 -5.587 26.992 1.00 91.69 212 LYS A N 1
ATOM 1642 C CA . LYS A 1 212 ? -2.629 -6.995 26.858 1.00 91.69 212 LYS A CA 1
ATOM 1643 C C . LYS A 1 212 ? -3.715 -7.119 25.806 1.00 91.69 212 LYS A C 1
ATOM 1645 O O . LYS A 1 212 ? -4.805 -6.568 25.958 1.00 91.69 212 LYS A O 1
ATOM 1650 N N . TYR A 1 213 ? -3.407 -7.842 24.744 1.00 94.06 213 TYR A N 1
ATOM 1651 C CA . TYR A 1 213 ? -4.329 -8.097 23.646 1.00 94.06 213 TYR A CA 1
ATOM 1652 C C . TYR A 1 213 ? -5.103 -9.396 23.850 1.00 94.06 213 TYR A C 1
ATOM 1654 O O . TYR A 1 213 ? -4.737 -10.223 24.683 1.00 94.06 213 TYR A O 1
ATOM 1662 N N . LEU A 1 214 ? -6.194 -9.555 23.104 1.00 94.62 214 LEU A N 1
ATOM 1663 C CA . LEU A 1 214 ? -7.035 -10.741 23.195 1.00 94.62 214 LEU A CA 1
ATOM 1664 C C . LEU A 1 214 ? -6.411 -11.902 22.423 1.00 94.62 214 LEU A C 1
ATOM 1666 O O . LEU A 1 214 ? -5.766 -11.697 21.399 1.00 94.62 214 LEU A O 1
ATOM 1670 N N . ASP A 1 215 ? -6.653 -13.118 22.890 1.00 93.25 215 ASP A N 1
ATOM 1671 C CA . ASP A 1 215 ? -6.285 -14.372 22.226 1.00 93.25 215 ASP A CA 1
ATOM 1672 C C . ASP A 1 215 ? -7.438 -14.970 21.399 1.00 93.25 215 ASP A C 1
ATOM 1674 O O . ASP A 1 215 ? -7.248 -15.938 20.665 1.00 93.25 215 ASP A O 1
ATOM 1678 N N . GLN A 1 216 ? -8.624 -14.367 21.480 1.00 89.81 216 GLN A N 1
ATOM 1679 C CA . GLN A 1 216 ? -9.819 -14.735 20.728 1.00 89.81 216 GLN A CA 1
ATOM 1680 C C . GLN A 1 216 ? -10.309 -13.547 19.904 1.00 89.81 216 GLN A C 1
ATOM 1682 O O . GLN A 1 216 ? -10.261 -12.395 20.344 1.00 89.81 216 GLN A O 1
ATOM 1687 N N . CYS A 1 217 ? -10.784 -13.832 18.694 1.00 92.12 217 CYS A N 1
ATOM 1688 C CA . CYS A 1 217 ? -11.343 -12.838 17.786 1.00 92.12 217 CYS A CA 1
ATOM 1689 C C . CYS A 1 217 ? -12.852 -13.067 17.602 1.00 92.12 217 CYS A C 1
ATOM 1691 O O . CYS A 1 217 ? -13.353 -14.135 17.934 1.00 92.12 217 CYS A O 1
ATOM 1693 N N . PRO A 1 218 ? -13.607 -12.090 17.083 1.00 92.75 218 PRO A N 1
ATOM 1694 C CA . PRO A 1 218 ? -15.035 -12.252 16.831 1.00 92.75 218 PRO A CA 1
ATOM 1695 C C . PRO A 1 218 ? -15.323 -13.378 15.838 1.00 92.75 218 PRO A C 1
ATOM 1697 O O . PRO A 1 218 ? -14.586 -13.561 14.871 1.00 92.75 218 PRO A O 1
ATOM 1700 N N . ARG A 1 219 ? -16.469 -14.044 16.004 1.00 91.06 219 ARG A N 1
ATOM 1701 C CA . ARG A 1 219 ? -16.876 -15.217 15.211 1.00 91.06 219 ARG A CA 1
ATOM 1702 C C . ARG A 1 219 ? -16.801 -15.039 13.690 1.00 91.06 219 ARG A C 1
ATOM 1704 O O . ARG A 1 219 ? -16.507 -15.990 12.974 1.00 91.06 219 ARG A O 1
ATOM 1711 N N . PHE A 1 220 ? -17.074 -13.838 13.178 1.00 92.31 220 PHE A N 1
ATOM 1712 C CA . PHE A 1 220 ? -17.001 -13.576 11.736 1.00 92.31 220 PHE A CA 1
ATOM 1713 C C . PHE A 1 220 ? -15.553 -13.562 11.200 1.00 92.31 220 PHE A C 1
ATOM 1715 O O . PHE A 1 220 ? -15.346 -13.818 10.020 1.00 92.31 220 PHE A O 1
ATOM 1722 N N . LEU A 1 221 ? -14.553 -13.331 12.061 1.00 94.12 221 LEU A N 1
ATOM 1723 C CA . LEU A 1 221 ? -13.126 -13.432 11.727 1.00 94.12 221 LEU A CA 1
ATOM 1724 C C . LEU A 1 221 ? -12.542 -14.814 12.032 1.00 94.12 221 LEU A C 1
ATOM 1726 O O . LEU A 1 221 ? -11.608 -15.219 11.344 1.00 94.12 221 LEU A O 1
ATOM 1730 N N . GLU A 1 222 ? -13.084 -15.540 13.017 1.00 90.31 222 GLU A N 1
ATOM 1731 C CA . GLU A 1 222 ? -12.586 -16.867 13.418 1.00 90.31 222 GLU A CA 1
ATOM 1732 C C . GLU A 1 222 ? -12.480 -17.814 12.222 1.00 90.31 222 GLU A C 1
ATOM 1734 O O . GLU A 1 222 ? -11.408 -18.356 11.970 1.00 90.31 222 GLU A O 1
ATOM 1739 N N . ASN A 1 223 ? -13.542 -17.923 11.419 1.00 86.75 223 ASN A N 1
ATOM 1740 C CA . ASN A 1 223 ? -13.556 -18.795 10.241 1.00 86.75 223 ASN A CA 1
ATOM 1741 C C . ASN A 1 223 ? -12.468 -18.425 9.218 1.00 86.75 223 ASN A C 1
ATOM 1743 O O . ASN A 1 223 ? -11.874 -19.298 8.591 1.00 86.75 223 ASN A O 1
ATOM 1747 N N . ILE A 1 224 ? -12.205 -17.129 9.025 1.00 92.44 224 ILE A N 1
ATOM 1748 C CA . ILE A 1 224 ? -11.180 -16.655 8.084 1.00 92.44 224 ILE A CA 1
ATOM 1749 C C . ILE A 1 224 ? -9.792 -17.007 8.619 1.00 92.44 224 ILE A C 1
ATOM 1751 O O . ILE A 1 224 ? -8.961 -17.537 7.886 1.00 92.44 224 ILE A O 1
ATOM 1755 N N . LEU A 1 225 ? -9.563 -16.761 9.909 1.00 90.19 225 LEU A N 1
ATOM 1756 C CA . LEU A 1 225 ? -8.300 -17.045 10.582 1.00 90.19 225 LEU A CA 1
ATOM 1757 C C . LEU A 1 225 ? -8.013 -18.555 10.669 1.00 90.19 225 LEU A C 1
ATOM 1759 O O . LEU A 1 225 ? -6.860 -18.977 10.589 1.00 90.19 225 LEU A O 1
ATOM 1763 N N . GLU A 1 226 ? -9.052 -19.377 10.821 1.00 86.19 226 GLU A N 1
ATOM 1764 C CA . GLU A 1 226 ? -8.969 -20.840 10.816 1.00 86.19 226 GLU A CA 1
ATOM 1765 C C . GLU A 1 226 ? -8.558 -21.413 9.464 1.00 86.19 226 GLU A C 1
ATOM 1767 O O . GLU A 1 226 ? -7.811 -22.389 9.427 1.00 86.19 226 GLU A O 1
ATOM 1772 N N . ASN A 1 227 ? -8.976 -20.771 8.374 1.00 84.88 227 ASN A N 1
ATOM 1773 C CA . ASN A 1 227 ? -8.601 -21.164 7.019 1.00 84.88 227 ASN A CA 1
ATOM 1774 C C . ASN A 1 227 ? -7.154 -20.788 6.653 1.00 84.88 227 ASN A C 1
ATOM 1776 O O . ASN A 1 227 ? -6.658 -21.216 5.608 1.00 84.88 227 ASN A O 1
ATOM 1780 N N . LEU A 1 228 ? -6.453 -20.017 7.494 1.00 83.12 228 LEU A N 1
ATOM 1781 C CA . LEU A 1 228 ? -5.034 -19.734 7.292 1.00 83.12 228 LEU A CA 1
ATOM 1782 C C . LEU A 1 228 ? -4.191 -20.986 7.553 1.00 83.12 228 LEU A C 1
ATOM 1784 O O . LEU A 1 228 ? -4.330 -21.664 8.569 1.00 83.12 228 LEU A O 1
ATOM 1788 N N . SER A 1 229 ? -3.254 -21.267 6.648 1.00 68.31 229 SER A N 1
ATOM 1789 C CA . SER A 1 229 ? -2.492 -22.521 6.622 1.00 68.31 229 SER A CA 1
ATOM 1790 C C . SER A 1 229 ? -1.573 -22.764 7.829 1.00 68.31 229 SER A C 1
ATOM 1792 O O . SER A 1 229 ? -1.238 -23.915 8.094 1.00 68.31 229 SER A O 1
ATOM 1794 N N . SER A 1 230 ? -1.135 -21.727 8.556 1.00 81.31 230 SER A N 1
ATOM 1795 C CA . SER A 1 230 ? -0.458 -21.878 9.861 1.00 81.31 230 SER A CA 1
ATOM 1796 C C . SER A 1 230 ? -0.285 -20.542 10.592 1.00 81.31 230 SER A C 1
ATOM 1798 O O . SER A 1 230 ? -0.674 -20.399 11.750 1.00 81.31 230 SER A O 1
ATOM 1800 N N . THR A 1 231 ? 0.284 -19.554 9.921 1.00 92.62 231 THR A N 1
ATOM 1801 C CA . THR A 1 231 ? 0.421 -18.177 10.396 1.00 92.62 231 THR A CA 1
ATOM 1802 C C . THR A 1 231 ? -0.187 -17.232 9.375 1.00 92.62 231 THR A C 1
ATOM 1804 O O . THR A 1 231 ? -0.474 -17.632 8.243 1.00 92.62 231 THR A O 1
ATOM 1807 N N . GLY A 1 232 ? -0.414 -15.996 9.795 1.00 94.88 232 GLY A N 1
ATOM 1808 C CA . GLY A 1 232 ? -0.912 -14.953 8.919 1.00 94.88 232 GLY A CA 1
ATOM 1809 C C . GLY A 1 232 ? -1.690 -13.893 9.670 1.00 94.88 232 GLY A C 1
ATOM 1810 O O . GLY A 1 232 ? -1.942 -14.012 10.874 1.00 94.88 232 GLY A O 1
ATOM 1811 N N . THR A 1 233 ? -2.057 -12.848 8.944 1.00 95.81 233 THR A N 1
ATOM 1812 C CA . THR A 1 233 ? -2.778 -11.700 9.492 1.00 95.81 233 THR A CA 1
ATOM 1813 C C . THR A 1 233 ? -4.050 -11.451 8.700 1.00 95.81 233 THR A C 1
ATOM 1815 O O . THR A 1 233 ? -4.071 -11.566 7.480 1.00 95.81 233 THR A O 1
ATOM 1818 N N . VAL A 1 234 ? -5.111 -11.076 9.406 1.00 96.88 234 VAL A N 1
ATOM 1819 C CA . VAL A 1 234 ? -6.357 -10.551 8.860 1.00 96.88 234 VAL A CA 1
ATOM 1820 C C . VAL A 1 234 ? -6.492 -9.091 9.284 1.00 96.88 234 VAL A C 1
ATOM 1822 O O . VAL A 1 234 ? -6.734 -8.789 10.457 1.00 96.88 234 VAL A O 1
ATOM 1825 N N . VAL A 1 235 ? -6.351 -8.179 8.323 1.00 96.62 235 VAL A N 1
ATOM 1826 C CA . VAL A 1 235 ? -6.614 -6.745 8.501 1.00 96.62 235 VAL A CA 1
ATOM 1827 C C . VAL A 1 235 ? -8.035 -6.454 8.036 1.00 96.62 235 VAL A C 1
ATOM 1829 O O . VAL A 1 235 ? -8.357 -6.603 6.860 1.00 96.62 235 VAL A O 1
ATOM 1832 N N . THR A 1 236 ? -8.898 -6.038 8.958 1.00 97.12 236 THR A N 1
ATOM 1833 C CA . THR A 1 236 ? -10.321 -5.785 8.698 1.00 97.12 236 THR A CA 1
ATOM 1834 C C . THR A 1 236 ? -10.613 -4.295 8.714 1.00 97.12 236 THR A C 1
ATOM 1836 O O . THR A 1 236 ? -10.496 -3.635 9.744 1.00 97.12 236 THR A O 1
ATOM 1839 N N . ILE A 1 237 ? -11.054 -3.770 7.579 1.00 96.00 237 ILE A N 1
ATOM 1840 C CA . ILE A 1 237 ? -11.474 -2.383 7.394 1.00 96.00 237 ILE A CA 1
ATOM 1841 C C . ILE A 1 237 ? -12.982 -2.300 7.619 1.00 96.00 237 ILE A C 1
ATOM 1843 O O . ILE A 1 237 ? -13.761 -2.861 6.844 1.00 96.00 237 ILE A O 1
ATOM 1847 N N . LEU A 1 238 ? -13.401 -1.595 8.674 1.00 96.56 238 LEU A N 1
ATOM 1848 C CA . LEU A 1 238 ? -14.816 -1.444 9.012 1.00 96.56 238 LEU A CA 1
ATOM 1849 C C . LEU A 1 238 ? -15.435 -0.223 8.329 1.00 96.56 238 LEU A C 1
ATOM 1851 O O . LEU A 1 238 ? -14.855 0.866 8.310 1.00 96.56 238 LEU A O 1
ATOM 1855 N N . GLY A 1 239 ? -16.647 -0.394 7.804 1.00 94.19 239 GLY A N 1
ATOM 1856 C CA . GLY A 1 239 ? -17.393 0.661 7.128 1.00 94.19 239 GLY A CA 1
ATOM 1857 C C . GLY A 1 239 ? -16.720 1.080 5.829 1.00 94.19 239 GLY A C 1
ATOM 1858 O O . GLY A 1 239 ? -16.341 2.236 5.695 1.00 94.19 239 GLY A O 1
ATOM 1859 N N . LEU A 1 240 ? -16.540 0.157 4.885 1.00 91.44 240 LEU A N 1
ATOM 1860 C CA . LEU A 1 240 ? -15.875 0.438 3.611 1.00 91.44 240 LEU A CA 1
ATOM 1861 C C . LEU A 1 240 ? -16.481 1.680 2.926 1.00 91.44 240 LEU A C 1
ATOM 1863 O O . LEU A 1 240 ? -17.684 1.722 2.653 1.00 91.44 240 LEU A O 1
ATOM 1867 N N . SER A 1 241 ? -15.662 2.709 2.686 1.00 82.25 241 SER A N 1
ATOM 1868 C CA . SER A 1 241 ? -16.156 4.002 2.193 1.00 82.25 241 SER A CA 1
ATOM 1869 C C . SER A 1 241 ? -16.334 4.094 0.685 1.00 82.25 241 SER A C 1
ATOM 1871 O O . SER A 1 241 ? -16.996 5.014 0.211 1.00 82.25 241 SER A O 1
ATOM 1873 N N . GLU A 1 242 ? -15.760 3.158 -0.060 1.00 78.56 242 GLU A N 1
ATOM 1874 C CA . GLU A 1 242 ? -15.850 3.085 -1.515 1.00 78.56 242 GLU A CA 1
ATOM 1875 C C . GLU A 1 242 ? -16.369 1.709 -1.928 1.00 78.56 242 GLU A C 1
ATOM 1877 O O . GLU A 1 242 ? -16.116 0.706 -1.263 1.00 78.56 242 GLU A O 1
ATOM 1882 N N . GLN A 1 243 ? -17.118 1.631 -3.027 1.00 81.94 243 GLN A N 1
ATOM 1883 C CA . GLN A 1 243 ? -17.569 0.336 -3.526 1.00 81.94 243 GLN A CA 1
ATOM 1884 C C . GLN A 1 243 ? -16.414 -0.388 -4.209 1.00 81.94 243 GLN A C 1
ATOM 1886 O O . GLN A 1 243 ? -15.849 0.113 -5.179 1.00 81.94 243 GLN A O 1
ATOM 1891 N N . TRP A 1 244 ? -16.095 -1.593 -3.736 1.00 85.44 244 TRP A N 1
ATOM 1892 C CA . TRP A 1 244 ? -15.108 -2.435 -4.398 1.00 85.44 244 TRP A CA 1
ATOM 1893 C C . TRP A 1 244 ? -15.566 -2.792 -5.818 1.00 85.44 244 TRP A C 1
ATOM 1895 O O . TRP A 1 244 ? -16.592 -3.451 -6.013 1.00 85.44 244 TRP A O 1
ATOM 1905 N N . GLY A 1 245 ? -14.766 -2.417 -6.811 1.00 84.06 245 GLY A N 1
ATOM 1906 C CA . GLY A 1 245 ? -15.037 -2.667 -8.225 1.00 84.06 245 GLY A CA 1
ATOM 1907 C C . GLY A 1 245 ? -13.796 -3.115 -8.990 1.00 84.06 245 GLY A C 1
ATOM 1908 O O . GLY A 1 245 ? -12.738 -3.338 -8.408 1.00 84.06 245 GLY A O 1
ATOM 1909 N N . GLU A 1 246 ? -13.915 -3.211 -10.314 1.00 83.12 246 GLU A N 1
ATOM 1910 C CA . GLU A 1 246 ? -12.798 -3.584 -11.200 1.00 83.12 246 GLU A CA 1
ATOM 1911 C C . GLU A 1 246 ? -11.603 -2.618 -11.104 1.00 83.12 246 GLU A C 1
ATOM 1913 O O . GLU A 1 246 ? -10.489 -2.973 -11.472 1.00 83.12 246 GLU A O 1
ATOM 1918 N N . GLU A 1 247 ? -11.797 -1.387 -10.618 1.00 81.94 247 GLU A N 1
ATOM 1919 C CA . GLU A 1 247 ? -10.700 -0.447 -10.359 1.00 81.94 247 GLU A CA 1
ATOM 1920 C C . GLU A 1 247 ? -9.784 -0.904 -9.219 1.00 81.94 247 GLU A C 1
ATOM 1922 O O . GLU A 1 247 ? -8.567 -0.794 -9.351 1.00 81.94 247 GLU A O 1
ATOM 1927 N N . ALA A 1 248 ? -10.343 -1.481 -8.153 1.00 86.31 248 ALA A N 1
ATOM 1928 C CA . ALA A 1 248 ? -9.571 -2.052 -7.053 1.00 86.31 248 ALA A CA 1
ATOM 1929 C C . ALA A 1 248 ? -8.765 -3.275 -7.519 1.00 86.31 248 ALA A C 1
ATOM 1931 O O . ALA A 1 248 ? -7.572 -3.384 -7.249 1.00 86.31 248 ALA A O 1
ATOM 1932 N N . GLU A 1 249 ? -9.395 -4.156 -8.304 1.00 90.31 249 GLU A N 1
ATOM 1933 C CA . GLU A 1 249 ? -8.729 -5.317 -8.912 1.00 90.31 249 GLU A CA 1
ATOM 1934 C C . GLU A 1 249 ? -7.602 -4.882 -9.852 1.00 90.31 249 GLU A C 1
ATOM 1936 O O . GLU A 1 249 ? -6.482 -5.388 -9.786 1.00 90.31 249 GLU A O 1
ATOM 1941 N N . TYR A 1 250 ? -7.875 -3.889 -10.701 1.00 87.81 250 TYR A N 1
ATOM 1942 C CA . TYR A 1 250 ? -6.876 -3.335 -11.600 1.00 87.81 250 TYR A CA 1
ATOM 1943 C C . TYR A 1 250 ? -5.735 -2.647 -10.845 1.00 87.81 250 TYR A C 1
ATOM 1945 O O . TYR A 1 250 ? -4.593 -2.732 -11.287 1.00 87.81 250 TYR A O 1
ATOM 1953 N N . ALA A 1 251 ? -5.998 -2.005 -9.704 1.00 87.62 251 ALA A N 1
ATOM 1954 C CA . ALA A 1 251 ? -4.941 -1.435 -8.878 1.00 87.62 251 ALA A CA 1
ATOM 1955 C C . ALA A 1 251 ? -3.953 -2.513 -8.406 1.00 87.62 251 ALA A C 1
ATOM 1957 O O . ALA A 1 251 ? -2.749 -2.294 -8.535 1.00 87.62 251 ALA A O 1
ATOM 1958 N N . ILE A 1 252 ? -4.435 -3.686 -7.971 1.00 92.00 252 ILE A N 1
ATOM 1959 C CA . ILE A 1 252 ? -3.578 -4.840 -7.635 1.00 92.00 252 ILE A CA 1
ATOM 1960 C C . ILE A 1 252 ? -2.750 -5.242 -8.854 1.00 92.00 252 ILE A C 1
ATOM 1962 O O . ILE A 1 252 ? -1.522 -5.249 -8.807 1.00 92.00 252 ILE A O 1
ATOM 1966 N N . VAL A 1 253 ? -3.419 -5.517 -9.976 1.00 91.50 253 VAL A N 1
ATOM 1967 C CA . VAL A 1 253 ? -2.752 -5.999 -11.191 1.00 91.50 253 VAL A CA 1
ATOM 1968 C C . VAL A 1 253 ? -1.717 -4.993 -11.699 1.00 91.50 253 VAL A C 1
ATOM 1970 O O . VAL A 1 253 ? -0.614 -5.375 -12.062 1.00 91.50 253 VAL A O 1
ATOM 1973 N N . SER A 1 254 ? -2.024 -3.698 -11.684 1.00 87.50 254 SER A N 1
ATOM 1974 C CA . SER A 1 254 ? -1.130 -2.654 -12.192 1.00 87.50 254 SER A CA 1
ATOM 1975 C C . SER A 1 254 ? 0.175 -2.514 -11.403 1.00 87.50 254 SER A C 1
ATOM 1977 O O . SER A 1 254 ? 1.194 -2.158 -11.994 1.00 87.50 254 SER A O 1
ATOM 1979 N N . HIS A 1 255 ? 0.163 -2.822 -10.103 1.00 88.88 255 HIS A N 1
ATOM 1980 C CA . HIS A 1 255 ? 1.335 -2.704 -9.233 1.00 88.88 255 HIS A CA 1
ATOM 1981 C C . HIS A 1 255 ? 2.092 -4.024 -9.060 1.00 88.88 255 HIS A C 1
ATOM 1983 O O . HIS A 1 255 ? 3.306 -3.989 -8.883 1.00 88.88 255 HIS A O 1
ATOM 1989 N N . PHE A 1 256 ? 1.401 -5.165 -9.150 1.00 92.69 256 PHE A N 1
ATOM 1990 C CA . PHE A 1 256 ? 1.952 -6.494 -8.859 1.00 92.69 256 PHE A CA 1
ATOM 1991 C C . PHE A 1 256 ? 1.866 -7.462 -10.049 1.00 92.69 256 PHE A C 1
ATOM 1993 O O . PHE A 1 256 ? 1.871 -8.677 -9.864 1.00 92.69 256 PHE A O 1
ATOM 2000 N N . PHE A 1 257 ? 1.773 -6.961 -11.287 1.00 90.75 257 PHE A N 1
ATOM 2001 C CA . PHE A 1 257 ? 1.681 -7.819 -12.479 1.00 90.75 257 PHE A CA 1
ATOM 2002 C C . PHE A 1 257 ? 2.854 -8.801 -12.599 1.00 90.75 257 PHE A C 1
ATOM 2004 O O . PHE A 1 257 ? 2.634 -9.910 -13.072 1.00 90.75 257 PHE A O 1
ATOM 2011 N N . SER A 1 258 ? 4.067 -8.423 -12.176 1.00 91.38 258 SER A N 1
ATOM 2012 C CA . SER A 1 258 ? 5.234 -9.315 -12.109 1.00 91.38 258 SER A CA 1
ATOM 2013 C C . SER A 1 258 ? 5.014 -10.446 -11.112 1.00 91.38 258 SER A C 1
ATOM 2015 O O . SER A 1 258 ? 5.116 -11.608 -11.491 1.00 91.38 258 SER A O 1
ATOM 2017 N N . ALA A 1 259 ? 4.610 -10.117 -9.880 1.00 92.94 259 ALA A N 1
ATOM 2018 C CA . ALA A 1 259 ? 4.376 -11.103 -8.824 1.00 92.94 259 ALA A CA 1
ATOM 2019 C C . ALA A 1 259 ? 3.301 -12.119 -9.228 1.00 92.94 259 ALA A C 1
ATOM 2021 O O . ALA A 1 259 ? 3.441 -13.330 -9.054 1.00 92.94 259 ALA A O 1
ATOM 2022 N N . LEU A 1 260 ? 2.221 -11.608 -9.822 1.00 93.50 260 LEU A N 1
ATOM 2023 C CA . LEU A 1 260 ? 1.124 -12.418 -10.331 1.00 93.50 260 LEU A CA 1
ATOM 2024 C C . LEU A 1 260 ? 1.551 -13.269 -11.539 1.00 93.50 260 LEU A C 1
ATOM 2026 O O . LEU A 1 260 ? 1.117 -14.411 -11.665 1.00 93.50 260 LEU A O 1
ATOM 2030 N N . ALA A 1 261 ? 2.400 -12.738 -12.428 1.00 90.12 261 ALA A N 1
ATOM 2031 C CA . ALA A 1 261 ? 2.898 -13.466 -13.595 1.00 90.12 261 ALA A CA 1
ATOM 2032 C C . ALA A 1 261 ? 3.833 -14.619 -13.210 1.00 90.12 261 ALA A C 1
ATOM 2034 O O . ALA A 1 261 ? 3.726 -15.695 -13.795 1.00 90.12 261 ALA A O 1
ATOM 2035 N N . TYR A 1 262 ? 4.721 -14.406 -12.236 1.00 89.44 262 TYR A N 1
ATOM 2036 C CA . TYR A 1 262 ? 5.633 -15.437 -11.733 1.00 89.44 262 TYR A CA 1
ATOM 2037 C C . TYR A 1 262 ? 4.963 -16.402 -10.746 1.00 89.44 262 TYR A C 1
ATOM 2039 O O . TYR A 1 262 ? 5.508 -17.463 -10.449 1.00 89.44 262 TYR A O 1
ATOM 2047 N N . GLY A 1 263 ? 3.776 -16.058 -10.239 1.00 92.00 263 GLY A N 1
ATOM 2048 C CA . GLY A 1 263 ? 3.051 -16.850 -9.248 1.00 92.00 263 GLY A CA 1
ATOM 2049 C C . GLY A 1 263 ? 3.594 -16.721 -7.821 1.00 92.00 263 GLY A C 1
ATOM 2050 O O . GLY A 1 263 ? 3.149 -17.479 -6.954 1.00 92.00 263 GLY A O 1
ATOM 2051 N N . SER A 1 264 ? 4.505 -15.768 -7.574 1.00 92.69 264 SER A N 1
ATOM 2052 C CA . SER A 1 264 ? 4.985 -15.402 -6.234 1.00 92.69 264 SER A CA 1
ATOM 2053 C C . SER A 1 264 ? 3.909 -14.680 -5.415 1.00 92.69 264 SER A C 1
ATOM 2055 O O . SER A 1 264 ? 3.947 -14.730 -4.187 1.00 92.69 264 SER A O 1
ATOM 2057 N N . LEU A 1 265 ? 2.899 -14.098 -6.075 1.00 96.06 265 LEU A N 1
ATOM 2058 C CA . LEU A 1 265 ? 1.672 -13.591 -5.461 1.00 96.06 265 LEU A CA 1
ATOM 2059 C C . LEU A 1 265 ? 0.442 -14.309 -6.028 1.00 96.06 265 LEU A C 1
ATOM 2061 O O . LEU A 1 265 ? 0.264 -14.415 -7.241 1.00 96.06 265 LEU A O 1
ATOM 2065 N N . LYS A 1 266 ? -0.453 -14.747 -5.142 1.00 96.56 266 LYS A N 1
ATOM 2066 C CA . LYS A 1 266 ? -1.764 -15.316 -5.475 1.00 96.56 266 LYS A CA 1
ATOM 2067 C C . LYS A 1 266 ? -2.840 -14.543 -4.735 1.00 96.56 266 LYS A C 1
ATOM 2069 O O . LYS A 1 266 ? -2.849 -14.529 -3.509 1.00 96.56 266 LYS A O 1
ATOM 2074 N N . VAL A 1 267 ? -3.756 -13.928 -5.478 1.00 97.25 267 VAL A N 1
ATOM 2075 C CA . VAL A 1 267 ? -4.855 -13.150 -4.898 1.00 97.25 267 VAL A CA 1
ATOM 2076 C C . VAL A 1 267 ? -6.190 -13.786 -5.247 1.00 97.25 267 VAL A C 1
ATOM 2078 O O . VAL A 1 267 ? -6.461 -14.057 -6.420 1.00 97.25 267 VAL A O 1
ATOM 2081 N N . THR A 1 268 ? -7.040 -13.970 -4.241 1.00 96.69 268 THR A N 1
ATOM 2082 C CA . THR A 1 268 ? -8.423 -14.424 -4.414 1.00 96.69 268 THR A CA 1
ATOM 2083 C C . THR A 1 268 ? -9.375 -13.431 -3.767 1.00 96.69 268 THR A C 1
ATOM 2085 O O . THR A 1 268 ? -9.174 -13.002 -2.637 1.00 96.69 268 THR A O 1
ATOM 2088 N N . ILE A 1 269 ? -10.425 -13.053 -4.486 1.00 96.19 269 ILE A N 1
ATOM 2089 C CA . ILE A 1 269 ? -11.414 -12.072 -4.050 1.00 96.19 269 ILE A CA 1
ATOM 2090 C C . ILE A 1 269 ? -12.736 -12.790 -3.804 1.00 96.19 269 ILE A C 1
ATOM 2092 O O . ILE A 1 269 ? -13.371 -13.293 -4.735 1.00 96.19 269 ILE A O 1
ATOM 2096 N N . HIS A 1 270 ? -13.174 -12.781 -2.553 1.00 95.00 270 HIS A N 1
ATOM 2097 C CA . HIS A 1 270 ? -14.428 -13.346 -2.079 1.00 95.00 270 HIS A CA 1
ATOM 2098 C C . HIS A 1 270 ? -15.448 -12.223 -1.911 1.00 95.00 270 HIS A C 1
ATOM 2100 O O . HIS A 1 270 ? -15.223 -11.250 -1.194 1.00 95.00 270 HIS A O 1
ATOM 2106 N N . ARG A 1 271 ? -16.590 -12.336 -2.590 1.00 93.12 271 ARG A N 1
ATOM 2107 C CA . ARG A 1 271 ? -17.692 -11.369 -2.498 1.00 93.12 271 ARG A CA 1
ATOM 2108 C C . ARG A 1 271 ? -18.949 -12.096 -2.065 1.00 93.12 271 ARG A C 1
ATOM 2110 O O . ARG A 1 271 ? -19.272 -13.134 -2.644 1.00 93.12 271 ARG A O 1
ATOM 2117 N N . SER A 1 272 ? -19.679 -11.524 -1.112 1.00 86.19 272 SER A N 1
ATOM 2118 C CA . SER A 1 272 ? -20.930 -12.118 -0.632 1.00 86.19 272 SER A CA 1
ATOM 2119 C C . SER A 1 272 ? -21.879 -12.475 -1.788 1.00 86.19 272 SER A C 1
ATOM 2121 O O . SER A 1 272 ? -22.137 -11.664 -2.683 1.00 86.19 272 SER A O 1
ATOM 2123 N N . GLY A 1 273 ? -22.344 -13.728 -1.803 1.00 84.19 273 GLY A N 1
ATOM 2124 C CA . GLY A 1 273 ? -23.259 -14.264 -2.816 1.00 84.19 273 GLY A CA 1
ATOM 2125 C C . GLY A 1 273 ? -22.668 -14.476 -4.218 1.00 84.19 273 GLY A C 1
ATOM 2126 O O . GLY A 1 273 ? -23.416 -14.800 -5.140 1.00 84.19 273 GLY A O 1
ATOM 2127 N N . LYS A 1 274 ? -21.354 -14.305 -4.418 1.00 90.06 274 LYS A N 1
ATOM 2128 C CA . LYS A 1 274 ? -20.683 -14.514 -5.712 1.00 90.06 274 LYS A CA 1
ATOM 2129 C C . LYS A 1 274 ? -19.592 -15.574 -5.597 1.00 90.06 274 LYS A C 1
ATOM 2131 O O . LYS A 1 274 ? -19.034 -15.803 -4.529 1.00 90.06 274 LYS A O 1
ATOM 2136 N N . LYS A 1 275 ? -19.269 -16.214 -6.724 1.00 91.31 275 LYS A N 1
ATOM 2137 C CA . LYS A 1 275 ? -18.113 -17.115 -6.790 1.00 91.31 275 LYS A CA 1
ATOM 2138 C C . LYS A 1 275 ? -16.819 -16.321 -6.552 1.00 91.31 275 LYS A C 1
ATOM 2140 O O . LYS A 1 275 ? -16.726 -15.202 -7.070 1.00 91.31 275 LYS A O 1
ATOM 2145 N N . PRO A 1 276 ? -15.840 -16.888 -5.825 1.00 93.38 276 PRO A N 1
ATOM 2146 C CA . PRO A 1 276 ? -14.531 -16.270 -5.672 1.00 93.38 276 PRO A CA 1
ATOM 2147 C C . PRO A 1 276 ? -13.871 -16.023 -7.028 1.00 93.38 276 PRO A C 1
ATOM 2149 O O . PRO A 1 276 ? -13.993 -16.841 -7.944 1.00 93.38 276 PRO A O 1
ATOM 2152 N N . ILE A 1 277 ? -13.174 -14.897 -7.152 1.00 94.06 277 ILE A N 1
ATOM 2153 C CA . ILE A 1 277 ? -12.391 -14.548 -8.339 1.00 94.06 277 ILE A CA 1
ATOM 2154 C C . ILE A 1 277 ? -10.920 -14.666 -7.977 1.00 94.06 277 ILE A C 1
ATOM 2156 O O . ILE A 1 277 ? -10.445 -13.931 -7.119 1.00 94.06 277 ILE A O 1
ATOM 2160 N N . SER A 1 278 ? -10.194 -15.564 -8.635 1.00 94.75 278 SER A N 1
ATOM 2161 C CA . SER A 1 278 ? -8.735 -15.588 -8.544 1.00 94.75 278 SER A CA 1
ATOM 2162 C C . SER A 1 278 ? -8.150 -14.642 -9.589 1.00 94.75 278 SER A C 1
ATOM 2164 O O . SER A 1 278 ? -8.587 -14.659 -10.741 1.00 94.75 278 SER A O 1
ATOM 2166 N N . LEU A 1 279 ? -7.179 -13.811 -9.207 1.00 93.75 279 LEU A N 1
ATOM 2167 C CA . LEU A 1 279 ? -6.419 -12.987 -10.150 1.00 93.75 279 LEU A CA 1
ATOM 2168 C C . LEU A 1 279 ? -5.367 -13.847 -10.861 1.00 93.75 279 LEU A C 1
ATOM 2170 O O . LEU A 1 279 ? -4.166 -13.688 -10.661 1.00 93.75 279 LEU A O 1
ATOM 2174 N N . ASP A 1 280 ? -5.849 -14.790 -11.665 1.00 88.81 280 ASP A N 1
ATOM 2175 C CA . ASP A 1 280 ? -5.035 -15.650 -12.516 1.00 88.81 280 ASP A CA 1
ATOM 2176 C C . ASP A 1 280 ? -4.663 -14.962 -13.839 1.00 88.81 280 ASP A C 1
ATOM 2178 O O . ASP A 1 280 ? -5.085 -13.842 -14.139 1.00 88.81 280 ASP A O 1
ATOM 2182 N N . GLU A 1 281 ? -3.882 -15.652 -14.669 1.00 87.06 281 GLU A N 1
ATOM 2183 C CA . GLU A 1 281 ? -3.479 -15.156 -15.984 1.00 87.06 281 GLU A CA 1
ATOM 2184 C C . GLU A 1 281 ? -4.661 -14.692 -16.849 1.00 87.06 281 GLU A C 1
ATOM 2186 O O . GLU A 1 281 ? -4.571 -13.644 -17.492 1.00 87.06 281 GLU A O 1
ATOM 2191 N N . SER A 1 282 ? -5.777 -15.424 -16.844 1.00 89.25 282 SER A N 1
ATOM 2192 C CA . SER A 1 282 ? -6.949 -15.074 -17.648 1.00 89.25 282 SER A CA 1
ATOM 2193 C C . SER A 1 282 ? -7.586 -13.767 -17.168 1.00 89.25 282 SER A C 1
ATOM 2195 O O . SER A 1 282 ? -7.918 -12.900 -17.982 1.00 89.25 282 SER A O 1
ATOM 2197 N N . GLN A 1 283 ? -7.703 -13.582 -15.848 1.00 88.75 283 GLN A N 1
ATOM 2198 C CA . GLN A 1 283 ? -8.252 -12.360 -15.264 1.00 88.75 283 GLN A CA 1
ATOM 2199 C C . GLN A 1 283 ? -7.309 -11.177 -15.447 1.00 88.75 283 GLN A C 1
ATOM 2201 O O . GLN A 1 283 ? -7.770 -10.088 -15.782 1.00 88.75 283 GLN A O 1
ATOM 2206 N N . ILE A 1 284 ? -5.999 -11.380 -15.308 1.00 88.00 284 ILE A N 1
ATOM 2207 C CA . ILE A 1 284 ? -4.987 -10.348 -15.559 1.00 88.00 284 ILE A CA 1
ATOM 2208 C C . ILE A 1 284 ? -5.079 -9.866 -17.008 1.00 88.00 284 ILE A C 1
ATOM 2210 O O . ILE A 1 284 ? -5.203 -8.664 -17.256 1.00 88.00 284 ILE A O 1
ATOM 2214 N N . GLN A 1 285 ? -5.093 -10.792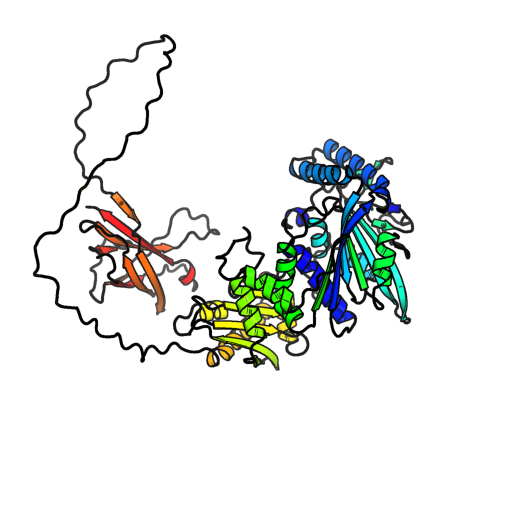 -17.973 1.00 87.56 285 GLN A N 1
ATOM 2215 C CA . GLN A 1 285 ? -5.227 -10.446 -19.388 1.00 87.56 285 GLN A CA 1
ATOM 2216 C C . GLN A 1 285 ? -6.541 -9.714 -19.671 1.00 87.56 285 GLN A C 1
ATOM 2218 O O . GLN A 1 285 ? -6.542 -8.732 -20.412 1.00 87.56 285 GLN A O 1
ATOM 2223 N N . LYS A 1 286 ? -7.650 -10.134 -19.051 1.00 88.06 286 LYS A N 1
ATOM 2224 C CA . LYS A 1 286 ? -8.948 -9.463 -19.177 1.00 88.06 286 LYS A CA 1
ATOM 2225 C C . LYS A 1 286 ? -8.923 -8.040 -18.604 1.00 88.06 286 LYS A C 1
ATOM 2227 O O . LYS A 1 286 ? -9.354 -7.114 -19.289 1.00 88.06 286 LYS A O 1
ATOM 2232 N N . LEU A 1 287 ? -8.425 -7.860 -17.378 1.00 86.56 287 LEU A N 1
ATOM 2233 C CA . LEU A 1 287 ? -8.407 -6.578 -16.658 1.00 86.56 287 LEU A CA 1
ATOM 2234 C C . LEU A 1 287 ? -7.493 -5.548 -17.321 1.00 86.56 287 LEU A C 1
ATOM 2236 O O . LEU A 1 287 ? -7.847 -4.372 -17.412 1.00 86.56 287 LEU A O 1
ATOM 2240 N N . ILE A 1 288 ? -6.319 -5.976 -17.789 1.00 83.50 288 ILE A N 1
ATOM 2241 C CA . ILE A 1 288 ? -5.394 -5.084 -18.487 1.00 83.50 288 ILE A CA 1
ATOM 2242 C C . ILE A 1 288 ? -5.848 -4.879 -19.943 1.00 83.50 288 ILE A C 1
ATOM 2244 O O . ILE A 1 288 ? -5.829 -3.757 -20.453 1.00 83.50 288 ILE A O 1
ATOM 2248 N N . GLY A 1 289 ? -6.293 -5.945 -20.615 1.00 78.06 289 GLY A N 1
ATOM 2249 C CA . GLY A 1 289 ? -6.702 -5.927 -22.019 1.00 78.06 289 GLY A CA 1
ATOM 2250 C C . GLY A 1 289 ? -7.927 -5.052 -22.287 1.00 78.06 289 GLY A C 1
ATOM 2251 O O . GLY A 1 289 ? -7.943 -4.324 -23.279 1.00 78.06 289 GLY A O 1
ATOM 2252 N N . SER A 1 290 ? -8.911 -5.028 -21.380 1.00 76.38 290 SER A N 1
ATOM 2253 C CA . SER A 1 290 ? -10.089 -4.146 -21.484 1.00 76.38 290 SER A CA 1
ATOM 2254 C C . SER A 1 290 ? -9.741 -2.652 -21.421 1.00 76.38 290 SER A C 1
ATOM 2256 O O . SER A 1 290 ? -10.528 -1.807 -21.849 1.00 76.38 290 SER A O 1
ATOM 2258 N N . ARG A 1 291 ? -8.541 -2.318 -20.929 1.00 75.88 291 ARG A N 1
ATOM 2259 C CA . ARG A 1 291 ? -8.014 -0.951 -20.813 1.00 75.88 291 ARG A CA 1
ATOM 2260 C C . ARG A 1 291 ? -6.964 -0.624 -21.884 1.00 75.88 291 ARG A C 1
ATOM 2262 O O . ARG A 1 291 ? -6.350 0.447 -21.843 1.00 75.88 291 ARG A O 1
ATOM 2269 N N . LYS A 1 292 ? -6.761 -1.515 -22.864 1.00 67.12 292 LYS A N 1
ATOM 2270 C CA . LYS A 1 292 ? -5.878 -1.294 -24.019 1.00 67.12 292 LYS A CA 1
ATOM 2271 C C . LYS A 1 292 ? -6.382 -0.097 -24.834 1.00 67.12 292 LYS A C 1
ATOM 2273 O O . LYS A 1 292 ? -7.567 0.013 -25.126 1.00 67.12 292 LYS A O 1
ATOM 2278 N N . GLY A 1 293 ? -5.489 0.828 -25.182 1.00 60.69 293 GLY A N 1
ATOM 2279 C CA . GLY A 1 293 ? -5.843 2.017 -25.968 1.00 60.69 293 GLY A CA 1
ATOM 2280 C C . GLY A 1 293 ? -6.599 3.128 -25.221 1.00 60.69 293 GLY A C 1
ATOM 2281 O O . GLY A 1 293 ? -6.844 4.180 -25.814 1.00 60.69 293 GLY A O 1
ATOM 2282 N N . GLN A 1 294 ? -6.916 2.971 -23.929 1.00 61.09 294 GLN A N 1
ATOM 2283 C CA . GLN A 1 294 ? -7.384 4.102 -23.126 1.00 61.09 294 GLN A CA 1
ATOM 2284 C C . GLN A 1 294 ? -6.224 5.094 -22.959 1.00 61.09 294 GLN A C 1
ATOM 2286 O O . GLN A 1 294 ? -5.272 4.849 -22.212 1.00 61.09 294 GLN A O 1
ATOM 2291 N N . LYS A 1 295 ? -6.285 6.219 -23.688 1.00 49.62 295 LYS A N 1
ATOM 2292 C CA . LYS A 1 295 ? -5.411 7.372 -23.437 1.00 49.62 295 LYS A CA 1
ATOM 2293 C C . LYS A 1 295 ? -5.610 7.767 -21.993 1.00 49.62 295 LYS A C 1
ATOM 2295 O O . LYS A 1 295 ? -6.756 8.012 -21.634 1.00 49.62 295 LYS A O 1
ATOM 2300 N N . ASN A 1 296 ? -4.512 7.808 -21.232 1.00 46.59 296 ASN A N 1
ATOM 2301 C CA . ASN A 1 296 ? -4.408 8.275 -19.852 1.00 46.59 296 ASN A CA 1
ATOM 2302 C C . ASN A 1 296 ? -5.729 8.875 -19.365 1.00 46.59 296 ASN A C 1
ATOM 2304 O O . ASN A 1 296 ? -5.923 10.092 -19.444 1.00 46.59 296 ASN A O 1
ATOM 2308 N N . ALA A 1 297 ? -6.625 8.035 -18.836 1.00 39.12 297 ALA A N 1
ATOM 2309 C CA . ALA A 1 297 ? -7.433 8.519 -17.745 1.00 39.12 297 ALA A CA 1
ATOM 2310 C C . ALA A 1 297 ? -6.365 8.836 -16.711 1.00 39.12 297 ALA A C 1
ATOM 2312 O O . ALA A 1 297 ? -5.850 7.952 -16.031 1.00 39.12 297 ALA A O 1
ATOM 2313 N N . ARG A 1 298 ? -5.902 10.089 -16.716 1.00 40.12 298 ARG A N 1
ATOM 2314 C CA . ARG A 1 298 ? -5.313 10.670 -15.537 1.00 40.12 298 ARG A CA 1
ATOM 2315 C C . ARG A 1 298 ? -6.427 10.437 -14.523 1.00 40.12 298 ARG A C 1
ATOM 2317 O O . ARG A 1 298 ? -7.340 11.253 -14.439 1.00 40.12 298 ARG A O 1
ATOM 2324 N N . SER A 1 299 ? -6.369 9.331 -13.763 1.00 40.81 299 SER A N 1
ATOM 2325 C CA . SER A 1 299 ? -6.771 9.451 -12.371 1.00 40.81 299 SER A CA 1
ATOM 2326 C C . SER A 1 299 ? -6.044 10.717 -11.968 1.00 40.81 299 SER A C 1
ATOM 2328 O O . SER A 1 299 ? -4.866 10.882 -12.314 1.00 40.81 299 SER A O 1
ATOM 2330 N N . SER A 1 300 ? -6.794 11.702 -11.500 1.00 36.59 300 SER A N 1
ATOM 2331 C CA . SER A 1 300 ? -6.433 13.123 -11.511 1.00 36.59 300 SER A CA 1
ATOM 2332 C C . SER A 1 300 ? -5.107 13.454 -10.797 1.00 36.59 300 SER A C 1
ATOM 2334 O O . SER A 1 300 ? -4.783 14.620 -10.613 1.00 36.59 300 SER A O 1
ATOM 2336 N N . LYS A 1 301 ? -4.360 12.433 -10.359 1.00 47.81 301 LYS A N 1
ATOM 2337 C CA . LYS A 1 301 ? -3.205 12.435 -9.481 1.00 47.81 301 LYS A CA 1
ATOM 2338 C C . LYS A 1 301 ? -2.117 11.384 -9.832 1.00 47.81 301 LYS A C 1
ATOM 2340 O O . LYS A 1 301 ? -1.132 11.305 -9.114 1.00 47.81 301 LYS A O 1
ATOM 2345 N N . GLY A 1 302 ? -2.219 10.631 -10.943 1.00 49.97 302 GLY A N 1
ATOM 2346 C CA . GLY A 1 302 ? -1.099 9.817 -11.472 1.00 49.97 302 GLY A CA 1
ATOM 2347 C C . GLY A 1 302 ? -0.803 8.497 -10.741 1.00 49.97 302 GLY A C 1
ATOM 2348 O O . GLY A 1 302 ? 0.324 8.012 -10.787 1.00 49.97 302 GLY A O 1
ATOM 2349 N N . GLU A 1 303 ? -1.796 7.922 -10.063 1.00 56.59 303 GLU A N 1
ATOM 2350 C CA . GLU A 1 303 ? -1.591 6.833 -9.085 1.00 56.59 303 GLU A CA 1
ATOM 2351 C C . GLU A 1 303 ? -1.918 5.435 -9.614 1.00 56.59 303 GLU A C 1
ATOM 2353 O O . GLU A 1 303 ? -1.510 4.436 -9.035 1.00 56.59 303 GLU A O 1
ATOM 2358 N N . ILE A 1 304 ? -2.643 5.363 -10.730 1.00 58.62 304 ILE A N 1
ATOM 2359 C CA . ILE A 1 304 ? -2.973 4.119 -11.418 1.00 58.62 304 ILE A CA 1
ATOM 2360 C C . ILE A 1 304 ? -2.362 4.197 -12.813 1.00 58.62 304 ILE A C 1
ATOM 2362 O O . ILE A 1 304 ? -2.588 5.151 -13.562 1.00 58.62 304 ILE A O 1
ATOM 2366 N N . LEU A 1 305 ? -1.562 3.194 -13.163 1.00 64.69 305 LEU A N 1
ATOM 2367 C CA . LEU A 1 305 ? -0.870 3.146 -14.445 1.00 64.69 305 LEU A CA 1
ATOM 2368 C C . LEU A 1 305 ? -1.850 2.960 -15.601 1.00 64.69 305 LEU A C 1
ATOM 2370 O O . LEU A 1 305 ? -2.861 2.265 -15.479 1.00 64.69 305 LEU A O 1
ATOM 2374 N N . SER A 1 306 ? -1.529 3.551 -16.754 1.00 69.19 306 SER A N 1
ATOM 2375 C CA . SER A 1 306 ? -2.352 3.383 -17.950 1.00 69.19 306 SER A CA 1
ATOM 2376 C C . SER A 1 306 ? -2.398 1.915 -18.376 1.00 69.19 306 SER A C 1
ATOM 2378 O O . SER A 1 306 ? -1.379 1.220 -18.345 1.00 69.19 306 SER A O 1
ATOM 2380 N N . GLY A 1 307 ? -3.576 1.460 -18.821 1.00 70.69 307 GLY A N 1
ATOM 2381 C CA . GLY A 1 307 ? -3.791 0.085 -19.290 1.00 70.69 307 GLY A CA 1
ATOM 2382 C C . GLY A 1 307 ? -2.770 -0.342 -20.334 1.00 70.69 307 GLY A C 1
ATOM 2383 O O . GLY A 1 307 ? -2.236 -1.444 -20.271 1.00 70.69 307 GLY A O 1
ATOM 2384 N N . GLN A 1 308 ? -2.409 0.570 -21.241 1.00 77.94 308 GLN A N 1
ATOM 2385 C CA . GLN A 1 308 ? -1.403 0.299 -22.261 1.00 77.94 308 GLN A CA 1
ATOM 2386 C C . GLN A 1 308 ? 0.004 0.101 -21.683 1.00 77.94 308 GLN A C 1
ATOM 2388 O O . GLN A 1 308 ? 0.705 -0.804 -22.123 1.00 77.94 308 GLN A O 1
ATOM 2393 N N . ALA A 1 309 ? 0.431 0.922 -20.718 1.00 78.81 309 ALA A N 1
ATOM 2394 C CA . ALA A 1 309 ? 1.759 0.785 -20.121 1.00 78.81 309 ALA A CA 1
ATOM 2395 C C . ALA A 1 309 ? 1.873 -0.526 -19.333 1.00 78.81 309 ALA A C 1
ATOM 2397 O O . ALA A 1 309 ? 2.830 -1.266 -19.535 1.00 78.81 309 ALA A O 1
ATOM 2398 N N . VAL A 1 310 ? 0.868 -0.850 -18.512 1.00 82.38 310 VAL A N 1
ATOM 2399 C CA . VAL A 1 310 ? 0.829 -2.114 -17.755 1.00 82.38 310 VAL A CA 1
ATOM 2400 C C . VAL A 1 310 ? 0.785 -3.313 -18.699 1.00 82.38 310 VAL A C 1
ATOM 2402 O O . VAL A 1 310 ? 1.528 -4.266 -18.494 1.00 82.38 310 VAL A O 1
ATOM 2405 N N . TRP A 1 311 ? -0.016 -3.251 -19.770 1.00 85.19 311 TRP A N 1
ATOM 2406 C CA . TRP A 1 311 ? -0.069 -4.304 -20.791 1.00 85.19 311 TRP A CA 1
ATOM 2407 C C . TRP A 1 311 ? 1.303 -4.571 -21.384 1.00 85.19 311 TRP A C 1
ATOM 2409 O O . TRP A 1 311 ? 1.750 -5.711 -21.455 1.00 85.19 311 TRP A O 1
ATOM 2419 N N . ASN A 1 312 ? 1.986 -3.506 -21.790 1.00 86.19 312 ASN A N 1
ATOM 2420 C CA . ASN A 1 312 ? 3.300 -3.605 -22.396 1.00 86.19 312 ASN A CA 1
ATOM 2421 C C . ASN A 1 312 ? 4.313 -4.219 -21.430 1.00 86.19 312 ASN A C 1
ATOM 2423 O O . ASN A 1 312 ? 5.052 -5.115 -21.830 1.00 86.19 312 ASN A O 1
ATOM 2427 N N . SER A 1 313 ? 4.316 -3.774 -20.173 1.00 88.56 313 SER A N 1
ATOM 2428 C CA . SER A 1 313 ? 5.192 -4.314 -19.136 1.00 88.56 313 SER A CA 1
ATOM 2429 C C . SER A 1 313 ? 4.913 -5.790 -18.859 1.00 88.56 313 SER A C 1
ATOM 2431 O O . SER A 1 313 ? 5.843 -6.589 -18.829 1.00 88.56 313 SER A O 1
ATOM 2433 N N . TYR A 1 314 ? 3.639 -6.170 -18.739 1.00 88.88 314 TYR A N 1
ATOM 2434 C CA . TYR A 1 314 ? 3.223 -7.556 -18.526 1.00 88.88 314 TYR A CA 1
ATOM 2435 C C . TYR A 1 314 ? 3.664 -8.476 -19.672 1.00 88.88 314 TYR A C 1
ATOM 2437 O O . TYR A 1 314 ? 4.253 -9.525 -19.430 1.00 88.88 314 TYR A O 1
ATOM 2445 N N . GLN A 1 315 ? 3.448 -8.058 -20.924 1.00 88.00 315 GLN A N 1
ATOM 2446 C CA . GLN A 1 315 ? 3.904 -8.812 -22.098 1.00 88.00 315 GLN A CA 1
ATOM 2447 C C . GLN A 1 315 ? 5.435 -8.908 -22.160 1.00 88.00 315 GLN A C 1
ATOM 2449 O O . GLN A 1 315 ? 5.970 -9.943 -22.541 1.00 88.00 315 GLN A O 1
ATOM 2454 N N . THR A 1 316 ? 6.142 -7.852 -21.746 1.00 91.12 316 THR A N 1
ATOM 2455 C CA . THR A 1 316 ? 7.613 -7.821 -21.743 1.00 91.12 316 THR A CA 1
ATOM 2456 C C . THR A 1 316 ? 8.193 -8.821 -20.744 1.00 91.12 316 THR A C 1
ATOM 2458 O O . THR A 1 316 ? 9.106 -9.557 -21.099 1.00 91.12 316 THR A O 1
ATOM 2461 N N . ILE A 1 317 ? 7.629 -8.920 -19.536 1.00 89.81 317 ILE A N 1
ATOM 2462 C CA . ILE A 1 317 ? 8.055 -9.915 -18.536 1.00 89.81 317 ILE A CA 1
ATOM 2463 C C . ILE A 1 317 ? 7.788 -11.350 -19.001 1.00 89.81 317 ILE A C 1
ATOM 2465 O O . ILE A 1 317 ? 8.564 -12.253 -18.712 1.00 89.81 317 ILE A O 1
ATOM 2469 N N . LYS A 1 318 ? 6.701 -11.572 -19.747 1.00 86.75 318 LYS A N 1
ATOM 2470 C CA . LYS A 1 318 ? 6.387 -12.892 -20.311 1.00 86.75 318 LYS A CA 1
ATOM 2471 C C . LYS A 1 318 ? 7.213 -13.260 -21.541 1.00 86.75 318 LYS A C 1
ATOM 2473 O O . LYS A 1 318 ? 7.148 -14.402 -21.994 1.00 86.75 318 LYS A O 1
ATOM 2478 N N . SER A 1 319 ? 7.955 -12.311 -22.105 1.00 81.44 319 SER A N 1
ATOM 2479 C CA . SER A 1 319 ? 8.796 -12.562 -23.270 1.00 81.44 319 SER A CA 1
ATOM 2480 C C . SER A 1 319 ? 10.085 -13.301 -22.873 1.00 81.44 319 SER A C 1
ATOM 2482 O O . SER A 1 319 ? 10.584 -13.112 -21.765 1.00 81.44 319 SER A O 1
ATOM 2484 N N . PRO A 1 320 ? 10.675 -14.110 -23.771 1.00 72.25 320 PRO A N 1
ATOM 2485 C CA . PRO A 1 320 ? 11.920 -14.830 -23.489 1.00 72.25 320 PRO A CA 1
ATOM 2486 C C . PRO A 1 320 ? 13.170 -13.927 -23.458 1.00 72.25 320 PRO A C 1
ATOM 2488 O O . PRO A 1 320 ? 14.264 -14.414 -23.180 1.00 72.25 320 PRO A O 1
ATOM 2491 N N . ASN A 1 321 ? 13.038 -12.625 -23.734 1.00 85.44 321 ASN A N 1
ATOM 2492 C CA . ASN A 1 321 ? 14.149 -11.676 -23.860 1.00 85.44 321 ASN A CA 1
ATOM 2493 C C . ASN A 1 321 ? 14.582 -11.112 -22.497 1.00 85.44 321 ASN A C 1
ATOM 2495 O O . ASN A 1 321 ? 14.553 -9.900 -22.259 1.00 85.44 321 ASN A O 1
ATOM 2499 N N . MET A 1 322 ? 14.947 -12.017 -21.591 1.00 90.12 322 MET A N 1
ATOM 2500 C CA . MET A 1 322 ? 15.532 -11.691 -20.298 1.00 90.12 322 MET A CA 1
ATOM 2501 C C . MET A 1 322 ? 17.059 -11.684 -20.405 1.00 90.12 322 MET A C 1
ATOM 2503 O O . MET A 1 322 ? 17.674 -12.632 -20.894 1.00 90.12 322 MET A O 1
ATOM 2507 N N . HIS A 1 323 ? 17.679 -10.642 -19.868 1.00 92.88 323 HIS A N 1
ATOM 2508 C CA . HIS A 1 323 ? 19.121 -10.496 -19.778 1.00 92.88 323 HIS A CA 1
ATOM 2509 C C . HIS A 1 323 ? 19.544 -10.257 -18.331 1.00 92.88 323 HIS A C 1
ATOM 2511 O O . HIS A 1 323 ? 18.885 -9.526 -17.599 1.00 92.88 323 HIS A O 1
ATOM 2517 N N . SER A 1 324 ? 20.673 -10.834 -17.922 1.00 93.81 324 SER A N 1
ATOM 2518 C CA . SER A 1 324 ? 21.266 -10.571 -16.608 1.00 93.81 324 SER A CA 1
ATOM 2519 C C . SER A 1 324 ? 22.440 -9.602 -16.751 1.00 93.81 324 SER A C 1
ATOM 2521 O O . SER A 1 324 ? 23.381 -9.866 -17.502 1.00 93.81 324 SER A O 1
ATOM 2523 N N . ILE A 1 325 ? 22.386 -8.472 -16.044 1.00 95.44 325 ILE A N 1
ATOM 2524 C CA . ILE A 1 325 ? 23.467 -7.487 -15.978 1.00 95.44 325 ILE A CA 1
ATOM 2525 C C . ILE A 1 325 ? 24.199 -7.632 -14.653 1.00 95.44 325 ILE A C 1
ATOM 2527 O O . ILE A 1 325 ? 23.626 -7.385 -13.596 1.00 95.44 325 ILE A O 1
ATOM 2531 N N . LYS A 1 326 ? 25.502 -7.914 -14.717 1.00 96.50 326 LYS A N 1
ATOM 2532 C CA . LYS A 1 326 ? 26.389 -7.800 -13.559 1.00 96.50 326 LYS A CA 1
ATOM 2533 C C . LYS A 1 326 ? 26.897 -6.367 -13.412 1.00 96.50 326 LYS A C 1
ATOM 2535 O O . LYS A 1 326 ? 27.507 -5.829 -14.343 1.00 96.50 326 LYS A O 1
ATOM 2540 N N . LEU A 1 327 ? 26.660 -5.767 -12.253 1.00 96.12 327 LEU A N 1
ATOM 2541 C CA . LEU A 1 327 ? 27.086 -4.417 -11.895 1.00 96.12 327 LEU A CA 1
ATOM 2542 C C . LEU A 1 327 ? 28.457 -4.420 -11.210 1.00 96.12 327 LEU A C 1
ATOM 2544 O O . LEU A 1 327 ? 28.921 -5.440 -10.692 1.00 96.12 327 LEU A O 1
ATOM 2548 N N . LYS A 1 328 ? 29.119 -3.259 -11.184 1.00 93.25 328 LYS A N 1
ATOM 2549 C CA . LYS A 1 328 ? 30.443 -3.095 -10.556 1.00 93.25 328 LYS A CA 1
ATOM 2550 C C . LYS A 1 328 ? 30.473 -3.396 -9.056 1.00 93.25 328 LYS A C 1
ATOM 2552 O O . LYS A 1 328 ? 31.524 -3.746 -8.531 1.00 93.25 328 LYS A O 1
ATOM 2557 N N . ASN A 1 329 ? 29.339 -3.257 -8.371 1.00 92.31 329 ASN A N 1
ATOM 2558 C CA . ASN A 1 329 ? 29.195 -3.569 -6.948 1.00 92.31 329 ASN A CA 1
ATOM 2559 C C . ASN A 1 329 ? 28.980 -5.075 -6.685 1.00 92.31 329 ASN A C 1
ATOM 2561 O O . ASN A 1 329 ? 28.806 -5.470 -5.538 1.00 92.31 329 ASN A O 1
ATOM 2565 N N . GLY A 1 330 ? 28.994 -5.908 -7.732 1.00 93.00 330 GLY A N 1
ATOM 2566 C CA . GLY A 1 330 ? 28.814 -7.356 -7.642 1.00 93.00 330 GLY A CA 1
ATOM 2567 C C . GLY A 1 330 ? 27.369 -7.829 -7.803 1.00 93.00 330 GLY A C 1
ATOM 2568 O O . GLY A 1 330 ? 27.172 -9.023 -8.026 1.00 93.00 330 GLY A O 1
ATOM 2569 N N . ASP A 1 331 ? 26.390 -6.923 -7.761 1.00 96.50 331 ASP A N 1
ATOM 2570 C CA . ASP A 1 331 ? 24.976 -7.258 -7.933 1.00 96.50 331 ASP A CA 1
ATOM 2571 C C . ASP A 1 331 ? 24.682 -7.754 -9.353 1.00 96.50 331 ASP A C 1
ATOM 2573 O O . ASP A 1 331 ? 25.304 -7.319 -10.328 1.00 96.50 331 ASP A O 1
ATOM 2577 N N . SER A 1 332 ? 23.699 -8.644 -9.473 1.00 96.12 332 SER A N 1
ATOM 2578 C CA . SER A 1 332 ? 23.170 -9.117 -10.753 1.00 96.12 332 SER A CA 1
ATOM 2579 C C . SER A 1 332 ? 21.705 -8.716 -10.890 1.00 96.12 332 SER A C 1
ATOM 2581 O O . SER A 1 332 ? 20.880 -9.072 -10.057 1.00 96.12 332 SER A O 1
ATOM 2583 N N . VAL A 1 333 ? 21.382 -7.957 -11.936 1.00 96.06 333 VAL A N 1
ATOM 2584 C CA . VAL A 1 333 ? 20.045 -7.392 -12.174 1.00 96.06 333 VAL A CA 1
ATOM 2585 C C . VAL A 1 333 ? 19.426 -8.031 -13.408 1.00 96.06 333 VAL A C 1
ATOM 2587 O O . VAL A 1 333 ? 20.082 -8.124 -14.447 1.00 96.06 333 VAL A O 1
ATOM 2590 N N . SER A 1 334 ? 18.161 -8.436 -13.312 1.00 94.62 334 SER A N 1
ATOM 2591 C CA . SER A 1 334 ? 17.411 -8.985 -14.441 1.00 94.62 334 SER A CA 1
ATOM 2592 C C . SER A 1 334 ? 16.739 -7.861 -15.224 1.00 94.62 334 SER A C 1
ATOM 2594 O O . SER A 1 334 ? 16.068 -6.998 -14.660 1.00 94.62 334 SER A O 1
ATOM 2596 N N . ILE A 1 335 ? 16.923 -7.863 -16.539 1.00 94.69 335 ILE A N 1
ATOM 2597 C CA . ILE A 1 335 ? 16.359 -6.889 -17.466 1.00 94.69 335 ILE A CA 1
ATOM 2598 C C . ILE A 1 335 ? 15.523 -7.610 -18.514 1.00 94.69 335 ILE A C 1
ATOM 2600 O O . ILE A 1 335 ? 16.014 -8.532 -19.158 1.00 94.69 335 ILE A O 1
ATOM 2604 N N . TYR A 1 336 ? 14.304 -7.136 -18.753 1.00 94.38 336 TYR A N 1
ATOM 2605 C CA . TYR A 1 336 ? 13.447 -7.630 -19.831 1.00 94.38 336 TYR A CA 1
ATOM 2606 C C . TYR A 1 336 ? 13.266 -6.549 -20.891 1.00 94.38 336 TYR A C 1
ATOM 2608 O O . TYR A 1 336 ? 12.936 -5.405 -20.559 1.00 94.38 336 TYR A O 1
ATOM 2616 N N . VAL A 1 337 ? 13.459 -6.915 -22.160 1.00 92.75 337 VAL A N 1
ATOM 2617 C CA . VAL A 1 337 ? 13.371 -5.986 -23.296 1.00 92.75 337 VAL A CA 1
ATOM 2618 C C . VAL A 1 337 ? 12.385 -6.499 -24.338 1.00 92.75 337 VAL A C 1
ATOM 2620 O O . VAL A 1 337 ? 12.528 -7.593 -24.877 1.00 92.75 337 VAL A O 1
ATOM 2623 N N . SER A 1 338 ? 11.409 -5.663 -24.684 1.00 90.38 338 SER A N 1
ATOM 2624 C CA . SER A 1 338 ? 10.522 -5.892 -25.824 1.00 90.38 338 SER A CA 1
ATOM 2625 C C . SER A 1 338 ? 10.591 -4.705 -26.771 1.00 90.38 338 SER A C 1
ATOM 2627 O O . SER A 1 338 ? 10.208 -3.592 -26.397 1.00 90.38 338 SER A O 1
ATOM 2629 N N . ILE A 1 339 ? 11.017 -4.944 -28.009 1.00 86.81 339 ILE A N 1
ATOM 2630 C CA . ILE A 1 339 ? 10.914 -3.964 -29.095 1.00 86.81 339 ILE A CA 1
ATOM 2631 C C . ILE A 1 339 ? 9.476 -3.955 -29.606 1.00 86.81 339 ILE A C 1
ATOM 2633 O O . ILE A 1 339 ? 8.825 -4.995 -29.681 1.00 86.81 339 ILE A O 1
ATOM 2637 N N . ASN A 1 340 ? 8.944 -2.772 -29.889 1.00 74.06 340 ASN A N 1
ATOM 2638 C CA . ASN A 1 340 ? 7.547 -2.585 -30.234 1.00 74.06 340 ASN A CA 1
ATOM 2639 C C . ASN A 1 340 ? 7.392 -1.615 -31.407 1.00 74.06 340 ASN A C 1
ATOM 2641 O O . ASN A 1 340 ? 7.001 -0.466 -31.207 1.00 74.06 340 ASN A O 1
ATOM 2645 N N . ALA A 1 341 ? 7.618 -2.106 -32.625 1.00 59.38 341 ALA A N 1
ATOM 2646 C CA . ALA A 1 341 ? 7.458 -1.317 -33.850 1.00 59.38 341 ALA A CA 1
ATOM 2647 C C . ALA A 1 341 ? 6.063 -0.657 -33.978 1.00 59.38 341 ALA A C 1
ATOM 2649 O O . ALA A 1 341 ? 5.934 0.428 -34.534 1.00 59.38 341 ALA A O 1
ATOM 2650 N N . ASP A 1 342 ? 5.019 -1.260 -33.393 1.00 59.97 342 ASP A N 1
ATOM 2651 C CA . ASP A 1 342 ? 3.640 -0.746 -33.444 1.00 59.97 342 ASP A CA 1
ATOM 2652 C C . ASP A 1 342 ? 3.313 0.332 -32.385 1.00 59.97 342 ASP A C 1
ATOM 2654 O O . ASP A 1 342 ? 2.177 0.815 -32.313 1.00 59.97 342 ASP A O 1
ATOM 2658 N N . LYS A 1 343 ? 4.250 0.684 -31.493 1.00 65.94 343 LYS A N 1
ATOM 2659 C CA . LYS A 1 343 ? 4.007 1.635 -30.391 1.00 65.94 343 LYS A CA 1
ATOM 2660 C C . LYS A 1 343 ? 4.552 3.016 -30.722 1.00 65.94 343 LYS A C 1
ATOM 2662 O O . LYS A 1 343 ? 5.583 3.155 -31.352 1.00 65.94 343 LYS A O 1
ATOM 2667 N N . SER A 1 344 ? 3.891 4.056 -30.217 1.00 66.75 344 SER A N 1
ATOM 2668 C CA . SER A 1 344 ? 4.338 5.439 -30.424 1.00 66.75 344 SER A CA 1
ATOM 2669 C C . SER A 1 344 ? 5.408 5.906 -29.435 1.00 66.75 344 SER A C 1
ATOM 2671 O O . SER A 1 344 ? 6.021 6.942 -29.668 1.00 66.75 344 SER A O 1
ATOM 2673 N N . GLU A 1 345 ? 5.594 5.214 -28.304 1.00 80.38 345 GLU A N 1
ATOM 2674 C CA . GLU A 1 345 ? 6.495 5.658 -27.235 1.00 80.38 345 GLU A CA 1
ATOM 2675 C C . GLU A 1 345 ? 7.157 4.491 -26.499 1.00 80.38 345 GLU A C 1
ATOM 2677 O O . GLU A 1 345 ? 6.502 3.498 -26.164 1.00 80.38 345 GLU A O 1
ATOM 2682 N N . SER A 1 346 ? 8.438 4.670 -26.171 1.00 88.19 346 SER A N 1
ATOM 2683 C CA . SER A 1 346 ? 9.171 3.773 -25.282 1.00 88.19 346 SER A CA 1
ATOM 2684 C C . SER A 1 346 ? 8.744 3.947 -23.820 1.00 88.19 346 SER A C 1
ATOM 2686 O O . SER A 1 346 ? 8.254 5.009 -23.416 1.00 88.19 346 SER A O 1
ATOM 2688 N N . SER A 1 347 ? 8.987 2.934 -22.987 1.00 87.94 347 SER A N 1
ATOM 2689 C CA . SER A 1 347 ? 8.705 2.965 -21.548 1.00 87.94 347 SER A CA 1
ATOM 2690 C C . SER A 1 347 ? 9.712 2.155 -20.734 1.00 87.94 347 SER A C 1
ATOM 2692 O O . SER A 1 347 ? 9.933 0.985 -21.029 1.00 87.94 347 SER A O 1
ATOM 2694 N N . VAL A 1 348 ? 10.222 2.745 -19.650 1.00 90.69 348 VAL A N 1
ATOM 2695 C CA . VAL A 1 348 ? 11.025 2.044 -18.632 1.00 90.69 348 VAL A CA 1
ATOM 2696 C C . VAL A 1 348 ? 10.254 1.952 -17.315 1.00 90.69 348 VAL A C 1
ATOM 2698 O O . VAL A 1 348 ? 9.653 2.952 -16.892 1.00 90.69 348 VAL A O 1
ATOM 2701 N N . ALA A 1 349 ? 10.288 0.777 -16.685 1.00 91.44 349 ALA A N 1
ATOM 2702 C CA . ALA A 1 349 ? 9.733 0.495 -15.362 1.00 91.44 349 ALA A CA 1
ATOM 2703 C C . ALA A 1 349 ? 10.750 -0.250 -14.481 1.00 91.44 349 ALA A C 1
ATOM 2705 O O . ALA A 1 349 ? 11.521 -1.070 -14.970 1.00 91.44 349 ALA A O 1
ATOM 2706 N N . LEU A 1 350 ? 10.734 0.057 -13.184 1.00 93.06 350 LEU A N 1
ATOM 2707 C CA . LEU A 1 350 ? 11.579 -0.534 -12.150 1.00 93.06 350 LEU A CA 1
ATOM 2708 C C . LEU A 1 350 ? 10.716 -1.307 -11.158 1.00 93.06 350 LEU A C 1
ATOM 2710 O O . LEU A 1 350 ? 9.792 -0.747 -10.562 1.00 93.06 350 LEU A O 1
ATOM 2714 N N . ILE A 1 351 ? 11.060 -2.572 -10.969 1.00 93.19 351 ILE A N 1
ATOM 2715 C CA . ILE A 1 351 ? 10.408 -3.524 -10.085 1.00 93.19 351 ILE A CA 1
ATOM 2716 C C . ILE A 1 351 ? 11.372 -3.871 -8.951 1.00 93.19 351 ILE A C 1
ATOM 2718 O O . ILE A 1 351 ? 12.561 -4.098 -9.174 1.00 93.19 351 ILE A O 1
ATOM 2722 N N . ARG A 1 352 ? 10.849 -3.882 -7.726 1.00 90.69 352 ARG A N 1
ATOM 2723 C CA . ARG A 1 352 ? 11.548 -4.327 -6.517 1.00 90.69 352 ARG A CA 1
ATOM 2724 C C . ARG A 1 352 ? 10.611 -5.247 -5.748 1.00 90.69 352 ARG A C 1
ATOM 2726 O O . ARG A 1 352 ? 9.477 -4.855 -5.491 1.00 90.69 352 ARG A O 1
ATOM 2733 N N . SER A 1 353 ? 11.088 -6.426 -5.344 1.00 82.69 353 SER A N 1
ATOM 2734 C CA . SER A 1 353 ? 10.259 -7.423 -4.635 1.00 82.69 353 SER A CA 1
ATOM 2735 C C . SER A 1 353 ? 8.946 -7.724 -5.370 1.00 82.69 353 SER A C 1
ATOM 2737 O O . SER A 1 353 ? 7.877 -7.706 -4.766 1.00 82.69 353 SER A O 1
ATOM 2739 N N . ASP A 1 354 ? 9.016 -7.907 -6.690 1.00 87.69 354 ASP A N 1
ATOM 2740 C CA . ASP A 1 354 ? 7.859 -8.126 -7.562 1.00 87.69 354 ASP A CA 1
ATOM 2741 C C . ASP A 1 354 ? 6.779 -7.018 -7.556 1.00 87.69 354 ASP A C 1
ATOM 2743 O O . ASP A 1 354 ? 5.693 -7.212 -8.112 1.00 87.69 354 ASP A O 1
ATOM 2747 N N . MET A 1 355 ? 7.071 -5.841 -6.992 1.00 90.00 355 MET A N 1
ATOM 2748 C CA . MET A 1 355 ? 6.222 -4.651 -7.040 1.00 90.00 355 MET A CA 1
ATOM 2749 C C . MET A 1 355 ? 6.824 -3.597 -7.972 1.00 90.00 355 MET A C 1
ATOM 2751 O O . MET A 1 355 ? 8.003 -3.257 -7.877 1.00 90.00 355 MET A O 1
ATOM 2755 N N . LEU A 1 356 ? 6.005 -3.005 -8.841 1.00 90.25 356 LEU A N 1
ATOM 2756 C CA . LEU A 1 356 ? 6.402 -1.853 -9.648 1.00 90.25 356 LEU A CA 1
ATOM 2757 C C . LEU A 1 356 ? 6.523 -0.602 -8.777 1.00 90.25 356 LEU A C 1
ATOM 2759 O O . LEU A 1 356 ? 5.514 -0.052 -8.345 1.00 90.25 356 LEU A O 1
ATOM 2763 N N . ILE A 1 357 ? 7.751 -0.128 -8.566 1.00 87.81 357 ILE A N 1
ATOM 2764 C CA . ILE A 1 357 ? 8.052 0.982 -7.651 1.00 87.81 357 ILE A CA 1
ATOM 2765 C C . ILE A 1 357 ? 8.317 2.322 -8.335 1.00 87.81 357 ILE A C 1
ATOM 2767 O O . ILE A 1 357 ? 8.100 3.375 -7.745 1.00 87.81 357 ILE A O 1
ATOM 2771 N N . ALA A 1 358 ? 8.785 2.322 -9.582 1.00 87.31 358 ALA A N 1
ATOM 2772 C CA . ALA A 1 358 ? 9.048 3.561 -10.302 1.00 87.31 358 ALA A CA 1
ATOM 2773 C C . ALA A 1 358 ? 8.982 3.362 -11.814 1.00 87.31 358 ALA A C 1
ATOM 2775 O O . ALA A 1 358 ? 9.225 2.284 -12.353 1.00 87.31 358 ALA A O 1
ATOM 2776 N N . ARG A 1 359 ? 8.700 4.453 -12.515 1.00 86.56 359 ARG A N 1
ATOM 2777 C CA . ARG A 1 359 ? 8.844 4.573 -13.967 1.00 86.56 359 ARG A CA 1
ATOM 2778 C C . ARG A 1 359 ? 9.907 5.609 -14.283 1.00 86.56 359 ARG A C 1
ATOM 2780 O O . ARG A 1 359 ? 10.284 6.368 -13.402 1.00 86.56 359 ARG A O 1
ATOM 2787 N N . HIS A 1 360 ? 10.367 5.647 -15.530 1.00 82.31 360 HIS A N 1
ATOM 2788 C CA . HIS A 1 360 ? 11.342 6.633 -16.023 1.00 82.31 360 HIS A CA 1
ATOM 2789 C C . HIS A 1 360 ? 11.112 8.080 -15.540 1.00 82.31 360 HIS A C 1
ATOM 2791 O O . HIS A 1 360 ? 12.075 8.779 -15.264 1.00 82.31 360 HIS A O 1
ATOM 2797 N N . ASP A 1 361 ? 9.861 8.526 -15.402 1.00 77.94 361 ASP A N 1
ATOM 2798 C CA . ASP A 1 361 ? 9.479 9.868 -14.934 1.00 77.94 361 ASP A CA 1
ATOM 2799 C C . ASP A 1 361 ? 9.536 10.049 -13.402 1.00 77.94 361 ASP A C 1
ATOM 2801 O O . ASP A 1 361 ? 9.422 11.161 -12.897 1.00 77.94 361 ASP A O 1
ATOM 2805 N N . ASN A 1 362 ? 9.719 8.957 -12.662 1.00 83.62 362 ASN A N 1
ATOM 2806 C CA . ASN A 1 362 ? 9.728 8.873 -11.202 1.00 83.62 362 ASN A CA 1
ATOM 2807 C C . ASN A 1 362 ? 10.998 8.182 -10.649 1.00 83.62 362 ASN A C 1
ATOM 2809 O O . ASN A 1 362 ? 11.050 7.824 -9.468 1.00 83.62 362 ASN A O 1
ATOM 2813 N N . MET A 1 363 ? 12.013 7.968 -11.492 1.00 85.44 363 MET A N 1
ATOM 2814 C CA . MET A 1 363 ? 13.349 7.507 -11.094 1.00 85.44 363 MET A CA 1
ATOM 2815 C C . MET A 1 363 ? 14.249 8.704 -10.752 1.00 85.44 363 MET A C 1
ATOM 2817 O O . MET A 1 363 ? 14.068 9.792 -11.288 1.00 85.44 363 MET A O 1
ATOM 2821 N N . ILE A 1 364 ? 15.248 8.502 -9.881 1.00 82.75 364 ILE A N 1
ATOM 2822 C CA . ILE A 1 364 ? 16.240 9.551 -9.556 1.00 82.75 364 ILE A CA 1
ATOM 2823 C C . ILE A 1 364 ? 17.228 9.756 -10.721 1.00 82.75 364 ILE A C 1
ATOM 2825 O O . ILE A 1 364 ? 17.692 10.870 -10.950 1.00 82.75 364 ILE A O 1
ATOM 2829 N N . CYS A 1 365 ? 17.535 8.697 -11.474 1.00 83.31 365 CYS A N 1
ATOM 2830 C CA . CYS A 1 365 ? 18.439 8.750 -12.619 1.00 83.31 365 CYS A CA 1
ATOM 2831 C C . CYS A 1 365 ? 17.685 9.160 -13.896 1.00 83.31 365 CYS A C 1
ATOM 2833 O O . CYS A 1 365 ? 16.764 8.466 -14.333 1.00 83.31 365 CYS A O 1
ATOM 2835 N N . HIS A 1 366 ? 18.105 10.264 -14.520 1.00 85.62 366 HIS A N 1
ATOM 2836 C CA . HIS A 1 366 ? 17.503 10.775 -15.758 1.00 85.62 366 HIS A CA 1
ATOM 2837 C C . HIS A 1 366 ? 17.916 9.999 -17.018 1.00 85.62 366 HIS A C 1
ATOM 2839 O O . HIS A 1 366 ? 17.281 10.159 -18.060 1.00 85.62 366 HIS A O 1
ATOM 2845 N N . ASP A 1 367 ? 18.942 9.146 -16.948 1.00 88.56 367 ASP A N 1
ATOM 2846 C CA . ASP A 1 367 ? 19.474 8.451 -18.126 1.00 88.56 367 ASP A CA 1
ATOM 2847 C C . ASP A 1 367 ? 18.439 7.524 -18.766 1.00 88.56 367 ASP A C 1
ATOM 2849 O O . ASP A 1 367 ? 18.343 7.473 -19.989 1.00 88.56 367 ASP A O 1
ATOM 2853 N N . PHE A 1 368 ? 17.581 6.881 -17.968 1.00 89.75 368 PHE A N 1
ATOM 2854 C CA . PHE A 1 368 ? 16.488 6.059 -18.491 1.00 89.75 368 PHE A CA 1
ATOM 2855 C C . PHE A 1 368 ? 15.388 6.876 -19.181 1.00 89.75 368 PHE A C 1
ATOM 2857 O O . PHE A 1 368 ? 14.817 6.416 -20.172 1.00 89.75 368 PHE A O 1
ATOM 2864 N N . ASP A 1 369 ? 15.084 8.088 -18.704 1.00 88.06 369 ASP A N 1
ATOM 2865 C CA . ASP A 1 369 ? 14.139 8.974 -19.396 1.00 88.06 369 ASP A CA 1
ATOM 2866 C C . ASP A 1 369 ? 14.745 9.525 -20.696 1.00 88.06 369 ASP A C 1
ATOM 2868 O O . ASP A 1 369 ? 14.061 9.587 -21.720 1.00 88.06 369 ASP A O 1
ATOM 2872 N N . ASN A 1 370 ? 16.046 9.828 -20.696 1.00 89.44 370 ASN A N 1
ATOM 2873 C CA . ASN A 1 370 ? 16.786 10.205 -21.901 1.00 89.44 370 ASN A CA 1
ATOM 2874 C C . ASN A 1 370 ? 16.824 9.063 -22.925 1.00 89.44 370 ASN A C 1
ATOM 2876 O O . ASN A 1 370 ? 16.557 9.290 -24.104 1.00 89.44 370 ASN A O 1
ATOM 2880 N N . LEU A 1 371 ? 17.103 7.836 -22.478 1.00 90.00 371 LEU A N 1
ATOM 2881 C CA . LEU A 1 371 ? 17.133 6.638 -23.316 1.00 90.00 371 LEU A CA 1
ATOM 2882 C C . LEU A 1 371 ? 15.784 6.408 -23.998 1.00 90.00 371 LEU A C 1
ATOM 2884 O O . LEU A 1 371 ? 15.716 6.184 -25.201 1.00 90.00 371 LEU A O 1
ATOM 2888 N N . ARG A 1 372 ? 14.697 6.533 -23.235 1.00 87.88 372 ARG A N 1
ATOM 2889 C CA . ARG A 1 372 ? 13.323 6.387 -23.720 1.00 87.88 372 ARG A CA 1
ATOM 2890 C C . ARG A 1 372 ? 12.941 7.423 -24.780 1.00 87.88 372 ARG A C 1
ATOM 2892 O O . ARG A 1 372 ? 12.173 7.116 -25.685 1.00 87.88 372 ARG A O 1
ATOM 2899 N N . LYS A 1 373 ? 13.418 8.659 -24.625 1.00 88.62 373 LYS A N 1
ATOM 2900 C CA . LYS A 1 373 ? 13.140 9.781 -25.536 1.00 88.62 373 LYS A CA 1
ATOM 2901 C C . LYS A 1 373 ? 14.075 9.815 -26.744 1.00 88.62 373 LYS A C 1
ATOM 2903 O O . LYS A 1 373 ? 13.898 10.677 -27.603 1.00 88.62 373 LYS A O 1
ATOM 2908 N N . ASN A 1 374 ? 15.077 8.939 -26.797 1.00 88.12 374 ASN A N 1
ATOM 2909 C CA . ASN A 1 374 ? 16.058 8.944 -27.866 1.00 88.12 374 ASN A CA 1
ATOM 2910 C C . ASN A 1 374 ? 15.410 8.459 -29.183 1.00 88.12 374 ASN A C 1
ATOM 2912 O O . ASN A 1 374 ? 14.993 7.305 -29.255 1.00 88.12 374 ASN A O 1
ATOM 2916 N N . PRO A 1 375 ? 15.338 9.313 -30.226 1.00 83.75 375 PRO A N 1
ATOM 2917 C CA . PRO A 1 375 ? 14.717 8.969 -31.505 1.00 83.75 375 PRO A CA 1
ATOM 2918 C C . PRO A 1 375 ? 15.563 8.023 -32.367 1.00 83.75 375 PRO A C 1
ATOM 2920 O O . PRO A 1 375 ? 15.152 7.693 -33.478 1.00 83.75 375 PRO A O 1
ATOM 2923 N N . ASP A 1 376 ? 16.775 7.673 -31.935 1.00 87.81 376 ASP A N 1
ATOM 2924 C CA . ASP A 1 376 ? 17.650 6.742 -32.649 1.00 87.81 376 ASP A CA 1
ATOM 2925 C C . ASP A 1 376 ? 17.271 5.276 -32.389 1.00 87.81 376 ASP A C 1
ATOM 2927 O O . ASP A 1 376 ? 17.708 4.415 -33.144 1.00 87.81 376 ASP A O 1
ATOM 2931 N N . TYR A 1 377 ? 16.428 4.985 -31.391 1.00 88.56 377 TYR A N 1
ATOM 2932 C CA . TYR A 1 377 ? 15.946 3.632 -31.100 1.00 88.56 377 TYR A CA 1
ATOM 2933 C C . TYR A 1 377 ? 14.479 3.444 -31.488 1.00 88.56 377 TYR A C 1
ATOM 2935 O O . TYR A 1 377 ? 13.656 4.345 -31.312 1.00 88.56 377 TYR A O 1
ATOM 2943 N N . GLU A 1 378 ? 14.147 2.242 -31.954 1.00 88.81 378 GLU A N 1
ATOM 2944 C CA . GLU A 1 378 ? 12.767 1.795 -32.117 1.00 88.81 378 GLU A CA 1
ATOM 2945 C C . GLU A 1 378 ? 12.030 1.828 -30.765 1.00 88.81 378 GLU A C 1
ATOM 2947 O O . GLU A 1 378 ? 12.632 1.530 -29.725 1.00 88.81 378 GLU A O 1
ATOM 2952 N N . PRO A 1 379 ? 10.724 2.148 -30.734 1.00 90.00 379 PRO A N 1
ATOM 2953 C CA . PRO A 1 379 ? 9.957 2.183 -29.497 1.00 90.00 379 PRO A CA 1
ATOM 2954 C C . PRO A 1 379 ? 10.041 0.862 -28.719 1.00 90.00 379 PRO A C 1
ATOM 2956 O O . PRO A 1 379 ? 9.734 -0.209 -29.238 1.00 90.00 379 PRO A O 1
ATOM 2959 N N . PHE A 1 380 ? 10.420 0.917 -27.441 1.00 91.12 380 PHE A N 1
ATOM 2960 C CA . PHE A 1 380 ? 10.706 -0.276 -26.634 1.00 91.12 380 PHE A CA 1
ATOM 2961 C C . PHE A 1 380 ? 10.042 -0.245 -25.254 1.00 91.12 380 PHE A C 1
ATOM 2963 O O . PHE A 1 380 ? 9.691 0.800 -24.709 1.00 91.12 380 PHE A O 1
ATOM 2970 N N . THR A 1 381 ? 9.878 -1.414 -24.646 1.00 91.88 381 THR A N 1
ATOM 2971 C CA . THR A 1 381 ? 9.514 -1.550 -23.234 1.00 91.88 381 THR A CA 1
ATOM 2972 C C . THR A 1 381 ? 10.658 -2.239 -22.504 1.00 91.88 381 THR A C 1
ATOM 2974 O O . THR A 1 381 ? 11.102 -3.302 -22.926 1.00 91.88 381 THR A O 1
ATOM 2977 N N . LEU A 1 382 ? 11.136 -1.599 -21.436 1.00 93.06 382 LEU A N 1
ATOM 2978 C CA . LEU A 1 382 ? 12.245 -2.049 -20.603 1.00 93.06 382 LEU A CA 1
ATOM 2979 C C . LEU A 1 382 ? 11.756 -2.243 -19.167 1.00 93.06 382 LEU A C 1
ATOM 2981 O O . LEU A 1 382 ? 11.230 -1.302 -18.563 1.00 93.06 382 LEU A O 1
ATOM 2985 N N . ILE A 1 383 ? 11.952 -3.441 -18.622 1.00 94.19 383 ILE A N 1
ATOM 2986 C CA . ILE A 1 383 ? 11.676 -3.753 -17.218 1.00 94.19 383 ILE A CA 1
ATOM 2987 C C . ILE A 1 383 ? 12.989 -4.044 -16.512 1.00 94.19 383 ILE A C 1
ATOM 2989 O O . ILE A 1 383 ? 13.740 -4.914 -16.943 1.00 94.19 383 ILE A O 1
ATOM 2993 N N . ILE A 1 384 ? 13.237 -3.311 -15.433 1.00 95.06 384 ILE A N 1
ATOM 2994 C CA . ILE A 1 384 ? 14.356 -3.521 -14.524 1.00 95.06 384 ILE A CA 1
ATOM 2995 C C . ILE A 1 384 ? 13.815 -4.259 -13.306 1.00 95.06 384 ILE A C 1
ATOM 2997 O O . ILE A 1 384 ? 13.004 -3.692 -12.579 1.00 95.06 384 ILE A O 1
ATOM 3001 N N . ASP A 1 385 ? 14.249 -5.492 -13.088 1.00 94.19 385 ASP A N 1
ATOM 3002 C CA . ASP A 1 385 ? 13.794 -6.347 -11.995 1.00 94.19 385 ASP A CA 1
ATOM 3003 C C . ASP A 1 385 ? 14.928 -6.567 -10.984 1.00 94.19 385 ASP A C 1
ATOM 3005 O O . ASP A 1 385 ? 15.970 -7.156 -11.296 1.00 94.19 385 ASP A O 1
ATOM 3009 N N . VAL A 1 386 ? 14.749 -6.011 -9.782 1.00 94.38 386 VAL A N 1
ATOM 3010 C CA . VAL A 1 386 ? 15.750 -6.006 -8.711 1.00 94.38 386 VAL A CA 1
ATOM 3011 C C . VAL A 1 386 ? 15.298 -6.927 -7.579 1.00 94.38 386 VAL A C 1
ATOM 3013 O O . VAL A 1 386 ? 14.517 -6.538 -6.702 1.00 94.38 386 VAL A O 1
ATOM 3016 N N . GLY A 1 387 ? 15.833 -8.148 -7.588 1.00 90.06 387 GLY A N 1
ATOM 3017 C CA . GLY A 1 387 ? 15.643 -9.147 -6.539 1.00 90.06 387 GLY A CA 1
ATOM 3018 C C . GLY A 1 387 ? 16.593 -8.958 -5.351 1.00 90.06 387 GLY A C 1
ATOM 3019 O O . GLY A 1 387 ? 17.741 -8.540 -5.504 1.00 90.06 387 GLY A O 1
ATOM 3020 N N . ILE A 1 388 ? 16.115 -9.271 -4.139 1.00 88.44 388 ILE A N 1
ATOM 3021 C CA . ILE A 1 388 ? 16.904 -9.144 -2.899 1.00 88.44 388 ILE A CA 1
ATOM 3022 C C . ILE A 1 388 ? 18.083 -10.127 -2.842 1.00 88.44 388 ILE A C 1
ATOM 3024 O O . ILE A 1 388 ? 19.102 -9.816 -2.230 1.00 88.44 388 ILE A O 1
ATOM 3028 N N . LYS A 1 389 ? 17.955 -11.305 -3.467 1.00 88.12 389 LYS A N 1
ATOM 3029 C CA . LYS A 1 389 ? 18.990 -12.350 -3.449 1.00 88.12 389 LYS A CA 1
ATOM 3030 C C . LYS A 1 389 ? 20.093 -12.058 -4.466 1.00 88.12 389 LYS A C 1
ATOM 3032 O O . LYS A 1 389 ? 21.265 -12.267 -4.176 1.00 88.12 389 LYS A O 1
ATOM 3037 N N . GLU A 1 390 ? 19.716 -11.563 -5.640 1.00 92.44 390 GLU A N 1
ATOM 3038 C CA . GLU A 1 390 ? 20.598 -11.351 -6.787 1.00 92.44 390 GLU A CA 1
ATOM 3039 C C . GLU A 1 390 ? 21.285 -9.979 -6.750 1.00 92.44 390 GLU A C 1
ATOM 3041 O O . GLU A 1 390 ? 22.435 -9.849 -7.178 1.00 92.44 390 GLU A O 1
ATOM 3046 N N . ALA A 1 391 ? 20.603 -8.960 -6.216 1.00 94.50 391 ALA A N 1
ATOM 3047 C CA . ALA A 1 391 ? 21.082 -7.581 -6.167 1.00 94.50 391 ALA A CA 1
ATOM 3048 C C . ALA A 1 391 ? 20.889 -6.923 -4.782 1.00 94.50 391 ALA A C 1
ATOM 3050 O O . ALA A 1 391 ? 20.242 -5.876 -4.685 1.00 94.50 391 ALA A O 1
ATOM 3051 N N . PRO A 1 392 ? 21.435 -7.495 -3.690 1.00 93.38 392 PRO A N 1
ATOM 3052 C CA . PRO A 1 392 ? 21.166 -7.039 -2.322 1.00 93.38 392 PRO A CA 1
ATOM 3053 C C . PRO A 1 392 ? 21.573 -5.581 -2.056 1.00 93.38 392 PRO A C 1
ATOM 3055 O O . PRO A 1 392 ? 20.888 -4.874 -1.303 1.00 93.38 392 PRO A O 1
ATOM 3058 N N . ASN A 1 393 ? 22.661 -5.097 -2.667 1.00 94.25 393 ASN A N 1
ATOM 3059 C CA . ASN A 1 393 ? 23.155 -3.740 -2.415 1.00 94.25 393 ASN A CA 1
ATOM 3060 C C . ASN A 1 393 ? 22.263 -2.694 -3.098 1.00 94.25 393 ASN A C 1
ATOM 3062 O O . ASN A 1 393 ? 21.767 -1.770 -2.448 1.00 94.25 393 ASN A O 1
ATOM 3066 N N . LEU A 1 394 ? 21.992 -2.874 -4.393 1.00 94.81 394 LEU A N 1
ATOM 3067 C CA . LEU A 1 394 ? 21.093 -2.031 -5.172 1.00 94.81 394 LEU A CA 1
ATOM 3068 C C . LEU A 1 394 ? 19.672 -2.086 -4.606 1.00 94.81 394 LEU A C 1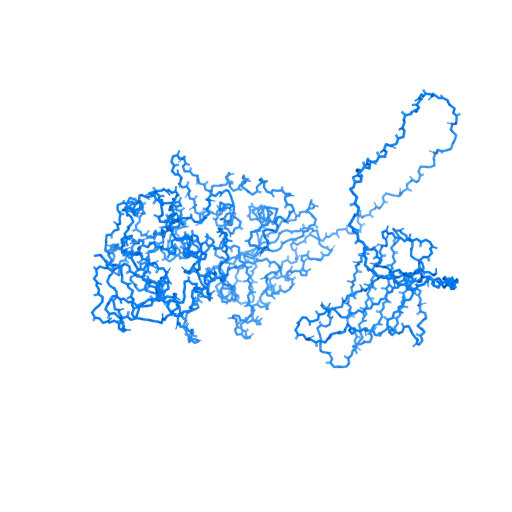
ATOM 3070 O O . LEU A 1 394 ? 19.044 -1.040 -4.449 1.00 94.81 394 LEU A O 1
ATOM 3074 N N . PHE A 1 395 ? 19.190 -3.272 -4.226 1.00 93.25 395 PHE A N 1
ATOM 3075 C CA . PHE A 1 395 ? 17.902 -3.453 -3.559 1.00 93.25 395 PHE A CA 1
ATOM 3076 C C . PHE A 1 395 ? 17.783 -2.564 -2.318 1.00 93.25 395 PHE A C 1
ATOM 3078 O O . PHE A 1 395 ? 16.794 -1.850 -2.145 1.00 93.25 395 PHE A O 1
ATOM 3085 N N . THR A 1 396 ? 18.814 -2.566 -1.470 1.00 91.94 396 THR A N 1
ATOM 3086 C CA . THR A 1 396 ? 18.846 -1.784 -0.230 1.00 91.94 396 THR A CA 1
ATOM 3087 C C . THR A 1 396 ? 18.843 -0.279 -0.501 1.00 91.94 396 THR A C 1
ATOM 3089 O O . THR A 1 396 ? 18.111 0.461 0.160 1.00 91.94 396 THR A O 1
ATOM 3092 N N . LEU A 1 397 ? 19.620 0.185 -1.485 1.00 93.31 397 LEU A N 1
ATOM 3093 C CA . LEU A 1 397 ? 19.646 1.595 -1.893 1.00 93.31 397 LEU A CA 1
ATOM 3094 C C . LEU A 1 397 ? 18.295 2.052 -2.451 1.00 93.31 397 LEU A C 1
ATOM 3096 O O . LEU A 1 397 ? 17.800 3.112 -2.073 1.00 93.31 397 LEU A O 1
ATOM 3100 N N . ILE A 1 398 ? 17.682 1.237 -3.313 1.00 93.12 398 ILE A N 1
ATOM 3101 C CA . ILE A 1 398 ? 16.358 1.501 -3.881 1.00 93.12 398 ILE A CA 1
ATOM 3102 C C . ILE A 1 398 ? 15.305 1.557 -2.772 1.00 93.12 398 ILE A C 1
ATOM 3104 O O . ILE A 1 398 ? 14.543 2.518 -2.726 1.00 93.12 398 ILE A O 1
ATOM 3108 N N . LYS A 1 399 ? 15.290 0.582 -1.851 1.00 89.44 399 LYS A N 1
ATOM 3109 C CA . LYS A 1 399 ? 14.352 0.550 -0.716 1.00 89.44 399 LYS A CA 1
ATOM 3110 C C . LYS A 1 399 ? 14.480 1.800 0.160 1.00 89.44 399 LYS A C 1
ATOM 3112 O O . LYS A 1 399 ? 13.474 2.365 0.569 1.00 89.44 399 LYS A O 1
ATOM 3117 N N . GLN A 1 400 ? 15.703 2.267 0.421 1.00 89.00 400 GLN A N 1
ATOM 3118 C CA . GLN A 1 400 ? 15.937 3.497 1.191 1.00 89.00 400 GLN A CA 1
ATOM 3119 C C . GLN A 1 400 ? 15.523 4.765 0.428 1.00 89.00 400 GLN A C 1
ATOM 3121 O O . GLN A 1 400 ? 15.078 5.733 1.039 1.00 89.00 400 GLN A O 1
ATOM 3126 N N . ALA A 1 401 ? 15.651 4.772 -0.900 1.00 90.06 401 ALA A N 1
ATOM 3127 C CA . ALA A 1 401 ? 15.215 5.879 -1.745 1.00 90.06 401 ALA A CA 1
ATOM 3128 C C . ALA A 1 401 ? 13.698 5.912 -1.973 1.00 90.06 401 ALA A C 1
ATOM 3130 O O . ALA A 1 401 ? 13.187 6.902 -2.488 1.00 90.06 401 ALA A O 1
ATOM 3131 N N . GLU A 1 402 ? 12.965 4.853 -1.655 1.00 87.19 402 GLU A N 1
ATOM 3132 C CA . GLU A 1 402 ? 11.561 4.716 -2.019 1.00 87.19 402 GLU A CA 1
ATOM 3133 C C . GLU A 1 402 ? 10.665 5.744 -1.306 1.00 87.19 402 GLU A C 1
ATOM 3135 O O . GLU A 1 402 ? 10.822 6.042 -0.120 1.00 87.19 402 GLU A O 1
ATOM 3140 N N . GLY A 1 403 ? 9.737 6.343 -2.055 1.00 80.62 403 GLY A N 1
ATOM 3141 C CA . GLY A 1 403 ? 8.759 7.279 -1.512 1.00 80.62 403 GLY A CA 1
ATOM 3142 C C . GLY A 1 403 ? 7.665 6.591 -0.684 1.00 80.62 403 GLY A C 1
ATOM 3143 O O . GLY A 1 403 ? 7.446 5.393 -0.828 1.00 80.62 403 GLY A O 1
ATOM 3144 N N . PRO A 1 404 ? 6.900 7.349 0.122 1.00 74.75 404 PRO A N 1
ATOM 3145 C CA . PRO A 1 404 ? 5.907 6.792 1.048 1.00 74.75 404 PRO A CA 1
ATOM 3146 C C . PRO A 1 404 ? 4.732 6.078 0.362 1.00 74.75 404 PRO A C 1
ATOM 3148 O O . PRO A 1 404 ? 4.114 5.219 0.968 1.00 74.75 404 PRO A O 1
ATOM 3151 N N . ASN A 1 405 ? 4.427 6.420 -0.895 1.00 74.50 405 ASN A N 1
ATOM 3152 C CA . ASN A 1 405 ? 3.386 5.752 -1.691 1.00 74.50 405 ASN A CA 1
ATOM 3153 C C . ASN A 1 405 ? 3.967 4.658 -2.595 1.00 74.50 405 ASN A C 1
ATOM 3155 O O . ASN A 1 405 ? 3.294 4.204 -3.523 1.00 74.50 405 ASN A O 1
ATOM 3159 N N . HIS A 1 406 ? 5.248 4.331 -2.408 1.00 79.38 406 HIS A N 1
ATOM 3160 C CA . HIS A 1 406 ? 6.003 3.348 -3.169 1.00 79.38 406 HIS A CA 1
ATOM 3161 C C . HIS A 1 406 ? 6.114 3.636 -4.683 1.00 79.38 406 HIS A C 1
ATOM 3163 O O . HIS A 1 406 ? 6.574 2.803 -5.439 1.00 79.38 406 HIS A O 1
ATOM 3169 N N . ASN A 1 407 ? 5.662 4.781 -5.212 1.00 80.94 407 ASN A N 1
ATOM 3170 C CA . ASN A 1 407 ? 5.513 5.033 -6.666 1.00 80.94 407 ASN A CA 1
ATOM 3171 C C . ASN A 1 407 ? 6.626 5.879 -7.307 1.00 80.94 407 ASN A C 1
ATOM 3173 O O . ASN A 1 407 ? 6.509 6.289 -8.465 1.00 80.94 407 ASN A O 1
ATOM 3177 N N . ARG A 1 408 ? 7.666 6.195 -6.537 1.00 86.75 408 ARG A N 1
ATOM 3178 C CA . ARG A 1 408 ? 8.805 7.000 -6.972 1.00 86.75 408 ARG A CA 1
ATOM 3179 C C . ARG A 1 408 ? 10.003 6.778 -6.073 1.00 86.75 408 ARG A C 1
ATOM 3181 O O . ARG A 1 408 ? 9.852 6.425 -4.904 1.00 86.75 408 ARG A O 1
ATOM 3188 N N . LEU A 1 409 ? 11.171 7.108 -6.600 1.00 88.94 409 LEU A N 1
ATOM 3189 C CA . LEU A 1 409 ? 12.393 7.235 -5.824 1.00 88.94 409 LEU A CA 1
ATOM 3190 C C . LEU A 1 409 ? 12.613 8.711 -5.460 1.00 88.94 409 LEU A C 1
ATOM 3192 O O . LEU A 1 409 ? 12.569 9.592 -6.317 1.00 88.94 409 LEU A O 1
ATOM 3196 N N . ILE A 1 410 ? 12.828 8.994 -4.178 1.00 88.38 410 ILE A N 1
ATOM 3197 C CA . ILE A 1 410 ? 13.013 10.329 -3.622 1.00 88.38 410 ILE A CA 1
ATOM 3198 C C . ILE A 1 410 ? 14.446 10.471 -3.119 1.00 88.38 410 ILE A C 1
ATOM 3200 O O . ILE A 1 410 ? 14.837 9.929 -2.089 1.00 88.38 410 ILE A O 1
ATOM 3204 N N . ALA A 1 411 ? 15.218 11.298 -3.816 1.00 85.69 411 ALA A N 1
ATOM 3205 C CA . ALA A 1 411 ? 16.634 11.485 -3.533 1.00 85.69 411 ALA A CA 1
ATOM 3206 C C . ALA A 1 411 ? 16.923 12.000 -2.107 1.00 85.69 411 ALA A C 1
ATOM 3208 O O . ALA A 1 411 ? 17.951 11.660 -1.533 1.00 85.69 411 ALA A O 1
ATOM 3209 N N . LYS A 1 412 ? 15.995 12.773 -1.522 1.00 86.38 412 LYS A N 1
ATOM 3210 C CA . LYS A 1 412 ? 16.108 13.337 -0.164 1.00 86.38 412 LYS A CA 1
ATOM 3211 C C . LYS A 1 412 ? 16.066 12.290 0.957 1.00 86.38 412 LYS A C 1
ATOM 3213 O O . LYS A 1 412 ? 16.403 12.618 2.088 1.00 86.38 412 LYS A O 1
ATOM 3218 N N . ASN A 1 413 ? 15.628 11.066 0.657 1.00 85.00 413 ASN A N 1
ATOM 3219 C CA . ASN A 1 413 ? 15.589 9.973 1.630 1.00 85.00 413 ASN A CA 1
ATOM 3220 C C . ASN A 1 413 ? 16.976 9.332 1.823 1.00 85.00 413 ASN A C 1
ATOM 3222 O O . ASN A 1 413 ? 17.187 8.586 2.775 1.00 85.00 413 ASN A O 1
ATOM 3226 N N . LEU A 1 414 ? 17.930 9.622 0.932 1.00 87.38 414 LEU A N 1
ATOM 3227 C CA . LEU A 1 414 ? 19.292 9.107 0.989 1.00 87.38 414 LEU A CA 1
ATOM 3228 C C . LEU A 1 414 ? 20.279 10.178 1.458 1.00 87.38 414 LEU A C 1
ATOM 3230 O O . LEU A 1 414 ? 20.161 11.355 1.122 1.00 87.38 414 LEU A O 1
ATOM 3234 N N . MET A 1 415 ? 21.318 9.733 2.165 1.00 88.44 415 MET A N 1
ATOM 3235 C CA . MET A 1 415 ? 22.534 10.527 2.355 1.00 88.44 415 MET A CA 1
ATOM 3236 C C . MET A 1 415 ? 23.246 10.739 1.011 1.00 88.44 415 MET A C 1
ATOM 3238 O O . MET A 1 415 ? 23.162 9.890 0.122 1.00 88.44 415 MET A O 1
ATOM 3242 N N . GLU A 1 416 ? 23.987 11.840 0.873 1.00 89.00 416 GLU A N 1
ATOM 3243 C CA . GLU A 1 416 ? 24.588 12.256 -0.405 1.00 89.00 416 GLU A CA 1
ATOM 3244 C C . GLU A 1 416 ? 25.483 11.175 -1.039 1.00 89.00 416 GLU A C 1
ATOM 3246 O O . GLU A 1 416 ? 25.401 10.917 -2.238 1.00 89.00 416 GLU A O 1
ATOM 3251 N N . ASN A 1 417 ? 26.283 10.467 -0.237 1.00 90.81 417 ASN A N 1
ATOM 3252 C CA . ASN A 1 417 ? 27.131 9.372 -0.718 1.00 90.81 417 ASN A CA 1
ATOM 3253 C C . ASN A 1 417 ? 26.313 8.212 -1.314 1.00 90.81 417 ASN A C 1
ATOM 3255 O O . ASN A 1 417 ? 26.605 7.756 -2.417 1.00 90.81 417 ASN A O 1
ATOM 3259 N N . LYS A 1 418 ? 25.250 7.782 -0.623 1.00 92.25 418 LYS A N 1
ATOM 3260 C CA . LYS A 1 418 ? 24.336 6.731 -1.096 1.00 92.25 418 LYS A CA 1
ATOM 3261 C C . LYS A 1 418 ? 23.544 7.177 -2.322 1.00 92.25 418 LYS A C 1
ATOM 3263 O O . LYS A 1 418 ? 23.268 6.374 -3.208 1.00 92.25 418 LYS A O 1
ATOM 3268 N N . ARG A 1 419 ? 23.192 8.465 -2.397 1.00 92.19 419 ARG A N 1
ATOM 3269 C CA . ARG A 1 419 ? 22.537 9.066 -3.566 1.00 92.19 419 ARG A CA 1
ATOM 3270 C C . ARG A 1 419 ? 23.432 8.984 -4.801 1.00 92.19 419 ARG A C 1
ATOM 3272 O O . ARG A 1 419 ? 22.968 8.569 -5.862 1.00 92.19 419 ARG A O 1
ATOM 3279 N N . HIS A 1 420 ? 24.705 9.356 -4.666 1.00 92.25 420 HIS A N 1
ATOM 3280 C CA . HIS A 1 420 ? 25.684 9.232 -5.745 1.00 92.25 420 HIS A CA 1
ATOM 3281 C C . HIS A 1 420 ? 25.908 7.779 -6.159 1.00 92.25 420 HIS A C 1
ATOM 3283 O O . HIS A 1 420 ? 25.956 7.493 -7.354 1.00 92.25 420 HIS A O 1
ATOM 3289 N N . GLU A 1 421 ? 25.999 6.867 -5.192 1.00 94.25 421 GLU A N 1
ATOM 3290 C CA . GLU A 1 421 ? 26.134 5.435 -5.449 1.00 94.25 421 GLU A CA 1
ATOM 3291 C C . GLU A 1 421 ? 24.944 4.889 -6.251 1.00 94.25 421 GLU A C 1
ATOM 3293 O O . GLU A 1 421 ? 25.148 4.310 -7.319 1.00 94.25 421 GLU A O 1
ATOM 3298 N N . LEU A 1 422 ? 23.710 5.152 -5.802 1.00 94.56 422 LEU A N 1
ATOM 3299 C CA . LEU A 1 422 ? 22.492 4.730 -6.496 1.00 94.56 422 LEU A CA 1
ATOM 3300 C C . LEU A 1 422 ? 22.436 5.280 -7.926 1.00 94.56 422 LEU A C 1
ATOM 3302 O O . LEU A 1 422 ? 22.196 4.522 -8.863 1.00 94.56 422 LEU A O 1
ATOM 3306 N N . ASN A 1 423 ? 22.695 6.578 -8.111 1.00 93.62 423 ASN A N 1
ATOM 3307 C CA . ASN A 1 423 ? 22.728 7.176 -9.446 1.00 93.62 423 ASN A CA 1
ATOM 3308 C C . ASN A 1 423 ? 23.782 6.520 -10.334 1.00 93.62 423 ASN A C 1
ATOM 3310 O O . ASN A 1 423 ? 23.495 6.196 -11.479 1.00 93.62 423 ASN A O 1
ATOM 3314 N N . SER A 1 424 ? 24.975 6.270 -9.799 1.00 94.94 424 SER A N 1
ATOM 3315 C CA . SER A 1 424 ? 26.056 5.656 -10.560 1.00 94.94 424 SER A CA 1
ATOM 3316 C C . SER A 1 424 ? 25.729 4.227 -11.004 1.00 94.94 424 SER A C 1
ATOM 3318 O O . SER A 1 424 ? 26.053 3.859 -12.131 1.00 94.94 424 SER A O 1
ATOM 3320 N N . LEU A 1 425 ? 25.071 3.434 -10.151 1.00 96.00 425 LEU A N 1
ATOM 3321 C CA . LEU A 1 425 ? 24.622 2.082 -10.495 1.00 96.00 425 LEU A CA 1
ATOM 3322 C C . LEU A 1 425 ? 23.494 2.101 -11.534 1.00 96.00 425 LEU A C 1
ATOM 3324 O O . LEU A 1 425 ? 23.514 1.300 -12.464 1.00 96.00 425 LEU A O 1
ATOM 3328 N N . LEU A 1 426 ? 22.536 3.028 -11.418 1.00 94.94 426 LEU A N 1
ATOM 3329 C CA . LEU A 1 426 ? 21.455 3.177 -12.400 1.00 94.94 426 LEU A CA 1
ATOM 3330 C C . LEU A 1 426 ? 21.969 3.665 -13.763 1.00 94.94 426 LEU A C 1
ATOM 3332 O O . LEU A 1 426 ? 21.491 3.181 -14.786 1.00 94.94 426 LEU A O 1
ATOM 3336 N N . THR A 1 427 ? 22.959 4.561 -13.791 1.00 95.25 427 THR A N 1
ATOM 3337 C CA . THR A 1 427 ? 23.640 4.979 -15.028 1.00 95.25 427 THR A CA 1
ATOM 3338 C C . THR A 1 427 ? 24.381 3.808 -15.670 1.00 95.25 427 THR A C 1
ATOM 3340 O O . THR A 1 427 ? 24.197 3.550 -16.856 1.00 95.25 427 THR A O 1
ATOM 3343 N N . GLU A 1 428 ? 25.157 3.043 -14.890 1.00 96.06 428 GLU A N 1
ATOM 3344 C CA . GLU A 1 428 ? 25.839 1.842 -15.393 1.00 96.06 428 GLU A CA 1
ATOM 3345 C C . GLU A 1 428 ? 24.842 0.836 -15.977 1.00 96.06 428 GLU A C 1
ATOM 3347 O O . GLU A 1 428 ? 25.068 0.283 -17.055 1.00 96.06 428 GLU A O 1
ATOM 3352 N N . LEU A 1 429 ? 23.726 0.616 -15.280 1.00 95.31 429 LEU A N 1
ATOM 3353 C CA . LEU A 1 429 ? 22.656 -0.250 -15.746 1.00 95.31 429 LEU A CA 1
ATOM 3354 C C . LEU A 1 429 ? 22.081 0.262 -17.072 1.00 95.31 429 LEU A C 1
ATOM 3356 O O . LEU A 1 429 ? 21.993 -0.499 -18.031 1.00 95.31 429 LEU A O 1
ATOM 3360 N N . CYS A 1 430 ? 21.756 1.554 -17.157 1.00 94.75 430 CYS A N 1
ATOM 3361 C CA . CYS A 1 430 ? 21.254 2.185 -18.375 1.00 94.75 430 CYS A CA 1
ATOM 3362 C C . CYS A 1 430 ? 22.224 1.998 -19.551 1.00 94.75 430 CYS A C 1
ATOM 3364 O O . CYS A 1 430 ? 21.813 1.565 -20.627 1.00 94.75 430 CYS A O 1
ATOM 3366 N N . ASP A 1 431 ? 23.517 2.251 -19.353 1.00 94.81 431 ASP A N 1
ATOM 3367 C CA . ASP A 1 431 ? 24.535 2.075 -20.393 1.00 94.81 431 ASP A CA 1
ATOM 3368 C C . ASP A 1 431 ? 24.643 0.625 -20.866 1.00 94.81 431 ASP A C 1
ATOM 3370 O O . ASP A 1 431 ? 24.679 0.369 -22.071 1.00 94.81 431 ASP A O 1
ATOM 3374 N N . LYS A 1 432 ? 24.614 -0.330 -19.932 1.00 95.44 432 LYS A N 1
ATOM 3375 C CA . LYS A 1 432 ? 24.672 -1.762 -20.243 1.00 95.44 432 LYS A CA 1
ATOM 3376 C C . LYS A 1 432 ? 23.409 -2.295 -20.926 1.00 95.44 432 LYS A C 1
ATOM 3378 O O . LYS A 1 432 ? 23.493 -3.339 -21.563 1.00 95.44 432 LYS A O 1
ATOM 3383 N N . THR A 1 433 ? 22.272 -1.594 -20.849 1.00 93.25 433 THR A N 1
ATOM 3384 C CA . THR A 1 433 ? 21.038 -1.992 -21.559 1.00 93.25 433 THR A CA 1
ATOM 3385 C C . THR A 1 433 ? 20.980 -1.565 -23.026 1.00 93.25 433 THR A C 1
ATOM 3387 O O . THR A 1 433 ? 20.281 -2.205 -23.809 1.00 93.25 433 THR A O 1
ATOM 3390 N N . LYS A 1 434 ? 21.717 -0.518 -23.426 1.00 92.88 434 LYS A N 1
ATOM 3391 C CA . LYS A 1 434 ? 21.677 0.035 -24.795 1.00 92.88 434 LYS A CA 1
ATOM 3392 C C . LYS A 1 434 ? 21.918 -0.999 -25.908 1.00 92.88 434 LYS A C 1
ATOM 3394 O O . LYS A 1 434 ? 21.174 -0.949 -26.881 1.00 92.88 434 LYS A O 1
ATOM 3399 N N . PRO A 1 435 ? 22.864 -1.957 -25.785 1.00 92.44 435 PRO A N 1
ATOM 3400 C CA . PRO A 1 435 ? 23.129 -2.941 -26.841 1.00 92.44 435 PRO A CA 1
ATOM 3401 C C . PRO A 1 435 ? 21.957 -3.872 -27.183 1.00 92.44 435 PRO A C 1
ATOM 3403 O O . PRO A 1 435 ? 22.019 -4.571 -28.189 1.00 92.44 435 PRO A O 1
ATOM 3406 N N . TRP A 1 436 ? 20.917 -3.929 -26.347 1.00 90.25 436 TRP A N 1
ATOM 3407 C CA . TRP A 1 436 ? 19.726 -4.755 -26.583 1.00 90.25 436 TRP A CA 1
ATOM 3408 C C . TRP A 1 436 ? 18.554 -3.970 -27.166 1.00 90.25 436 TRP A C 1
ATOM 3410 O O . TRP A 1 436 ? 17.492 -4.537 -27.419 1.00 90.25 436 TRP A O 1
ATOM 3420 N N . LEU A 1 437 ? 18.728 -2.665 -27.368 1.00 90.06 437 LEU A N 1
ATOM 3421 C CA . LEU A 1 437 ? 17.757 -1.839 -28.061 1.00 90.06 437 LEU A CA 1
ATOM 3422 C C . LEU A 1 437 ? 18.035 -1.869 -29.561 1.00 90.06 437 LEU A C 1
ATOM 3424 O O . LEU A 1 437 ? 19.184 -1.880 -29.997 1.00 90.06 437 LEU A O 1
ATOM 3428 N N . GLN A 1 438 ? 16.969 -1.869 -30.354 1.00 85.25 438 GLN A N 1
ATOM 3429 C CA . GLN A 1 438 ? 17.076 -1.811 -31.803 1.00 85.25 438 GLN A CA 1
ATOM 3430 C C . GLN A 1 438 ? 17.215 -0.355 -32.245 1.00 85.25 438 GLN A C 1
ATOM 3432 O O . GLN A 1 438 ? 16.342 0.462 -31.957 1.00 85.25 438 GLN A O 1
ATOM 3437 N N . GLU A 1 439 ? 18.301 -0.032 -32.941 1.00 84.81 439 GLU A N 1
ATOM 3438 C CA . GLU A 1 439 ? 18.449 1.261 -33.609 1.00 84.81 439 GLU A CA 1
ATOM 3439 C C . GLU A 1 439 ? 17.535 1.330 -34.841 1.00 84.81 439 GLU A C 1
ATOM 3441 O O . GLU A 1 439 ? 17.344 0.337 -35.547 1.00 84.81 439 GLU A O 1
ATOM 3446 N N . ILE A 1 440 ? 16.962 2.505 -35.097 1.00 79.00 440 ILE A N 1
ATOM 3447 C CA . ILE A 1 440 ? 16.163 2.751 -36.298 1.00 79.00 440 ILE A CA 1
ATOM 3448 C C . ILE A 1 440 ? 17.110 2.778 -37.499 1.00 79.00 440 ILE A C 1
ATOM 3450 O O . ILE A 1 440 ? 17.971 3.659 -37.592 1.00 79.00 440 ILE A O 1
ATOM 3454 N N . ASP A 1 441 ? 16.914 1.864 -38.451 1.00 70.81 441 ASP A N 1
ATOM 3455 C CA . ASP A 1 441 ? 17.618 1.915 -39.731 1.00 70.81 441 ASP A CA 1
ATOM 3456 C C . ASP A 1 441 ? 17.115 3.119 -40.541 1.00 70.81 441 ASP A C 1
ATOM 3458 O O . ASP A 1 441 ? 16.048 3.114 -41.158 1.00 70.81 441 ASP A O 1
ATOM 3462 N N . ARG A 1 442 ? 17.890 4.204 -40.500 1.00 62.84 442 ARG A N 1
ATOM 3463 C CA . ARG A 1 442 ? 17.622 5.417 -41.281 1.00 62.84 442 ARG A CA 1
ATOM 3464 C C . ARG A 1 442 ? 18.201 5.350 -42.694 1.00 62.84 442 ARG A C 1
ATOM 3466 O O . ARG A 1 442 ? 17.942 6.265 -43.472 1.00 62.84 442 ARG A O 1
ATOM 3473 N N . GLN A 1 443 ? 18.987 4.324 -43.029 1.00 54.53 443 GLN A N 1
ATOM 3474 C CA . GLN A 1 443 ? 19.588 4.168 -44.357 1.00 54.53 443 GLN A CA 1
ATOM 3475 C C . GLN A 1 443 ? 18.650 3.457 -45.338 1.00 54.53 443 GLN A C 1
ATOM 3477 O O . GLN A 1 443 ? 18.750 3.697 -46.538 1.00 54.53 443 GLN A O 1
ATOM 3482 N N . SER A 1 444 ? 17.693 2.662 -44.853 1.00 47.34 444 SER A N 1
ATOM 3483 C CA . SER A 1 444 ? 16.717 1.945 -45.686 1.00 47.34 444 SER A CA 1
ATOM 3484 C C . SER A 1 444 ? 15.439 2.732 -46.019 1.00 47.34 444 SER A C 1
ATOM 3486 O O . SER A 1 444 ? 14.513 2.175 -46.611 1.00 47.34 444 SER A O 1
ATOM 3488 N N . PHE A 1 445 ? 15.346 4.017 -45.653 1.00 43.44 445 PHE A N 1
ATOM 3489 C CA . PHE A 1 445 ? 14.208 4.872 -46.012 1.00 43.44 445 PHE A CA 1
ATOM 3490 C C . PHE A 1 445 ? 14.356 5.388 -47.454 1.00 43.44 445 PHE A C 1
ATOM 3492 O O . PHE A 1 445 ? 14.605 6.569 -47.697 1.00 43.44 445 PHE A O 1
ATOM 3499 N N . ASP A 1 446 ? 14.193 4.488 -48.425 1.00 39.97 446 ASP A N 1
ATOM 3500 C CA . ASP A 1 446 ? 13.935 4.869 -49.811 1.00 39.97 446 ASP A CA 1
ATOM 3501 C C . ASP A 1 446 ? 12.546 5.518 -49.840 1.00 39.97 446 ASP A C 1
ATOM 3503 O O . ASP A 1 446 ? 11.512 4.850 -49.779 1.00 39.97 446 ASP A O 1
ATOM 3507 N N . LEU A 1 447 ? 12.507 6.852 -49.863 1.00 42.31 447 LEU A N 1
ATOM 3508 C CA . LEU A 1 447 ? 11.292 7.571 -50.225 1.00 42.31 447 LEU A CA 1
ATOM 3509 C C . LEU A 1 447 ? 10.886 7.036 -51.602 1.00 42.31 447 LEU A C 1
ATOM 3511 O O . LEU A 1 447 ? 11.653 7.243 -52.547 1.00 42.31 447 LEU A O 1
ATOM 3515 N N . PRO A 1 448 ? 9.717 6.387 -51.775 1.00 36.56 448 PRO A N 1
ATOM 3516 C CA . PRO A 1 448 ? 9.218 6.190 -53.118 1.00 36.56 448 PRO A CA 1
ATOM 3517 C C . PRO A 1 448 ? 9.116 7.592 -53.708 1.00 36.56 448 PRO A C 1
ATOM 3519 O O . PRO A 1 448 ? 8.379 8.435 -53.189 1.00 36.56 448 PRO A O 1
ATOM 3522 N N . LEU A 1 449 ? 9.943 7.859 -54.724 1.00 34.12 449 LEU A N 1
ATOM 3523 C CA . LEU A 1 449 ? 9.871 9.050 -55.554 1.00 34.12 449 LEU A CA 1
ATOM 3524 C C . LEU A 1 449 ? 8.390 9.335 -55.768 1.00 34.12 449 LEU A C 1
ATOM 3526 O O . LEU A 1 449 ? 7.697 8.521 -56.381 1.00 34.12 449 LEU A O 1
ATOM 3530 N N . PHE A 1 450 ? 7.908 10.453 -55.219 1.00 37.31 450 PHE A N 1
ATOM 3531 C CA . PHE A 1 450 ? 6.581 10.964 -55.513 1.00 37.31 450 PHE A CA 1
ATOM 3532 C C . PHE A 1 450 ? 6.507 11.112 -57.031 1.00 37.31 450 PHE A C 1
ATOM 3534 O O . PHE A 1 450 ? 6.959 12.101 -57.607 1.00 37.31 450 PHE A O 1
ATOM 3541 N N . THR A 1 451 ? 5.971 10.096 -57.698 1.00 32.34 451 THR A N 1
ATOM 3542 C CA . THR A 1 451 ? 5.593 10.191 -59.093 1.00 32.34 451 THR A CA 1
ATOM 3543 C C . THR A 1 451 ? 4.360 11.063 -59.060 1.00 32.34 451 THR A C 1
ATOM 3545 O O . THR A 1 451 ? 3.273 10.611 -58.710 1.00 32.34 451 THR A O 1
ATOM 3548 N N . ILE A 1 452 ? 4.554 12.355 -59.322 1.00 36.78 452 ILE A N 1
ATOM 3549 C CA . ILE A 1 452 ? 3.458 13.287 -59.552 1.00 36.78 452 ILE A CA 1
ATOM 3550 C C . ILE A 1 452 ? 2.632 12.672 -60.686 1.00 36.78 452 ILE A C 1
ATOM 3552 O O . ILE A 1 452 ? 3.156 12.549 -61.798 1.00 36.78 452 ILE A O 1
ATOM 3556 N N . PRO A 1 453 ? 1.368 12.269 -60.463 1.00 30.81 453 PRO A N 1
ATOM 3557 C CA . PRO A 1 453 ? 0.526 11.848 -61.560 1.00 30.81 453 PRO A CA 1
ATOM 3558 C C . PRO A 1 453 ? 0.204 13.110 -62.361 1.00 30.81 453 PRO A C 1
ATOM 3560 O O . PRO A 1 453 ? -0.680 13.891 -62.012 1.00 30.81 453 PRO A O 1
ATOM 3563 N N . GLN A 1 454 ? 0.940 13.338 -63.447 1.00 35.91 454 GLN A N 1
ATOM 3564 C CA . GLN A 1 454 ? 0.441 14.158 -64.540 1.00 35.91 454 GLN A CA 1
ATOM 3565 C C . GLN A 1 454 ? -0.776 13.434 -65.116 1.00 35.91 454 GLN A C 1
ATOM 3567 O O . GLN A 1 454 ? -0.612 12.500 -65.898 1.00 35.91 454 GLN A O 1
ATOM 3572 N N . LYS A 1 455 ? -1.980 13.833 -64.693 1.00 35.75 455 LYS A N 1
ATOM 3573 C CA . LYS A 1 455 ? -3.218 13.843 -65.494 1.00 35.75 455 LYS A CA 1
ATOM 3574 C C . LYS A 1 455 ? -4.415 14.221 -64.626 1.00 35.75 455 LYS A C 1
ATOM 3576 O O . LYS A 1 455 ? -4.916 13.395 -63.875 1.00 35.75 455 LYS A O 1
ATOM 3581 N N . ALA A 1 456 ? -4.892 15.449 -64.804 1.00 30.62 456 ALA A N 1
ATOM 3582 C CA . ALA A 1 456 ? -6.319 15.773 -64.834 1.00 30.62 456 ALA A CA 1
ATOM 3583 C C . ALA A 1 456 ? -6.503 17.229 -65.297 1.00 30.62 456 ALA A C 1
ATOM 3585 O O . ALA A 1 456 ? -6.901 18.099 -64.533 1.00 30.62 456 ALA A O 1
ATOM 3586 N N . ASN A 1 457 ? -6.192 17.488 -66.564 1.00 31.16 457 ASN A N 1
ATOM 3587 C CA . ASN A 1 457 ? -6.925 18.474 -67.348 1.00 31.16 457 ASN A CA 1
ATOM 3588 C C . ASN A 1 457 ? -7.467 17.725 -68.565 1.00 31.16 457 ASN A C 1
ATOM 3590 O O . ASN A 1 457 ? -6.787 16.840 -69.076 1.00 31.16 457 ASN A O 1
ATOM 3594 N N . GLU A 1 458 ? -8.677 18.101 -68.977 1.00 31.88 458 GLU A N 1
ATOM 3595 C CA . GLU A 1 458 ? -9.482 17.529 -70.069 1.00 31.88 458 GLU A CA 1
ATOM 3596 C C . GLU A 1 458 ? -10.382 16.346 -69.675 1.00 31.88 458 GLU A C 1
ATOM 3598 O O . GLU A 1 458 ? -10.087 15.177 -69.895 1.00 31.88 458 GLU A O 1
ATOM 3603 N N . ASN A 1 459 ? -11.545 16.672 -69.103 1.00 30.31 459 ASN A N 1
ATOM 3604 C CA . ASN A 1 459 ? -12.799 16.513 -69.846 1.00 30.31 459 ASN A CA 1
ATOM 3605 C C . ASN A 1 459 ? -13.966 17.168 -69.100 1.00 30.31 459 ASN A C 1
ATOM 3607 O O . ASN A 1 459 ? -14.526 16.651 -68.135 1.00 30.31 459 ASN A O 1
ATOM 3611 N N . SER A 1 460 ? -14.344 18.337 -69.603 1.00 28.92 460 SER A N 1
ATOM 3612 C CA . SER A 1 460 ? -15.664 18.920 -69.443 1.00 28.92 460 SER A CA 1
ATOM 3613 C C . SER A 1 460 ? -16.672 18.100 -70.254 1.00 28.92 460 SER A C 1
ATOM 3615 O O . SER A 1 460 ? -16.524 17.968 -71.463 1.00 28.92 460 SER A O 1
ATOM 3617 N N . SER A 1 461 ? -17.720 17.568 -69.617 1.00 30.86 461 SER A N 1
ATOM 3618 C CA . SER A 1 461 ? -19.128 17.803 -69.999 1.00 30.86 461 SER A CA 1
ATOM 3619 C C . SER A 1 461 ? -20.127 16.826 -69.347 1.00 30.86 461 SER A C 1
ATOM 3621 O O . SER A 1 461 ? -20.083 15.622 -69.539 1.00 30.86 461 SER A O 1
ATOM 3623 N N . ARG A 1 462 ? -21.091 17.449 -68.649 1.00 29.34 462 ARG A N 1
ATOM 3624 C CA . ARG A 1 462 ? -22.520 17.109 -68.466 1.00 29.34 462 ARG A CA 1
ATOM 3625 C C . ARG A 1 462 ? -22.933 15.795 -67.778 1.00 29.34 462 ARG A C 1
ATOM 3627 O O . ARG A 1 462 ? -22.857 14.714 -68.339 1.00 29.34 462 ARG A O 1
ATOM 3634 N N . GLY A 1 463 ? -23.611 15.977 -66.638 1.00 26.66 463 GLY A N 1
ATOM 3635 C CA . GLY A 1 463 ? -24.502 15.001 -66.002 1.00 26.66 463 GLY A CA 1
ATOM 3636 C C . GLY A 1 463 ? -25.111 15.536 -64.698 1.00 26.66 463 GLY A C 1
ATOM 3637 O O . GLY A 1 463 ? -24.495 15.465 -63.649 1.00 26.66 463 GLY A O 1
ATOM 3638 N N . THR A 1 464 ? -26.297 16.130 -64.799 1.00 28.89 464 THR A N 1
ATOM 3639 C CA . THR A 1 464 ? -27.155 16.789 -63.786 1.00 28.89 464 THR A CA 1
ATOM 3640 C C . THR A 1 464 ? -27.586 15.938 -62.576 1.00 28.89 464 THR A C 1
ATOM 3642 O O . THR A 1 464 ? -27.978 14.797 -62.790 1.00 28.89 464 THR A O 1
ATOM 3645 N N . GLN A 1 465 ? -27.717 16.539 -61.374 1.00 28.73 465 GLN A N 1
ATOM 3646 C CA . GLN A 1 465 ? -29.026 16.802 -60.715 1.00 28.73 465 GLN A CA 1
ATOM 3647 C C . GLN A 1 465 ? -28.945 17.545 -59.345 1.00 28.73 465 GLN A C 1
ATOM 3649 O O . GLN A 1 465 ? -28.410 17.043 -58.368 1.00 28.73 465 GLN A O 1
ATOM 3654 N N . ASN A 1 466 ? -29.553 18.742 -59.356 1.00 28.62 466 ASN A N 1
ATOM 3655 C CA . ASN A 1 466 ? -30.309 19.550 -58.373 1.00 28.62 466 ASN A CA 1
ATOM 3656 C C . ASN A 1 466 ? -29.857 19.890 -56.919 1.00 28.62 466 ASN A C 1
ATOM 3658 O O . ASN A 1 466 ? -29.659 19.001 -56.096 1.00 28.62 466 ASN A O 1
ATOM 3662 N N . PRO A 1 467 ? -29.887 21.203 -56.559 1.00 32.81 467 PRO A N 1
ATOM 3663 C CA . PRO A 1 467 ? -29.726 21.757 -55.207 1.00 32.81 467 PRO A CA 1
ATOM 3664 C C . PRO A 1 467 ? -31.017 22.382 -54.622 1.00 32.81 467 PRO A C 1
ATOM 3666 O O . PRO A 1 467 ? -31.851 22.875 -55.373 1.00 32.81 467 PRO A O 1
ATOM 3669 N N . SER A 1 468 ? -31.122 22.455 -53.284 1.00 30.80 468 SER A N 1
ATOM 3670 C CA . SER A 1 468 ? -31.807 23.511 -52.485 1.00 30.80 468 SER A CA 1
ATOM 3671 C C . SER A 1 468 ? -31.934 23.021 -51.030 1.00 30.80 468 SER A C 1
ATOM 3673 O O . SER A 1 468 ? -32.512 21.967 -50.804 1.00 30.80 468 SER A O 1
ATOM 3675 N N . THR A 1 469 ? -31.419 23.671 -49.981 1.00 30.66 469 THR A N 1
ATOM 3676 C CA . THR A 1 469 ? -31.960 24.903 -49.365 1.00 30.66 469 THR A CA 1
ATOM 3677 C C . THR A 1 469 ? -31.039 25.395 -48.213 1.00 30.66 469 THR A C 1
ATOM 3679 O O . THR A 1 469 ? -30.279 24.596 -47.666 1.00 30.66 469 THR A O 1
ATOM 3682 N N . PRO A 1 470 ? -31.094 26.692 -47.829 1.00 33.47 470 PRO A N 1
ATOM 3683 C CA . PRO A 1 470 ? -30.153 27.355 -46.908 1.00 33.47 470 PRO A CA 1
ATOM 3684 C C . PRO A 1 470 ? -30.538 27.284 -45.404 1.00 33.47 470 PRO A C 1
ATOM 3686 O O . PRO A 1 470 ? -31.664 26.905 -45.073 1.00 33.47 470 PRO A O 1
ATOM 3689 N N . PRO A 1 471 ? -29.632 27.676 -44.473 1.00 31.84 471 PRO A N 1
ATOM 3690 C CA . PRO A 1 471 ? -29.809 27.502 -43.029 1.00 31.84 471 PRO A CA 1
ATOM 3691 C C . PRO A 1 471 ? -30.735 28.547 -42.383 1.00 31.84 471 PRO A C 1
ATOM 3693 O O . PRO A 1 471 ? -30.674 29.741 -42.672 1.00 31.84 471 PRO A O 1
ATOM 3696 N N . ARG A 1 472 ? -31.563 28.071 -41.446 1.00 31.34 472 ARG A N 1
ATOM 3697 C CA . ARG A 1 472 ? -32.600 28.805 -40.702 1.00 31.34 472 ARG A CA 1
ATOM 3698 C C . ARG A 1 472 ? -32.019 29.535 -39.477 1.00 31.34 472 ARG A C 1
ATOM 3700 O O . ARG A 1 472 ? -31.258 28.953 -38.707 1.00 31.34 472 ARG A O 1
ATOM 3707 N N . ALA A 1 473 ? -32.417 30.795 -39.288 1.00 29.52 473 ALA A N 1
ATOM 3708 C CA . ALA A 1 473 ? -32.057 31.657 -38.158 1.00 29.52 473 ALA A CA 1
ATOM 3709 C C . ALA A 1 473 ? -32.689 31.213 -36.819 1.00 29.52 473 ALA A C 1
ATOM 3711 O O . ALA A 1 473 ? -33.760 30.605 -36.792 1.00 29.52 473 ALA A O 1
ATOM 3712 N N . LYS A 1 474 ? -32.023 31.546 -35.702 1.00 33.06 474 LYS A N 1
ATOM 3713 C CA . LYS A 1 474 ? -32.477 31.279 -34.323 1.00 33.06 474 LYS A CA 1
ATOM 3714 C C . LYS A 1 474 ? -33.526 32.311 -33.855 1.00 33.06 474 LYS A C 1
ATOM 3716 O O . LYS A 1 474 ? -33.423 33.474 -34.239 1.00 33.06 474 LYS A O 1
ATOM 3721 N N . PRO A 1 475 ? -34.503 31.912 -33.017 1.00 35.16 475 PRO A N 1
ATOM 3722 C CA . PRO A 1 475 ? -35.650 32.743 -32.649 1.00 35.16 475 PRO A CA 1
ATOM 3723 C C . PRO A 1 475 ? -35.364 33.753 -31.525 1.00 35.16 475 PRO A C 1
ATOM 3725 O O . PRO A 1 475 ? -34.623 33.483 -30.579 1.00 35.16 475 PRO A O 1
ATOM 3728 N N . VAL A 1 476 ? -36.028 34.903 -31.646 1.00 30.86 476 VAL A N 1
ATOM 3729 C CA . VAL A 1 476 ? -36.103 36.028 -30.702 1.00 30.86 476 VAL A CA 1
ATOM 3730 C C . VAL A 1 476 ? -37.089 35.700 -29.568 1.00 30.86 476 VAL A C 1
ATOM 3732 O O . VAL A 1 476 ? -38.155 35.143 -29.829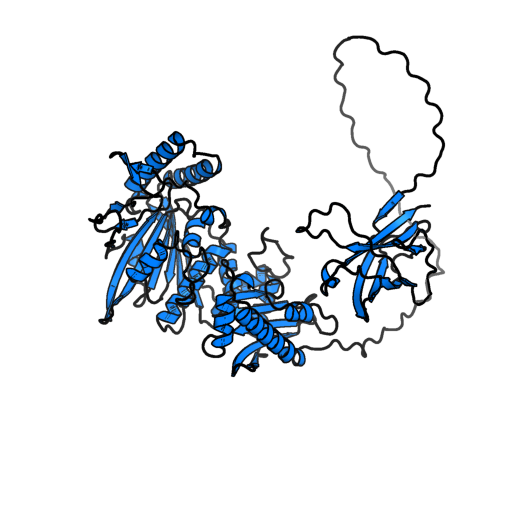 1.00 30.86 476 VAL A O 1
ATOM 3735 N N . LYS A 1 477 ? -36.755 36.051 -28.316 1.00 36.25 477 LYS A N 1
ATOM 3736 C CA . LYS A 1 477 ? -37.681 36.031 -27.163 1.00 36.25 477 LYS A CA 1
ATOM 3737 C C . LYS A 1 477 ? -38.288 37.431 -26.925 1.00 36.25 477 LYS A C 1
ATOM 3739 O O . LYS A 1 477 ? -37.588 38.409 -27.182 1.00 36.25 477 LYS A O 1
ATOM 3744 N N . PRO A 1 478 ? -39.545 37.537 -26.449 1.00 38.34 478 PRO A N 1
ATOM 3745 C CA . PRO A 1 478 ? -40.293 38.793 -26.405 1.00 38.34 478 PRO A CA 1
ATOM 3746 C C . PRO A 1 478 ? -40.116 39.608 -25.108 1.00 38.34 478 PRO A C 1
ATOM 3748 O O . PRO A 1 478 ? -39.756 39.073 -24.061 1.00 38.34 478 PRO A O 1
ATOM 3751 N N . ASN A 1 479 ? -40.400 40.908 -25.251 1.00 33.75 479 ASN A N 1
ATOM 3752 C CA . ASN A 1 479 ? -40.329 42.022 -24.297 1.00 33.75 479 ASN A CA 1
ATOM 3753 C C . ASN A 1 479 ? -40.948 41.784 -22.907 1.00 33.75 479 ASN A C 1
ATOM 3755 O O . ASN A 1 479 ? -42.041 41.235 -22.790 1.00 33.75 479 ASN A O 1
ATOM 3759 N N . GLN A 1 480 ? -40.317 42.383 -21.892 1.00 34.19 480 GLN A N 1
ATOM 3760 C CA . GLN A 1 480 ? -40.975 42.904 -20.689 1.00 34.19 480 GLN A CA 1
ATOM 3761 C C . GLN A 1 480 ? -40.594 44.382 -20.504 1.00 34.19 480 GLN A C 1
ATOM 3763 O O . GLN A 1 480 ? -39.478 44.787 -20.830 1.00 34.19 480 GLN A O 1
ATOM 3768 N N . GLU A 1 481 ? -41.574 45.165 -20.055 1.00 39.56 481 GLU A N 1
ATOM 3769 C CA . GLU A 1 481 ? -41.584 46.628 -19.920 1.00 39.56 481 GLU A CA 1
ATOM 3770 C C . GLU A 1 481 ? -40.643 47.181 -18.825 1.00 39.56 481 GLU A C 1
ATOM 3772 O O . GLU A 1 481 ? -40.249 46.445 -17.917 1.00 39.56 481 GLU A O 1
ATOM 3777 N N . PRO A 1 482 ? -40.267 48.476 -18.905 1.00 44.19 482 PRO A N 1
ATOM 3778 C CA . PRO A 1 482 ? -39.250 49.093 -18.051 1.00 44.19 482 PRO A CA 1
ATOM 3779 C C . PRO A 1 482 ? -39.799 49.659 -16.720 1.00 44.19 482 PRO A C 1
ATOM 3781 O O . PRO A 1 482 ? -40.969 50.033 -16.647 1.00 44.19 482 PRO A O 1
ATOM 3784 N N . PRO A 1 483 ? -38.953 49.808 -15.679 1.00 44.88 483 PRO A N 1
ATOM 3785 C CA . PRO A 1 483 ? -39.273 50.593 -14.484 1.00 44.88 483 PRO A CA 1
ATOM 3786 C C . PRO A 1 483 ? -39.050 52.115 -14.695 1.00 44.88 483 PRO A C 1
ATOM 3788 O O . PRO A 1 483 ? -38.308 52.496 -15.604 1.00 44.88 483 PRO A O 1
ATOM 3791 N N . PRO A 1 484 ? -39.678 52.983 -13.871 1.00 46.50 484 PRO A N 1
ATOM 3792 C CA . PRO A 1 484 ? -39.776 54.430 -14.099 1.00 46.50 484 PRO A CA 1
ATOM 3793 C C . PRO A 1 484 ? -38.589 55.270 -13.572 1.00 46.50 484 PRO A C 1
ATOM 3795 O O . PRO A 1 484 ? -37.667 54.770 -12.933 1.00 46.50 484 PRO A O 1
ATOM 3798 N N . GLU A 1 485 ? -38.672 56.561 -13.907 1.00 40.62 485 GLU A N 1
ATOM 3799 C CA . GLU A 1 485 ? -37.697 57.665 -13.961 1.00 40.62 485 GLU A CA 1
ATOM 3800 C C . GLU A 1 485 ? -36.861 58.009 -12.709 1.00 40.62 485 GLU A C 1
ATOM 3802 O O . GLU A 1 485 ? -37.303 57.862 -11.572 1.00 40.62 485 GLU A O 1
ATOM 3807 N N . GLY A 1 486 ? -35.679 58.604 -12.956 1.00 31.72 486 GLY A N 1
ATOM 3808 C CA . GLY A 1 486 ? -34.883 59.337 -11.964 1.00 31.72 486 GLY A CA 1
ATOM 3809 C C . GLY A 1 486 ? -33.564 59.931 -12.500 1.00 31.72 486 GLY A C 1
ATOM 3810 O O . GLY A 1 486 ? -32.537 59.262 -12.490 1.00 31.72 486 GLY A O 1
ATOM 3811 N N . ASP A 1 487 ? -33.638 61.206 -12.898 1.00 36.16 487 ASP A N 1
ATOM 3812 C CA . ASP A 1 487 ? -32.618 62.254 -13.121 1.00 36.16 487 ASP A CA 1
ATOM 3813 C C . ASP A 1 487 ? -31.688 62.309 -14.370 1.00 36.16 487 ASP A C 1
ATOM 3815 O O . ASP A 1 487 ? -31.057 61.326 -14.769 1.00 36.16 487 ASP A O 1
ATOM 3819 N N . PRO A 1 488 ? -31.554 63.509 -14.997 1.00 42.47 488 PRO A N 1
ATOM 3820 C CA . PRO A 1 488 ? -30.963 63.693 -16.324 1.00 42.47 488 PRO A CA 1
ATOM 3821 C C . PRO A 1 488 ? -29.430 63.826 -16.305 1.00 42.47 488 PRO A C 1
ATOM 3823 O O . PRO A 1 488 ? -28.860 64.635 -15.574 1.00 42.47 488 PRO A O 1
ATOM 3826 N N . LYS A 1 489 ? -28.747 63.101 -17.204 1.00 41.88 489 LYS A N 1
ATOM 3827 C CA . LYS A 1 489 ? -27.335 63.347 -17.558 1.00 41.88 489 LYS A CA 1
ATOM 3828 C C . LYS A 1 489 ? -27.220 64.131 -18.880 1.00 41.88 489 LYS A C 1
ATOM 3830 O O . LYS A 1 489 ? -28.041 63.929 -19.772 1.00 41.88 489 LYS A O 1
ATOM 3835 N N . PRO A 1 490 ? -26.217 65.022 -19.006 1.00 46.25 490 PRO A N 1
ATOM 3836 C CA . PRO A 1 490 ? -26.109 66.014 -20.082 1.00 46.25 490 PRO A CA 1
ATOM 3837 C C . PRO A 1 490 ? -25.863 65.391 -21.471 1.00 46.25 490 PRO A C 1
ATOM 3839 O O . PRO A 1 490 ? -25.401 64.250 -21.556 1.00 46.25 490 PRO A O 1
ATOM 3842 N N . PRO A 1 491 ? -26.163 66.127 -22.563 1.00 46.53 491 PRO A N 1
ATOM 3843 C CA . PRO A 1 491 ? -26.215 65.579 -23.917 1.00 46.53 491 PRO A CA 1
ATOM 3844 C C . PRO A 1 491 ? -24.862 65.024 -24.396 1.00 46.53 491 PRO A C 1
ATOM 3846 O O . PRO A 1 491 ? -23.805 65.542 -24.021 1.00 46.53 491 PRO A O 1
ATOM 3849 N N . PRO A 1 492 ? -24.878 63.982 -25.249 1.00 39.62 492 PRO A N 1
ATOM 3850 C CA . PRO A 1 492 ? -23.671 63.313 -25.706 1.00 39.62 492 PRO A CA 1
ATOM 3851 C C . PRO A 1 492 ? -22.858 64.227 -26.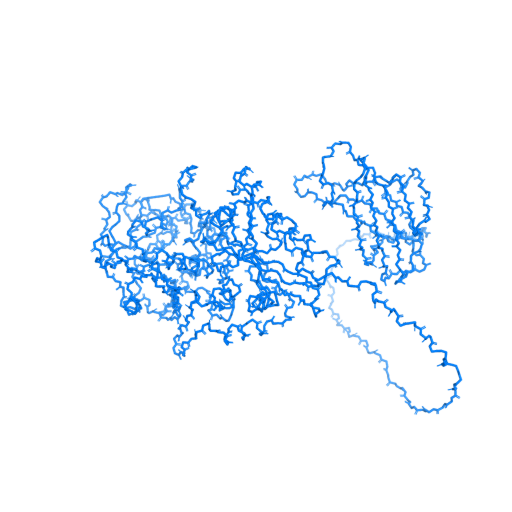623 1.00 39.62 492 PRO A C 1
ATOM 3853 O O . PRO A 1 492 ? -23.350 64.743 -27.627 1.00 39.62 492 PRO A O 1
ATOM 3856 N N . SER A 1 493 ? -21.578 64.387 -26.294 1.00 41.09 493 SER A N 1
ATOM 3857 C CA . SER A 1 493 ? -20.595 64.974 -27.192 1.00 41.09 493 SER A CA 1
ATOM 3858 C C . SER A 1 493 ? -20.436 64.087 -28.430 1.00 41.09 493 SER A C 1
ATOM 3860 O O . SER A 1 493 ? -20.244 62.873 -28.345 1.00 41.09 493 SER A O 1
ATOM 3862 N N . THR A 1 494 ? -20.533 64.702 -29.606 1.00 42.78 494 THR A N 1
ATOM 3863 C CA . THR A 1 494 ? -20.272 64.065 -30.902 1.00 42.78 494 THR A CA 1
ATOM 3864 C C . THR A 1 494 ? -18.905 63.366 -30.895 1.00 42.78 494 THR A C 1
ATOM 3866 O O . THR A 1 494 ? -17.907 64.022 -30.569 1.00 42.78 494 THR A O 1
ATOM 3869 N N . PRO A 1 495 ? -18.800 62.077 -31.275 1.00 39.31 495 PRO A N 1
ATOM 3870 C CA . PRO A 1 495 ? -17.515 61.395 -31.318 1.00 39.31 495 PRO A CA 1
ATOM 3871 C C . PRO A 1 495 ? -16.647 62.005 -32.421 1.00 39.31 495 PRO A C 1
ATOM 3873 O O . PRO A 1 495 ? -17.018 61.991 -33.595 1.00 39.31 495 PRO A O 1
ATOM 3876 N N . ARG A 1 496 ? -15.467 62.517 -32.056 1.00 46.53 496 ARG A N 1
ATOM 3877 C CA . ARG A 1 496 ? -14.412 62.814 -33.035 1.00 46.53 496 ARG A CA 1
ATOM 3878 C C . ARG A 1 496 ? -14.049 61.526 -33.795 1.00 46.53 496 ARG A C 1
ATOM 3880 O O . ARG A 1 496 ? -13.974 60.470 -33.158 1.00 46.53 496 ARG A O 1
ATOM 3887 N N . PRO A 1 497 ? -13.758 61.589 -35.108 1.00 40.22 497 PRO A N 1
ATOM 3888 C CA . PRO A 1 497 ? -13.258 60.434 -35.842 1.00 40.22 497 PRO A CA 1
ATOM 3889 C C . PRO A 1 497 ? -11.944 59.986 -35.198 1.00 40.22 497 PRO A C 1
ATOM 3891 O O . PRO A 1 497 ? -11.011 60.781 -35.065 1.00 40.22 497 PRO A O 1
ATOM 3894 N N . LYS A 1 498 ? -11.871 58.727 -34.753 1.00 40.62 498 LYS A N 1
ATOM 3895 C CA . LYS A 1 498 ? -10.598 58.152 -34.307 1.00 40.62 498 LYS A CA 1
ATOM 3896 C C . LYS A 1 498 ? -9.671 58.034 -35.523 1.00 40.62 498 LYS A C 1
ATOM 3898 O O . LYS A 1 498 ? -10.141 57.608 -36.578 1.00 40.62 498 LYS A O 1
ATOM 3903 N N . PRO A 1 499 ? -8.375 58.366 -35.399 1.00 40.72 499 PRO A N 1
ATOM 3904 C CA . PRO A 1 499 ? -7.414 58.090 -36.456 1.00 40.72 499 PRO A CA 1
ATOM 3905 C C . PRO A 1 499 ? -7.385 56.579 -36.708 1.00 40.72 499 PRO A C 1
ATOM 3907 O O . PRO A 1 499 ? -7.312 55.802 -35.753 1.00 40.72 499 PRO A O 1
ATOM 3910 N N . ASN A 1 500 ? -7.434 56.159 -37.973 1.00 47.47 500 ASN A N 1
ATOM 3911 C CA . ASN A 1 500 ? -7.128 54.784 -38.369 1.00 47.47 500 ASN A CA 1
ATOM 3912 C C . ASN A 1 500 ? -5.625 54.541 -38.171 1.00 47.47 500 ASN A C 1
ATOM 3914 O O . ASN A 1 500 ? -4.842 54.602 -39.114 1.00 47.47 500 ASN A O 1
ATOM 3918 N N . THR A 1 501 ? -5.204 54.290 -36.934 1.00 45.81 501 THR A N 1
ATOM 3919 C CA . THR A 1 501 ? -3.915 53.655 -36.671 1.00 45.81 501 THR A CA 1
ATOM 3920 C C . THR A 1 501 ? -4.080 52.146 -36.869 1.00 45.81 501 THR A C 1
ATOM 3922 O O . THR A 1 501 ? -4.979 51.555 -36.259 1.00 45.81 501 THR A O 1
ATOM 3925 N N . PRO A 1 502 ? -3.266 51.497 -37.724 1.00 50.53 502 PRO A N 1
ATOM 3926 C CA . PRO A 1 502 ? -3.329 50.052 -37.910 1.00 50.53 502 PRO A CA 1
ATOM 3927 C C . PRO A 1 502 ? -3.128 49.351 -36.560 1.00 50.53 502 PRO A C 1
ATOM 3929 O O . PRO A 1 502 ? -2.145 49.582 -35.854 1.00 50.53 502 PRO A O 1
ATOM 3932 N N . LYS A 1 503 ? -4.102 48.523 -36.163 1.00 49.16 503 LYS A N 1
ATOM 3933 C CA . LYS A 1 503 ? -4.003 47.695 -34.957 1.00 49.16 503 LYS A CA 1
ATOM 3934 C C . LYS A 1 503 ? -3.013 46.564 -35.229 1.00 49.16 503 LYS A C 1
ATOM 3936 O O . LYS A 1 503 ? -3.383 45.556 -35.821 1.00 49.16 503 LYS A O 1
ATOM 3941 N N . ILE A 1 504 ? -1.783 46.724 -34.752 1.00 60.41 504 ILE A N 1
ATOM 3942 C CA . ILE A 1 504 ? -0.805 45.634 -34.679 1.00 60.41 504 ILE A CA 1
ATOM 3943 C C . ILE A 1 504 ? -1.372 44.566 -33.735 1.00 60.41 504 ILE A C 1
ATOM 3945 O O . ILE A 1 504 ? -1.625 44.845 -32.561 1.00 60.41 504 ILE A O 1
ATOM 3949 N N . SER A 1 505 ? -1.581 43.350 -34.238 1.00 71.88 505 SER A N 1
ATOM 3950 C CA . SER A 1 505 ? -2.004 42.198 -33.435 1.00 71.88 505 SER A CA 1
ATOM 3951 C C . SER A 1 505 ? -0.878 41.171 -33.356 1.00 71.88 505 SER A C 1
ATOM 3953 O O . SER A 1 505 ? -0.425 40.685 -34.394 1.00 71.88 505 SER A O 1
ATOM 3955 N N . ASN A 1 506 ? -0.469 40.818 -32.137 1.00 77.75 506 ASN A N 1
ATOM 3956 C CA . ASN A 1 506 ? 0.439 39.701 -31.878 1.00 77.75 506 ASN A CA 1
ATOM 3957 C C . ASN A 1 506 ? -0.386 38.460 -31.519 1.00 77.75 506 ASN A C 1
ATOM 3959 O O . ASN A 1 506 ? -1.305 38.555 -30.704 1.00 77.75 506 ASN A O 1
ATOM 3963 N N . ARG A 1 507 ? -0.059 37.302 -32.096 1.00 81.50 507 ARG A N 1
ATOM 3964 C CA . ARG A 1 507 ? -0.689 36.013 -31.757 1.00 81.50 507 ARG A CA 1
ATOM 3965 C C . ARG A 1 507 ? 0.351 34.893 -31.712 1.00 81.50 507 ARG A C 1
ATOM 3967 O O . ARG A 1 507 ? 1.314 34.977 -32.466 1.00 81.50 507 ARG A O 1
ATOM 3974 N N . PRO A 1 508 ? 0.192 33.857 -30.874 1.00 83.06 508 PRO A N 1
ATOM 3975 C CA . PRO A 1 508 ? 1.128 32.733 -30.854 1.00 83.06 508 PRO A CA 1
ATOM 3976 C C . PRO A 1 508 ? 1.163 32.020 -32.213 1.00 83.06 508 PRO A C 1
ATOM 3978 O O . PRO A 1 508 ? 0.139 31.917 -32.892 1.00 83.06 508 PRO A O 1
ATOM 3981 N N . LEU A 1 509 ? 2.343 31.538 -32.609 1.00 80.69 509 LEU A N 1
ATOM 3982 C CA . LEU A 1 509 ? 2.503 30.721 -33.809 1.00 80.69 509 LEU A CA 1
ATOM 3983 C C . LEU A 1 509 ? 2.196 29.260 -33.461 1.00 80.69 509 LEU A C 1
ATOM 3985 O O . LEU A 1 509 ? 2.930 28.628 -32.705 1.00 80.69 509 LEU A O 1
ATOM 3989 N N . GLU A 1 510 ? 1.129 28.707 -34.034 1.00 83.00 510 GLU A N 1
ATOM 3990 C CA . GLU A 1 510 ? 0.849 27.271 -33.946 1.00 83.00 510 GLU A CA 1
ATOM 3991 C C . GLU A 1 510 ? 1.853 26.508 -34.825 1.00 83.00 510 GLU A C 1
ATOM 3993 O O . GLU A 1 510 ? 1.733 26.507 -36.052 1.00 83.00 510 GLU A O 1
ATOM 3998 N N . ALA A 1 511 ? 2.852 25.864 -34.217 1.00 81.69 511 ALA A N 1
ATOM 3999 C CA . ALA A 1 511 ? 3.883 25.104 -34.925 1.00 81.69 511 ALA A CA 1
ATOM 4000 C C . ALA A 1 511 ? 4.313 23.848 -34.157 1.00 81.69 511 ALA A C 1
ATOM 4002 O O . ALA A 1 511 ? 4.327 23.828 -32.926 1.00 81.69 511 ALA A O 1
ATOM 4003 N N . LYS A 1 512 ? 4.744 22.816 -34.891 1.00 80.56 512 LYS A N 1
ATOM 4004 C CA . LYS A 1 512 ? 5.586 21.751 -34.327 1.00 80.56 512 LYS A CA 1
ATOM 4005 C C . LYS A 1 512 ? 6.992 22.304 -34.140 1.00 80.56 512 LYS A C 1
ATOM 4007 O O . LYS A 1 512 ? 7.598 22.764 -35.108 1.00 80.56 512 LYS A O 1
ATOM 4012 N N . VAL A 1 513 ? 7.490 22.240 -32.909 1.00 80.88 513 VAL A N 1
ATOM 4013 C CA . VAL A 1 513 ? 8.815 22.736 -32.533 1.00 80.88 513 VAL A CA 1
ATOM 4014 C C . VAL A 1 513 ? 9.616 21.598 -31.917 1.00 80.88 513 VAL A C 1
ATOM 4016 O O . VAL A 1 513 ? 9.154 20.955 -30.978 1.00 80.88 513 VAL A O 1
ATOM 4019 N N . ALA A 1 514 ? 10.817 21.359 -32.434 1.00 77.56 514 ALA A N 1
ATOM 4020 C CA . ALA A 1 514 ? 11.807 20.481 -31.818 1.00 77.56 514 ALA A CA 1
ATOM 4021 C C . ALA A 1 514 ? 13.095 21.278 -31.621 1.00 77.56 514 ALA A C 1
ATOM 4023 O O . ALA A 1 514 ? 13.590 21.856 -32.583 1.00 77.56 514 ALA A O 1
ATOM 4024 N N . ALA A 1 515 ? 13.624 21.327 -30.399 1.00 82.25 515 ALA A N 1
ATOM 4025 C CA . ALA A 1 515 ? 14.823 22.093 -30.073 1.00 82.25 515 ALA A CA 1
ATOM 4026 C C . ALA A 1 515 ? 15.902 21.192 -29.461 1.00 82.25 515 ALA A C 1
ATOM 4028 O O . ALA A 1 515 ? 15.605 20.331 -28.631 1.00 82.25 515 ALA A O 1
ATOM 4029 N N . ARG A 1 516 ? 17.157 21.402 -29.859 1.00 80.06 516 ARG A N 1
ATOM 4030 C CA . ARG A 1 516 ? 18.346 20.760 -29.295 1.00 80.06 516 ARG A CA 1
ATOM 4031 C C . ARG A 1 516 ? 19.277 21.831 -28.745 1.00 80.06 516 ARG A C 1
ATOM 4033 O O . ARG A 1 516 ? 19.592 22.796 -29.432 1.00 80.06 516 ARG A O 1
ATOM 4040 N N . TYR A 1 517 ? 19.749 21.623 -27.521 1.00 82.38 517 TYR A N 1
ATOM 4041 C CA . TYR A 1 517 ? 20.598 22.570 -26.802 1.00 82.38 517 TYR A CA 1
ATOM 4042 C C . TYR A 1 517 ? 21.993 21.980 -26.608 1.00 82.38 517 TYR A C 1
ATOM 4044 O O . TYR A 1 517 ? 22.145 20.873 -26.084 1.00 82.38 517 TYR A O 1
ATOM 4052 N N . MET A 1 518 ? 23.018 22.721 -27.014 1.00 79.25 518 MET A N 1
ATOM 4053 C CA . MET A 1 518 ? 24.425 22.355 -26.875 1.00 79.25 518 MET A CA 1
ATOM 4054 C C . MET A 1 518 ? 25.167 23.502 -26.195 1.00 79.25 518 MET A C 1
ATOM 4056 O O . MET A 1 518 ? 25.029 24.651 -26.595 1.00 79.25 518 MET A O 1
ATOM 4060 N N . GLU A 1 519 ? 25.947 23.200 -25.164 1.00 76.81 519 GLU A N 1
ATOM 4061 C CA . GLU A 1 519 ? 26.762 24.196 -24.465 1.00 76.81 519 GLU A CA 1
ATOM 4062 C C . GLU A 1 519 ? 28.220 24.009 -24.881 1.00 76.81 519 GLU A C 1
ATOM 4064 O O . GLU A 1 519 ? 28.729 22.886 -24.851 1.00 76.81 519 GLU A O 1
ATOM 4069 N N . HIS A 1 520 ? 28.874 25.090 -25.303 1.00 66.94 520 HIS A N 1
ATOM 4070 C CA . HIS A 1 520 ? 30.276 25.075 -25.708 1.00 66.94 520 HIS A CA 1
ATOM 4071 C C . HIS A 1 520 ? 30.929 26.410 -25.328 1.00 66.94 520 HIS A C 1
ATOM 4073 O O . HIS A 1 520 ? 30.460 27.464 -25.747 1.00 66.94 520 HIS A O 1
ATOM 4079 N N . LEU A 1 521 ? 31.999 26.369 -24.522 1.00 67.31 521 LEU A N 1
ATOM 4080 C CA . LEU A 1 521 ? 32.792 27.545 -24.111 1.00 67.31 521 LEU A CA 1
ATOM 4081 C C . LEU A 1 521 ? 31.965 28.718 -23.533 1.00 67.31 521 LEU A C 1
ATOM 4083 O O . LEU A 1 521 ? 32.231 29.877 -23.828 1.00 67.31 521 LEU A O 1
ATOM 4087 N N . GLY A 1 522 ? 30.947 28.427 -22.715 1.00 67.00 522 GLY A N 1
ATOM 4088 C CA . GLY A 1 522 ? 30.115 29.458 -22.074 1.00 67.00 522 GLY A CA 1
ATOM 4089 C C . GLY A 1 522 ? 29.023 30.062 -22.967 1.00 67.00 522 GLY A C 1
ATOM 4090 O O . GLY A 1 522 ? 28.258 30.900 -22.498 1.00 67.00 522 GLY A O 1
ATOM 4091 N N . GLN A 1 523 ? 28.896 29.608 -24.217 1.00 72.38 523 GLN A N 1
ATOM 4092 C CA . GLN A 1 523 ? 27.797 29.963 -25.115 1.00 72.38 523 GLN A CA 1
ATOM 4093 C C . GLN A 1 523 ? 26.814 28.799 -25.264 1.00 72.38 523 GLN A C 1
ATOM 4095 O O . GLN A 1 523 ? 27.201 27.624 -25.311 1.00 72.38 523 GLN A O 1
ATOM 4100 N N . LEU A 1 524 ? 25.525 29.130 -25.353 1.00 81.06 524 LEU A N 1
ATOM 4101 C CA . LEU A 1 524 ? 24.465 28.153 -25.579 1.00 81.06 524 LEU A CA 1
ATOM 4102 C C . LEU A 1 524 ? 24.071 28.167 -27.056 1.00 81.06 524 LEU A C 1
ATOM 4104 O O . LEU A 1 524 ? 23.470 29.124 -27.539 1.00 81.06 524 LEU A O 1
ATOM 4108 N N . LYS A 1 525 ? 24.388 27.087 -27.770 1.00 83.88 525 LYS A N 1
ATOM 4109 C CA . LYS A 1 525 ? 23.945 26.856 -29.143 1.00 83.88 525 LYS A CA 1
ATOM 4110 C C . LYS A 1 525 ? 22.612 26.115 -29.130 1.00 83.88 525 LYS A C 1
ATOM 4112 O O . LYS A 1 525 ? 22.499 25.037 -28.543 1.00 83.88 525 LYS A O 1
ATOM 4117 N N . VAL A 1 526 ? 21.615 26.672 -29.804 1.00 84.38 526 VAL A N 1
ATOM 4118 C CA . VAL A 1 526 ? 20.275 26.099 -29.929 1.00 84.38 526 VAL A CA 1
ATOM 4119 C C . VAL A 1 526 ? 19.981 25.812 -31.392 1.00 84.38 526 VAL A C 1
ATOM 4121 O O . VAL A 1 526 ? 20.095 26.699 -32.229 1.00 84.38 526 VAL A O 1
ATOM 4124 N N . ASP A 1 527 ? 19.599 24.577 -31.693 1.00 85.88 527 ASP A N 1
ATOM 4125 C CA . ASP A 1 527 ? 19.128 24.145 -33.010 1.00 85.88 527 ASP A CA 1
ATOM 4126 C C . ASP A 1 527 ? 17.629 23.848 -32.913 1.00 85.88 527 ASP A C 1
ATOM 4128 O O . ASP A 1 527 ? 17.222 22.970 -32.151 1.00 85.88 527 ASP A O 1
ATOM 4132 N N . ILE A 1 528 ? 16.803 24.613 -33.624 1.00 85.88 528 ILE A N 1
ATOM 4133 C CA . ILE A 1 528 ? 15.345 24.515 -33.594 1.00 85.88 528 ILE A CA 1
ATOM 4134 C C . ILE A 1 528 ? 14.823 24.143 -34.976 1.00 85.88 528 ILE A C 1
ATOM 4136 O O . ILE A 1 528 ? 15.095 24.821 -35.964 1.00 85.88 528 ILE A O 1
ATOM 4140 N N . ARG A 1 529 ? 13.963 23.129 -35.032 1.00 87.56 529 ARG A N 1
ATOM 4141 C CA . ARG A 1 529 ? 13.125 22.828 -36.194 1.00 87.56 529 ARG A CA 1
ATOM 4142 C C . ARG A 1 529 ? 11.714 23.337 -35.955 1.00 87.56 529 ARG A C 1
ATOM 4144 O O . ARG A 1 529 ? 11.063 22.906 -35.005 1.00 87.56 529 ARG A O 1
ATOM 4151 N N . ILE A 1 530 ? 11.246 24.224 -36.825 1.00 86.81 530 ILE A N 1
ATOM 4152 C CA . ILE A 1 530 ? 9.924 24.853 -36.753 1.00 86.81 530 ILE A CA 1
ATOM 4153 C C . ILE A 1 530 ? 9.118 24.420 -37.973 1.00 86.81 530 ILE A C 1
ATOM 4155 O O . ILE A 1 530 ? 9.564 24.603 -39.100 1.00 86.81 530 ILE A O 1
ATOM 4159 N N . THR A 1 531 ? 7.927 23.858 -37.763 1.00 87.75 531 THR A N 1
ATOM 4160 C CA . THR A 1 531 ? 6.972 23.557 -38.844 1.00 87.75 531 THR A CA 1
ATOM 4161 C C . THR A 1 531 ? 5.627 24.218 -38.535 1.00 87.75 531 THR A C 1
ATOM 4163 O O . THR A 1 531 ? 4.879 23.687 -37.704 1.00 87.75 531 THR A O 1
ATOM 4166 N N . PRO A 1 532 ? 5.314 25.378 -39.144 1.00 85.75 532 PRO A N 1
ATOM 4167 C CA . PRO A 1 532 ? 4.057 26.088 -38.919 1.00 85.75 532 PRO A CA 1
ATOM 4168 C C . PRO A 1 532 ? 2.840 25.274 -39.370 1.00 85.75 532 PRO A C 1
ATOM 4170 O O . PRO A 1 532 ? 2.849 24.679 -40.444 1.00 85.75 532 PRO A O 1
ATOM 4173 N N . HIS A 1 533 ? 1.768 25.274 -38.580 1.00 80.12 533 HIS A N 1
ATOM 4174 C CA . HIS A 1 533 ? 0.488 24.658 -38.948 1.00 80.12 533 HIS A CA 1
ATOM 4175 C C . HIS A 1 533 ? -0.462 25.636 -39.638 1.00 80.12 533 HIS A C 1
ATOM 4177 O O . HIS A 1 533 ? -1.213 25.237 -40.526 1.00 80.12 533 HIS A O 1
ATOM 4183 N N . LYS A 1 534 ? -0.433 26.908 -39.227 1.00 74.62 534 LYS A N 1
ATOM 4184 C CA . LYS A 1 534 ? -1.228 27.994 -39.805 1.00 74.62 534 LYS A CA 1
ATOM 4185 C C . LYS A 1 534 ? -0.407 29.279 -39.810 1.00 74.62 534 LYS A C 1
ATOM 4187 O O . LYS A 1 534 ? -0.045 29.779 -38.747 1.00 74.62 534 LYS A O 1
ATOM 4192 N N . SER A 1 535 ? -0.173 29.828 -40.991 1.00 69.75 535 SER A N 1
ATOM 4193 C CA . SER A 1 535 ? 0.360 31.174 -41.197 1.00 69.75 535 SER A CA 1
ATOM 4194 C C . SER A 1 535 ? -0.435 31.846 -42.316 1.00 69.75 535 SER A C 1
ATOM 4196 O O . SER A 1 535 ? -0.921 31.176 -43.224 1.00 69.75 535 SER A O 1
ATOM 4198 N N . ASP A 1 536 ? -0.665 33.151 -42.183 1.00 71.75 536 ASP A N 1
ATOM 4199 C CA . ASP A 1 536 ? -1.232 33.993 -43.243 1.00 71.75 536 ASP A CA 1
ATOM 4200 C C . ASP A 1 536 ? -0.056 34.637 -43.992 1.00 71.75 536 ASP A C 1
ATOM 4202 O O . ASP A 1 536 ? 0.946 34.985 -43.361 1.00 71.75 536 ASP A O 1
ATOM 4206 N N . ASP A 1 537 ? -0.186 34.874 -45.297 1.00 67.06 537 ASP A N 1
ATOM 4207 C CA . ASP A 1 537 ? 0.858 35.449 -46.168 1.00 67.06 537 ASP A CA 1
ATOM 4208 C C . ASP A 1 537 ? 1.167 36.930 -45.840 1.00 67.06 537 ASP A C 1
ATOM 4210 O O . ASP A 1 537 ? 1.773 37.660 -46.622 1.00 67.06 537 ASP A O 1
ATOM 4214 N N . ARG A 1 538 ? 0.701 37.420 -44.690 1.00 70.19 538 ARG A N 1
ATOM 4215 C CA . ARG A 1 538 ? 0.879 38.789 -44.194 1.00 70.19 538 ARG A CA 1
ATOM 4216 C C . ARG A 1 538 ? 1.485 38.849 -42.793 1.00 70.19 538 ARG A C 1
ATOM 4218 O O . ARG A 1 538 ? 1.609 39.945 -42.244 1.00 70.19 538 ARG A O 1
ATOM 4225 N N . ASP A 1 539 ? 1.824 37.703 -42.207 1.00 82.44 539 ASP A N 1
ATOM 4226 C CA . ASP A 1 539 ? 2.354 37.626 -40.851 1.00 82.44 539 ASP A CA 1
ATOM 4227 C C . ASP A 1 539 ? 3.868 37.369 -40.860 1.00 82.44 539 ASP A C 1
ATOM 4229 O O . ASP A 1 539 ? 4.341 36.375 -41.410 1.00 82.44 539 ASP A O 1
ATOM 4233 N N . ASP A 1 540 ? 4.621 38.239 -40.183 1.00 86.81 540 ASP A N 1
ATOM 4234 C CA . ASP A 1 540 ? 6.031 37.990 -39.877 1.00 86.81 540 ASP A CA 1
ATOM 4235 C C . ASP A 1 540 ? 6.116 37.114 -38.616 1.00 86.81 540 ASP A C 1
ATOM 4237 O O . ASP A 1 540 ? 5.476 37.410 -37.597 1.00 86.81 540 ASP A O 1
ATOM 4241 N N . ALA A 1 541 ? 6.909 36.045 -38.668 1.00 86.75 541 ALA A N 1
ATOM 4242 C CA . ALA A 1 541 ? 7.179 35.188 -37.523 1.00 86.75 541 ALA A CA 1
ATOM 4243 C C . ALA A 1 541 ? 8.361 35.718 -36.713 1.00 86.75 541 ALA A C 1
ATOM 4245 O O . ALA A 1 541 ? 9.373 36.148 -37.259 1.00 86.75 541 ALA A O 1
ATOM 4246 N N . TYR A 1 542 ? 8.249 35.638 -35.393 1.00 89.12 542 TYR A N 1
ATOM 4247 C CA . TYR A 1 542 ? 9.284 36.067 -34.468 1.00 89.12 542 TYR A CA 1
ATOM 4248 C C . TYR A 1 542 ? 9.662 34.946 -33.510 1.00 89.12 542 TYR A C 1
ATOM 4250 O O . TYR A 1 542 ? 8.805 34.166 -33.089 1.00 89.12 542 TYR A O 1
ATOM 4258 N N . LEU A 1 543 ? 10.943 34.912 -33.149 1.00 87.62 543 LEU A N 1
ATOM 4259 C CA . LEU A 1 543 ? 11.521 33.997 -32.174 1.00 87.62 543 LEU A CA 1
ATOM 4260 C C . LEU A 1 543 ? 12.160 34.777 -31.027 1.00 87.62 543 LEU A C 1
ATOM 4262 O O . LEU A 1 543 ? 12.914 35.725 -31.246 1.00 87.62 543 LEU A O 1
ATOM 4266 N N . ALA A 1 544 ? 11.905 34.325 -29.806 1.00 86.31 544 ALA A N 1
ATOM 4267 C CA . ALA A 1 544 ? 12.673 34.700 -28.629 1.00 86.31 544 ALA A CA 1
ATOM 4268 C C . ALA A 1 544 ? 12.904 33.492 -27.731 1.00 86.31 544 ALA A C 1
ATOM 4270 O O . ALA A 1 544 ? 12.196 32.488 -27.821 1.00 86.31 544 ALA A O 1
ATOM 4271 N N . PHE A 1 545 ? 13.866 33.625 -26.828 1.00 82.31 545 PHE A N 1
ATOM 4272 C CA . PHE A 1 545 ? 14.077 32.669 -25.756 1.00 82.31 545 PHE A CA 1
ATOM 4273 C C . PHE A 1 545 ? 13.847 33.345 -24.418 1.00 82.31 545 PHE A C 1
ATOM 4275 O O . PHE A 1 545 ? 14.443 34.382 -24.120 1.00 82.31 545 PHE A O 1
ATOM 4282 N N . SER A 1 546 ? 12.988 32.729 -23.617 1.00 77.56 546 SER A N 1
ATOM 4283 C CA . SER A 1 546 ? 12.842 33.062 -22.210 1.00 77.56 546 SER A CA 1
ATOM 4284 C C . SER A 1 546 ? 13.204 31.858 -21.363 1.00 77.56 546 SER A C 1
ATOM 4286 O O . SER A 1 546 ? 13.050 30.701 -21.770 1.00 77.56 546 SER A O 1
ATOM 4288 N N . LEU A 1 547 ? 13.643 32.147 -20.151 1.00 66.88 547 LEU A N 1
ATOM 4289 C CA . LEU A 1 547 ? 13.661 31.165 -19.084 1.00 66.88 547 LEU A CA 1
ATOM 4290 C C . LEU A 1 547 ? 12.219 30.998 -18.575 1.00 66.88 547 LEU A C 1
ATOM 4292 O O . LEU A 1 547 ? 11.511 31.988 -18.391 1.00 66.88 547 LEU A O 1
ATOM 4296 N N . GLY A 1 548 ? 11.754 29.757 -18.439 1.00 57.84 548 GLY A N 1
ATOM 4297 C CA . GLY A 1 548 ? 10.475 29.443 -17.806 1.00 57.84 548 GLY A CA 1
ATOM 4298 C C . GLY A 1 548 ? 10.470 29.929 -16.358 1.00 57.84 548 GLY A C 1
ATOM 4299 O O . GLY A 1 548 ? 11.533 30.037 -15.747 1.00 57.84 548 GLY A O 1
ATOM 4300 N N . GLU A 1 549 ? 9.288 30.248 -15.825 1.00 50.56 549 GLU A N 1
ATOM 4301 C CA . GLU A 1 549 ? 9.128 30.644 -14.423 1.00 50.56 549 GLU A CA 1
ATOM 4302 C C . GLU A 1 549 ? 9.735 29.570 -13.512 1.00 50.56 549 GLU A C 1
ATOM 4304 O O . GLU A 1 549 ? 9.227 28.452 -13.413 1.00 50.56 549 GLU A O 1
ATOM 4309 N N . ASP A 1 550 ? 10.846 29.906 -12.861 1.00 42.31 550 ASP A N 1
ATOM 4310 C CA . ASP A 1 550 ? 11.368 29.129 -11.749 1.00 42.31 550 ASP A CA 1
ATOM 4311 C C . ASP A 1 550 ? 10.407 29.368 -10.578 1.00 42.31 550 ASP A C 1
ATOM 4313 O O . ASP A 1 550 ? 10.442 30.420 -9.938 1.00 42.31 550 ASP A O 1
ATOM 4317 N N . LEU A 1 551 ? 9.483 28.428 -10.346 1.00 41.66 551 LEU A N 1
ATOM 4318 C CA . LEU A 1 551 ? 8.451 28.507 -9.297 1.00 41.66 551 LEU A CA 1
ATOM 4319 C C . LEU A 1 551 ? 9.039 28.746 -7.890 1.00 41.66 551 LEU A C 1
ATOM 4321 O O . LEU A 1 551 ? 8.308 29.163 -6.993 1.00 41.66 551 LEU A O 1
ATOM 4325 N N . ASP A 1 552 ? 10.347 28.539 -7.708 1.00 41.31 552 ASP A N 1
ATOM 4326 C CA . ASP A 1 552 ? 11.060 28.728 -6.444 1.00 41.31 552 ASP A CA 1
ATOM 4327 C C . ASP A 1 552 ? 11.676 30.129 -6.265 1.00 41.31 552 ASP A C 1
ATOM 4329 O O . ASP A 1 552 ? 12.086 30.491 -5.158 1.00 41.31 552 ASP A O 1
ATOM 4333 N N . ARG A 1 553 ? 11.728 30.967 -7.309 1.00 42.19 553 ARG A N 1
ATOM 4334 C CA . ARG A 1 553 ? 12.269 32.333 -7.224 1.00 42.19 553 ARG A CA 1
ATOM 4335 C C . ARG A 1 553 ? 11.230 33.322 -7.733 1.00 42.19 553 ARG A C 1
ATOM 4337 O O . ARG A 1 553 ? 11.103 33.516 -8.932 1.00 42.19 553 ARG A O 1
ATOM 4344 N N . ASN A 1 554 ? 10.524 33.977 -6.808 1.00 38.97 554 ASN A N 1
ATOM 4345 C CA . ASN A 1 554 ? 9.594 35.102 -7.025 1.00 38.97 554 ASN A CA 1
ATOM 4346 C C . ASN A 1 554 ? 10.246 36.306 -7.764 1.00 38.97 554 ASN A C 1
ATOM 4348 O O . ASN A 1 554 ? 10.371 37.402 -7.222 1.00 38.97 554 ASN A O 1
ATOM 4352 N N . LEU A 1 555 ? 10.673 36.127 -9.011 1.00 43.31 555 LEU A N 1
ATOM 4353 C CA . LEU A 1 555 ? 11.179 37.161 -9.905 1.00 43.31 555 LEU A CA 1
ATOM 4354 C C . LEU A 1 555 ? 10.125 37.340 -10.997 1.00 43.31 555 LEU A C 1
ATOM 4356 O O . LEU A 1 555 ? 10.104 36.622 -11.988 1.00 43.31 555 LEU A O 1
ATOM 4360 N N . GLY A 1 556 ? 9.194 38.266 -10.773 1.00 42.53 556 GLY A N 1
ATOM 4361 C CA . GLY A 1 556 ? 7.961 38.438 -11.553 1.00 42.53 556 GLY A CA 1
ATOM 4362 C C . GLY A 1 556 ? 8.104 38.942 -12.999 1.00 42.53 556 GLY A C 1
ATOM 4363 O O . GLY A 1 556 ? 7.204 39.636 -13.464 1.00 42.53 556 GLY A O 1
ATOM 4364 N N . MET A 1 557 ? 9.196 38.639 -13.711 1.00 46.25 557 MET A N 1
ATOM 4365 C CA . MET A 1 557 ? 9.363 38.915 -15.146 1.00 46.25 557 MET A CA 1
ATOM 4366 C C . MET A 1 557 ? 10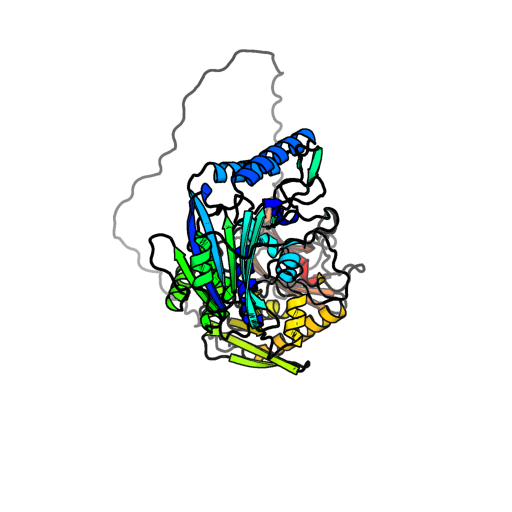.245 37.838 -15.813 1.00 46.25 557 MET A C 1
ATOM 4368 O O . MET A 1 557 ? 11.306 37.524 -15.273 1.00 46.25 557 MET A O 1
ATOM 4372 N N . PRO A 1 558 ? 9.886 37.321 -17.008 1.00 56.75 558 PRO A N 1
ATOM 4373 C CA . PRO A 1 558 ? 10.740 36.398 -17.752 1.00 56.75 558 PRO A CA 1
ATOM 4374 C C . PRO A 1 558 ? 12.052 37.084 -18.152 1.00 56.75 558 PRO A C 1
ATOM 4376 O O . PRO A 1 558 ? 12.048 38.135 -18.799 1.00 56.75 558 PRO A O 1
ATOM 4379 N N . THR A 1 559 ? 13.184 36.483 -17.786 1.00 68.75 559 THR A N 1
ATOM 4380 C CA . THR A 1 559 ? 14.506 36.927 -18.242 1.00 68.75 559 THR A CA 1
ATOM 4381 C C . THR A 1 559 ? 14.701 36.488 -19.695 1.00 68.75 559 THR A C 1
ATOM 4383 O O . THR A 1 559 ? 14.759 35.291 -19.990 1.00 68.75 559 THR A O 1
ATOM 4386 N N . TRP A 1 560 ? 14.755 37.455 -20.613 1.00 76.12 560 TRP A N 1
ATOM 4387 C CA . TRP A 1 560 ? 15.017 37.218 -22.034 1.00 76.12 560 TRP A CA 1
ATOM 4388 C C . TRP A 1 560 ? 16.513 37.032 -22.277 1.00 76.12 560 TRP A C 1
ATOM 4390 O O . TRP A 1 560 ? 17.322 37.764 -21.710 1.00 76.12 560 TRP A O 1
ATOM 4400 N N . LEU A 1 561 ? 16.879 36.085 -23.139 1.00 78.31 561 LEU A N 1
ATOM 4401 C CA . LEU A 1 561 ? 18.278 35.870 -23.511 1.00 78.31 561 LEU A CA 1
ATOM 4402 C C . LEU A 1 561 ? 18.645 36.627 -24.783 1.00 78.31 561 LEU A C 1
ATOM 4404 O O . LEU A 1 561 ? 17.876 36.636 -25.747 1.00 78.31 561 LEU A O 1
ATOM 4408 N N . ALA A 1 562 ? 19.829 37.242 -24.768 1.00 81.50 562 ALA A N 1
ATOM 4409 C CA . ALA A 1 562 ? 20.368 37.945 -25.919 1.00 81.50 562 ALA A CA 1
ATOM 4410 C C . ALA A 1 562 ? 20.954 36.958 -26.936 1.00 81.50 562 ALA A C 1
ATOM 4412 O O . ALA A 1 562 ? 21.664 36.012 -26.572 1.00 81.50 562 ALA A O 1
ATOM 4413 N N . PHE A 1 563 ? 20.679 37.197 -28.213 1.00 81.50 563 PHE A N 1
ATOM 4414 C CA . PHE A 1 563 ? 21.274 36.462 -29.321 1.00 81.50 563 PHE A CA 1
ATOM 4415 C C . PHE A 1 563 ? 22.642 37.050 -29.671 1.00 81.50 563 PHE A C 1
ATOM 4417 O O . PHE A 1 563 ? 22.772 38.260 -29.834 1.00 81.50 563 PHE A O 1
ATOM 4424 N N . SER A 1 564 ? 23.656 36.198 -29.816 1.00 82.94 564 SER A N 1
ATOM 4425 C CA . SER A 1 564 ? 24.967 36.593 -30.347 1.00 82.94 564 SER A CA 1
ATOM 4426 C C . SER A 1 564 ? 25.116 36.286 -31.834 1.00 82.94 564 SER A C 1
ATOM 4428 O O . SER A 1 564 ? 25.838 36.992 -32.528 1.00 82.94 564 SER A O 1
ATOM 4430 N N . ASP A 1 565 ? 24.441 35.242 -32.317 1.00 84.06 565 ASP A N 1
ATOM 4431 C CA . ASP A 1 565 ? 24.445 34.825 -33.721 1.00 84.06 565 ASP A CA 1
ATOM 4432 C C . ASP A 1 565 ? 23.175 34.016 -34.030 1.00 84.06 565 ASP A C 1
ATOM 4434 O O . ASP A 1 565 ? 22.628 33.346 -33.146 1.00 84.06 565 ASP A O 1
ATOM 4438 N N . ILE A 1 566 ? 22.689 34.073 -35.269 1.00 86.56 566 ILE A N 1
ATOM 4439 C CA . ILE A 1 566 ? 21.543 33.286 -35.719 1.00 86.56 566 ILE A CA 1
ATOM 4440 C C . ILE A 1 566 ? 21.569 33.020 -37.229 1.00 86.56 566 ILE A C 1
ATOM 4442 O O . ILE A 1 566 ? 21.818 33.897 -38.055 1.00 86.56 566 ILE A O 1
ATOM 4446 N N . THR A 1 567 ? 21.198 31.798 -37.603 1.00 86.56 567 THR A N 1
ATOM 4447 C CA . THR A 1 567 ? 20.964 31.408 -38.993 1.00 86.56 567 THR A CA 1
ATOM 4448 C C . THR A 1 567 ? 19.585 30.779 -39.163 1.00 86.56 567 THR A C 1
ATOM 4450 O O . THR A 1 567 ? 19.099 30.074 -38.278 1.00 86.56 567 THR A O 1
ATOM 4453 N N . LEU A 1 568 ? 18.962 31.012 -40.318 1.00 88.69 568 LEU A N 1
ATOM 4454 C CA . LEU A 1 568 ? 17.715 30.386 -40.756 1.00 88.69 568 LEU A CA 1
ATOM 4455 C C . LEU A 1 568 ? 17.968 29.642 -42.067 1.00 88.69 568 LEU A C 1
ATOM 4457 O O . LEU A 1 568 ? 18.336 30.239 -43.078 1.00 88.69 568 LEU A O 1
ATOM 4461 N N . ASN A 1 569 ? 17.781 28.323 -42.045 1.00 86.81 569 ASN A N 1
ATOM 4462 C CA . ASN A 1 569 ? 18.125 27.407 -43.134 1.00 86.81 569 ASN A CA 1
ATOM 4463 C C . ASN A 1 569 ? 19.571 27.604 -43.632 1.00 86.81 569 ASN A C 1
ATOM 4465 O O . ASN A 1 569 ? 19.836 27.531 -44.827 1.00 86.81 569 ASN A O 1
ATOM 4469 N N . GLY A 1 570 ? 20.492 27.901 -42.708 1.00 80.69 570 GLY A N 1
ATOM 4470 C CA . GLY A 1 570 ? 21.903 28.165 -43.005 1.00 80.69 570 GLY A CA 1
ATOM 4471 C C . GLY A 1 570 ? 22.226 29.591 -43.465 1.00 80.69 570 GLY A C 1
ATOM 4472 O O . GLY A 1 570 ? 23.402 29.906 -43.605 1.00 80.69 570 GLY A O 1
ATOM 4473 N N . ASN A 1 571 ? 21.233 30.466 -43.657 1.00 84.62 571 ASN A N 1
ATOM 4474 C CA . ASN A 1 571 ? 21.461 31.874 -43.998 1.00 84.62 571 ASN A CA 1
ATOM 4475 C C . ASN A 1 571 ? 21.533 32.735 -42.735 1.00 84.62 571 ASN A C 1
ATOM 4477 O O . ASN A 1 571 ? 20.635 32.670 -41.896 1.00 84.62 571 ASN A O 1
ATOM 4481 N N . GLU A 1 572 ? 22.571 33.557 -42.616 1.00 86.88 572 GLU A N 1
ATOM 4482 C CA . GLU A 1 572 ? 22.778 34.466 -41.484 1.00 86.88 572 GLU A CA 1
ATOM 4483 C C . GLU A 1 572 ? 21.696 35.557 -41.420 1.00 86.88 572 GLU A C 1
ATOM 4485 O O . GLU A 1 572 ? 21.388 36.213 -42.422 1.00 86.88 572 GLU A O 1
ATOM 4490 N N . ILE A 1 573 ? 21.120 35.766 -40.233 1.00 84.75 573 ILE A N 1
ATOM 4491 C CA . ILE A 1 573 ? 20.177 36.859 -39.975 1.00 84.75 573 ILE A CA 1
ATOM 4492 C C . ILE A 1 573 ? 20.924 37.979 -39.249 1.00 84.75 573 ILE A C 1
ATOM 4494 O O . ILE A 1 573 ? 21.386 37.811 -38.124 1.00 84.75 573 ILE A O 1
ATOM 4498 N N . LYS A 1 574 ? 20.993 39.162 -39.869 1.00 80.69 574 LYS A N 1
ATOM 4499 C CA . LYS A 1 574 ? 21.630 40.336 -39.257 1.00 80.69 574 LYS A CA 1
ATOM 4500 C C . LYS A 1 574 ? 20.836 40.828 -38.046 1.00 80.69 574 LYS A C 1
ATOM 4502 O O . LYS A 1 574 ? 19.712 41.308 -38.198 1.00 80.69 574 LYS A O 1
ATOM 4507 N N . LEU A 1 575 ? 21.460 40.778 -36.872 1.00 79.06 575 LEU A N 1
ATOM 4508 C CA . LEU A 1 575 ? 20.928 41.342 -35.634 1.00 79.06 575 LEU A CA 1
ATOM 4509 C C . LEU A 1 575 ? 20.976 42.877 -35.682 1.00 79.06 575 LEU A C 1
ATOM 4511 O O . LEU A 1 575 ? 22.011 43.470 -35.990 1.00 79.06 575 LEU A O 1
ATOM 4515 N N . LYS A 1 576 ? 19.853 43.536 -35.384 1.00 75.44 576 LYS A N 1
ATOM 4516 C CA . LYS A 1 576 ? 19.799 44.991 -35.165 1.00 75.44 576 LYS A CA 1
ATOM 4517 C C . LYS A 1 576 ? 19.915 45.279 -33.669 1.00 75.44 576 LYS A C 1
ATOM 4519 O O . LYS A 1 576 ? 19.397 44.515 -32.861 1.00 75.44 576 LYS A O 1
ATOM 4524 N N . SER A 1 577 ? 20.512 46.412 -33.299 1.00 58.69 577 SER A N 1
ATOM 4525 C CA . SER A 1 577 ? 20.765 46.806 -31.897 1.00 58.69 577 SER A CA 1
ATOM 4526 C C . SER A 1 577 ? 19.513 46.934 -31.013 1.00 58.69 577 SER A C 1
ATOM 4528 O O . SER A 1 577 ? 19.617 47.029 -29.799 1.00 58.69 577 SER A O 1
ATOM 4530 N N . ASN A 1 578 ? 18.312 46.946 -31.596 1.00 59.44 578 ASN A N 1
ATOM 4531 C CA . ASN A 1 578 ? 17.031 46.985 -30.887 1.00 59.44 578 ASN A CA 1
ATOM 4532 C C . ASN A 1 578 ? 16.269 45.641 -30.889 1.00 59.44 578 ASN A C 1
ATOM 4534 O O . ASN A 1 578 ? 15.150 45.579 -30.380 1.00 59.44 578 ASN A O 1
ATOM 4538 N N . GLU A 1 579 ? 16.849 44.579 -31.456 1.00 62.62 579 GLU A N 1
ATOM 4539 C CA . GLU A 1 579 ? 16.242 43.247 -31.635 1.00 62.62 579 GLU A CA 1
ATOM 4540 C C . GLU A 1 579 ? 17.030 42.137 -30.910 1.00 62.62 579 GLU A C 1
ATOM 4542 O O . GLU A 1 579 ? 16.791 40.951 -31.123 1.00 62.62 579 GLU A O 1
ATOM 4547 N N . GLU A 1 580 ? 17.928 42.506 -29.991 1.00 65.75 580 GLU A N 1
ATOM 4548 C CA . GLU A 1 580 ? 18.867 41.594 -29.313 1.00 65.75 580 GLU A CA 1
ATOM 4549 C C . GLU A 1 580 ? 18.197 40.425 -28.573 1.00 65.75 580 GLU A C 1
ATOM 4551 O O . GLU A 1 580 ? 18.830 39.399 -28.370 1.00 65.75 580 GLU A O 1
ATOM 4556 N N . PHE A 1 581 ? 16.910 40.536 -28.229 1.00 76.31 581 PHE A N 1
ATOM 4557 C CA . PHE A 1 581 ? 16.139 39.518 -27.501 1.00 76.31 581 PHE A CA 1
ATOM 4558 C C . PHE A 1 581 ? 14.997 38.897 -28.320 1.00 76.31 581 PHE A C 1
ATOM 4560 O O . PHE A 1 581 ? 14.290 38.014 -27.829 1.00 76.31 581 PHE A O 1
ATOM 4567 N N . ARG A 1 582 ? 14.742 39.397 -29.538 1.00 81.88 582 ARG A N 1
ATOM 4568 C CA . ARG A 1 582 ? 13.600 39.001 -30.379 1.00 81.88 582 ARG A CA 1
ATOM 4569 C C . ARG A 1 582 ? 13.954 39.146 -31.850 1.00 81.88 582 ARG A C 1
ATOM 4571 O O . ARG A 1 582 ? 14.157 40.260 -32.314 1.00 81.88 582 ARG A O 1
ATOM 4578 N N . ILE A 1 583 ? 13.913 38.050 -32.597 1.00 83.81 583 ILE A N 1
ATOM 4579 C CA . ILE A 1 583 ? 14.363 38.033 -33.990 1.00 83.81 583 ILE A CA 1
ATOM 4580 C C . ILE A 1 583 ? 13.193 37.799 -34.929 1.00 83.81 583 ILE A C 1
ATOM 4582 O O . ILE A 1 583 ? 12.399 36.883 -34.719 1.00 83.81 583 ILE A O 1
ATOM 4586 N N . ASN A 1 584 ? 13.109 38.618 -35.977 1.00 86.81 584 ASN A N 1
ATOM 4587 C CA . ASN A 1 584 ? 12.194 38.401 -37.089 1.00 86.81 584 ASN A CA 1
ATOM 4588 C C . ASN A 1 584 ? 12.740 37.286 -37.996 1.00 86.81 584 ASN A C 1
ATOM 4590 O O . ASN A 1 584 ? 13.779 37.452 -38.632 1.00 86.81 584 ASN A O 1
ATOM 4594 N N . LEU A 1 585 ? 12.032 36.161 -38.062 1.00 84.62 585 LEU A N 1
ATOM 4595 C CA . LEU A 1 585 ? 12.329 35.036 -38.954 1.00 84.62 585 LEU A CA 1
ATOM 4596 C C . LEU A 1 585 ? 11.755 35.237 -40.368 1.00 84.62 585 LEU A C 1
ATOM 4598 O O . LEU A 1 585 ? 11.946 34.392 -41.239 1.00 84.62 585 LEU A O 1
ATOM 4602 N N . GLY A 1 586 ? 11.049 36.344 -40.597 1.00 86.88 586 GLY A N 1
ATOM 4603 C CA . GLY A 1 586 ? 10.330 36.630 -41.829 1.00 86.88 586 GLY A CA 1
ATOM 4604 C C . GLY A 1 586 ? 9.036 35.830 -41.940 1.00 86.88 586 GLY A C 1
ATOM 4605 O O . GLY A 1 586 ? 8.483 35.336 -40.955 1.00 86.88 586 GLY A O 1
ATOM 4606 N N . MET A 1 587 ? 8.535 35.714 -43.164 1.00 87.44 587 MET A N 1
ATOM 4607 C CA . MET A 1 587 ? 7.324 34.956 -43.454 1.00 87.44 587 MET A CA 1
ATOM 4608 C C . MET A 1 587 ? 7.635 33.459 -43.515 1.00 87.44 587 MET A C 1
ATOM 4610 O O . MET A 1 587 ? 8.472 33.021 -44.307 1.00 87.44 587 MET A O 1
ATOM 4614 N N . LEU A 1 588 ? 6.941 32.672 -42.691 1.00 85.81 588 LEU A N 1
ATOM 4615 C CA . LEU A 1 588 ? 7.059 31.215 -42.682 1.00 85.81 588 LEU A CA 1
ATOM 4616 C C . LEU A 1 588 ? 5.828 30.589 -43.340 1.00 85.81 588 LEU A C 1
ATOM 4618 O O . LEU A 1 588 ? 4.699 30.849 -42.930 1.00 85.81 588 LEU A O 1
ATOM 4622 N N . GLU A 1 589 ? 6.040 29.740 -44.337 1.00 83.50 589 GLU A N 1
ATOM 4623 C CA . GLU A 1 589 ? 4.989 29.018 -45.051 1.00 83.50 589 GLU A CA 1
ATOM 4624 C C . GLU A 1 589 ? 4.438 27.873 -44.188 1.00 83.50 589 GLU A C 1
ATOM 4626 O O . GLU A 1 589 ? 5.184 27.152 -43.514 1.00 83.50 589 GLU A O 1
ATOM 4631 N N . ALA A 1 590 ? 3.119 27.677 -44.229 1.00 84.50 590 ALA A N 1
ATOM 4632 C CA . ALA A 1 590 ? 2.480 26.561 -43.548 1.00 84.50 590 ALA A CA 1
ATOM 4633 C C . ALA A 1 590 ? 2.998 25.220 -44.095 1.00 84.50 590 ALA A C 1
ATOM 4635 O O . ALA A 1 590 ? 3.153 25.032 -45.298 1.00 84.50 590 ALA A O 1
ATOM 4636 N N . SER A 1 591 ? 3.223 24.258 -43.201 1.00 80.25 591 SER A N 1
ATOM 4637 C CA . SER A 1 591 ? 3.715 22.903 -43.498 1.00 80.25 591 SER A CA 1
ATOM 4638 C C . SER A 1 591 ? 5.148 22.804 -44.041 1.00 80.25 591 SER A C 1
ATOM 4640 O O . SER A 1 591 ? 5.606 21.695 -44.311 1.00 80.25 591 SER A O 1
ATOM 4642 N N . LYS A 1 592 ? 5.887 23.915 -44.144 1.00 86.94 592 LYS A N 1
ATOM 4643 C CA . LYS A 1 592 ? 7.317 23.916 -44.475 1.00 86.94 592 LYS A CA 1
ATOM 4644 C C . LYS A 1 592 ? 8.156 23.891 -43.200 1.00 86.94 592 LYS A C 1
ATOM 4646 O O . LYS A 1 592 ? 7.858 24.599 -42.239 1.00 86.94 592 LYS A O 1
ATOM 4651 N N . THR A 1 593 ? 9.197 23.062 -43.174 1.00 85.56 593 THR A N 1
ATOM 4652 C CA . THR A 1 593 ? 10.104 22.974 -42.024 1.00 85.56 593 THR A CA 1
ATOM 4653 C C . THR A 1 593 ? 11.273 23.934 -42.194 1.00 85.56 593 THR A C 1
ATOM 4655 O O . THR A 1 593 ? 11.931 23.954 -43.232 1.00 85.56 593 THR A O 1
ATOM 4658 N N . TYR A 1 594 ? 11.540 24.701 -41.144 1.00 86.69 594 TYR A N 1
ATOM 4659 C CA . TYR A 1 594 ? 12.640 25.649 -41.055 1.00 86.69 594 TYR A CA 1
ATOM 4660 C C . TYR A 1 594 ? 13.607 25.216 -39.957 1.00 86.69 594 TYR A C 1
ATOM 4662 O O . TYR A 1 594 ? 13.171 24.819 -38.875 1.00 86.69 594 TYR A O 1
ATOM 4670 N N . THR A 1 595 ? 14.904 25.318 -40.227 1.00 86.56 595 THR A N 1
ATOM 4671 C CA . THR A 1 595 ? 15.975 25.069 -39.260 1.00 86.56 595 THR A CA 1
ATOM 4672 C C . THR A 1 595 ? 16.561 26.397 -38.815 1.00 86.56 595 THR A C 1
ATOM 4674 O O . THR A 1 595 ? 17.093 27.146 -39.631 1.00 86.56 595 THR A O 1
ATOM 4677 N N . VAL A 1 596 ? 16.471 26.686 -37.524 1.00 87.12 596 VAL A N 1
ATOM 4678 C CA . VAL A 1 596 ? 17.053 27.872 -36.902 1.00 87.12 596 VAL A CA 1
ATOM 4679 C C . VAL A 1 596 ? 18.201 27.438 -36.010 1.00 87.12 596 VAL A C 1
ATOM 4681 O O . VAL A 1 596 ? 17.985 26.670 -35.077 1.00 87.12 596 VAL A O 1
ATOM 4684 N N . VAL A 1 597 ? 19.403 27.951 -36.257 1.00 86.38 597 VAL A N 1
ATOM 4685 C CA . VAL A 1 597 ? 20.545 27.749 -35.359 1.00 86.38 597 VAL A CA 1
ATOM 4686 C C . VAL A 1 597 ? 20.890 29.086 -34.732 1.00 86.38 597 VAL A C 1
ATOM 4688 O O . VAL A 1 597 ? 21.288 29.999 -35.444 1.00 86.38 597 VAL A O 1
ATOM 4691 N N . ALA A 1 598 ? 20.735 29.197 -33.418 1.00 86.81 598 ALA A N 1
ATOM 4692 C CA . ALA A 1 598 ? 20.992 30.409 -32.653 1.00 86.81 598 ALA A CA 1
ATOM 4693 C C . ALA A 1 598 ? 22.097 30.183 -31.617 1.00 86.81 598 ALA A C 1
ATOM 4695 O O . ALA A 1 598 ? 22.193 29.108 -31.024 1.00 86.81 598 ALA A O 1
ATOM 4696 N N . GLN A 1 599 ? 22.908 31.204 -31.372 1.00 86.31 599 GLN A N 1
ATOM 4697 C CA . GLN A 1 599 ? 23.823 31.277 -30.241 1.00 86.31 599 GLN A CA 1
ATOM 4698 C C . GLN A 1 599 ? 23.301 32.319 -29.254 1.00 86.31 599 GLN A C 1
ATOM 4700 O O . GLN A 1 599 ? 22.949 33.432 -29.646 1.00 86.31 599 GLN A O 1
ATOM 4705 N N . LEU A 1 600 ? 23.225 31.941 -27.982 1.00 85.69 600 LEU A N 1
ATOM 4706 C CA . LEU A 1 600 ? 22.712 32.779 -26.905 1.00 85.69 600 LEU A CA 1
ATOM 4707 C C . LEU A 1 600 ? 23.825 33.088 -25.907 1.00 85.69 600 LEU A C 1
ATOM 4709 O O . LEU A 1 600 ? 24.598 32.198 -25.528 1.00 85.69 600 LEU A O 1
ATOM 4713 N N . GLN A 1 601 ? 23.869 34.339 -25.452 1.00 78.94 601 GLN A N 1
ATOM 4714 C CA . GLN A 1 601 ? 24.755 34.746 -24.367 1.00 78.94 601 GLN A CA 1
ATOM 4715 C C . GLN A 1 601 ? 24.210 34.245 -23.028 1.00 78.94 601 GLN A C 1
ATOM 4717 O O . GLN A 1 601 ? 23.056 34.487 -22.669 1.00 78.94 601 GLN A O 1
ATOM 4722 N N . LYS A 1 602 ? 25.057 33.529 -22.286 1.00 73.19 602 LYS A N 1
ATOM 4723 C CA . LYS A 1 602 ? 24.753 33.035 -20.945 1.00 73.19 602 LYS A CA 1
ATOM 4724 C C . LYS A 1 602 ? 25.077 34.128 -19.912 1.00 73.19 602 LYS A C 1
ATOM 4726 O O . LYS A 1 602 ? 26.192 34.643 -19.949 1.00 73.19 602 LYS A O 1
ATOM 4731 N N . PRO A 1 603 ? 24.166 34.471 -18.984 1.00 69.94 603 PRO A N 1
ATOM 4732 C CA . PRO A 1 603 ? 24.483 35.383 -17.884 1.00 69.94 603 PRO A CA 1
ATOM 4733 C C . PRO A 1 603 ? 25.600 34.823 -16.985 1.00 69.94 603 PRO A C 1
ATOM 4735 O O . PRO A 1 603 ? 25.574 33.637 -16.648 1.00 69.94 603 PRO A O 1
ATOM 4738 N N . GLU A 1 604 ? 26.556 35.665 -16.572 1.00 60.72 604 GLU A N 1
ATOM 4739 C CA . GLU A 1 604 ? 27.729 35.256 -15.768 1.00 60.72 604 GLU A CA 1
ATOM 4740 C C . GLU A 1 604 ? 27.358 34.646 -14.405 1.00 60.72 604 GLU A C 1
ATOM 4742 O O . GLU A 1 604 ? 28.063 33.781 -13.892 1.00 60.72 604 GLU A O 1
ATOM 4747 N N . GLU A 1 605 ? 26.221 35.040 -13.832 1.00 58.59 605 GLU A N 1
ATOM 4748 C CA . GLU A 1 605 ? 25.797 34.639 -12.485 1.00 58.59 605 GLU A CA 1
ATOM 4749 C C . GLU A 1 605 ? 25.264 33.185 -12.394 1.00 58.59 605 GLU A C 1
ATOM 4751 O O . GLU A 1 605 ? 24.810 32.758 -11.331 1.00 58.59 605 GLU A O 1
ATOM 4756 N N . TRP A 1 606 ? 25.240 32.417 -13.496 1.00 62.41 606 TRP A N 1
ATOM 4757 C CA . TRP A 1 606 ? 24.458 31.172 -13.598 1.00 62.41 606 TRP A CA 1
ATOM 4758 C C . TRP A 1 606 ? 25.321 29.913 -13.820 1.00 62.41 606 TRP A C 1
ATOM 4760 O O . TRP A 1 606 ? 26.027 29.775 -14.822 1.00 62.41 606 TRP A O 1
ATOM 4770 N N . SER A 1 607 ? 25.206 28.931 -12.913 1.00 55.28 607 SER A N 1
ATOM 4771 C CA . SER A 1 607 ? 25.914 27.640 -12.978 1.00 55.28 607 SER A CA 1
ATOM 4772 C C . SER A 1 607 ? 25.181 26.573 -13.825 1.00 55.28 607 SER A C 1
ATOM 4774 O O . SER A 1 607 ? 23.970 26.626 -14.018 1.00 55.28 607 SER A O 1
ATOM 4776 N N . ASN A 1 608 ? 25.969 25.631 -14.362 1.00 52.75 608 ASN A N 1
ATOM 4777 C CA . ASN A 1 608 ? 25.801 24.528 -15.348 1.00 52.75 608 ASN A CA 1
ATOM 4778 C C . ASN A 1 608 ? 24.442 23.806 -15.622 1.00 52.75 608 ASN A C 1
ATOM 4780 O O . ASN A 1 608 ? 24.464 22.727 -16.212 1.00 52.75 608 ASN A O 1
ATOM 4784 N N . SER A 1 609 ? 23.260 24.328 -15.275 1.00 54.19 609 SER A N 1
ATOM 4785 C CA . SER A 1 609 ? 21.970 23.607 -15.406 1.00 54.19 609 SER A CA 1
ATOM 4786 C C . SER A 1 609 ? 20.913 24.252 -16.327 1.00 54.19 609 SER A C 1
ATOM 4788 O O . SER A 1 609 ? 19.755 23.842 -16.326 1.00 54.19 609 SER A O 1
ATOM 4790 N N . LEU A 1 610 ? 21.301 25.197 -17.194 1.00 54.91 610 LEU A N 1
ATOM 4791 C CA . LEU A 1 610 ? 20.384 26.014 -18.020 1.00 54.91 610 LEU A CA 1
ATOM 4792 C C . LEU A 1 610 ? 19.472 25.241 -18.999 1.00 54.91 610 LEU A C 1
ATOM 4794 O O . LEU A 1 610 ? 18.486 25.793 -19.486 1.00 54.91 610 LEU A O 1
ATOM 4798 N N . LYS A 1 611 ? 19.782 23.975 -19.311 1.00 53.22 611 LYS A N 1
ATOM 4799 C CA . LYS A 1 611 ? 19.095 23.206 -20.367 1.00 53.22 611 LYS A CA 1
ATOM 4800 C C . LYS A 1 611 ? 17.611 22.943 -20.080 1.00 53.22 611 LYS A C 1
ATOM 4802 O O . LYS A 1 611 ? 16.864 22.706 -21.022 1.00 53.22 611 LYS A O 1
ATOM 4807 N N . TYR A 1 612 ? 17.184 22.993 -18.816 1.00 48.91 612 TYR A N 1
ATOM 4808 C CA . TYR A 1 612 ? 15.832 22.593 -18.402 1.00 48.91 612 TYR A CA 1
ATOM 4809 C C . TYR A 1 612 ? 14.834 23.748 -18.264 1.00 48.91 612 TYR A C 1
ATOM 4811 O O . TYR A 1 612 ? 13.637 23.497 -18.152 1.00 48.91 612 TYR A O 1
ATOM 4819 N N . ALA A 1 613 ? 15.303 24.997 -18.318 1.00 61.75 613 ALA A N 1
ATOM 4820 C CA . ALA A 1 613 ? 14.450 26.176 -18.171 1.00 61.75 613 ALA A CA 1
ATOM 4821 C C . ALA A 1 613 ? 14.243 26.946 -19.484 1.00 61.75 613 ALA A C 1
ATOM 4823 O O . ALA A 1 613 ? 13.429 27.860 -19.515 1.00 61.75 613 ALA A O 1
ATOM 4824 N N . LEU A 1 614 ? 14.944 26.619 -20.577 1.00 70.94 614 LEU A N 1
ATOM 4825 C CA . LEU A 1 614 ? 14.845 27.405 -21.809 1.00 70.94 614 LEU A CA 1
ATOM 4826 C C . LEU A 1 614 ? 13.619 27.031 -22.646 1.00 70.94 614 LEU A C 1
ATOM 4828 O O . LEU A 1 614 ? 13.522 25.905 -23.131 1.00 70.94 614 LEU A O 1
ATOM 4832 N N . GLN A 1 615 ? 12.731 27.989 -22.907 1.00 76.38 615 GLN A N 1
ATOM 4833 C CA . GLN A 1 615 ? 11.589 27.787 -23.798 1.00 76.38 615 GLN A CA 1
ATOM 4834 C C . GLN A 1 615 ? 11.678 28.709 -25.023 1.00 76.38 615 GLN A C 1
ATOM 4836 O O . GLN A 1 615 ? 11.810 29.927 -24.863 1.00 76.38 615 GLN A O 1
ATOM 4841 N N . PRO A 1 616 ? 11.616 28.162 -26.255 1.00 83.31 616 PRO A N 1
ATOM 4842 C CA . PRO A 1 616 ? 11.465 28.981 -27.446 1.00 83.31 616 PRO A CA 1
ATOM 4843 C C . PRO A 1 616 ? 10.036 29.526 -27.500 1.00 83.31 616 PRO A C 1
ATOM 4845 O O . PRO A 1 616 ? 9.062 28.773 -27.469 1.00 83.31 616 PRO A O 1
ATOM 4848 N N . LEU A 1 617 ? 9.913 30.843 -27.612 1.00 83.62 617 LEU A N 1
ATOM 4849 C CA . LEU A 1 617 ? 8.645 31.534 -27.793 1.00 83.62 617 LEU A CA 1
ATOM 4850 C C . LEU A 1 617 ? 8.524 31.975 -29.247 1.00 83.62 617 LEU A C 1
ATOM 4852 O O . LEU A 1 617 ? 9.352 32.738 -29.744 1.00 83.62 617 LEU A O 1
ATOM 4856 N N . LEU A 1 618 ? 7.474 31.490 -29.911 1.00 84.19 618 LEU A N 1
ATOM 4857 C CA . LEU A 1 618 ? 7.160 31.809 -31.299 1.00 84.19 618 LEU A CA 1
ATOM 4858 C C . LEU A 1 618 ? 5.826 32.544 -31.389 1.00 84.19 618 LEU A C 1
ATOM 4860 O O . LEU A 1 618 ? 4.800 32.076 -30.887 1.00 84.19 618 LEU A O 1
ATOM 4864 N N . TRP A 1 619 ? 5.820 33.681 -32.075 1.00 85.44 619 TRP A N 1
ATOM 4865 C CA . TRP A 1 619 ? 4.594 34.427 -32.344 1.00 85.44 619 TRP A CA 1
ATOM 4866 C C . TRP A 1 619 ? 4.610 35.046 -33.737 1.00 85.44 619 TRP A C 1
ATOM 4868 O O . TRP A 1 619 ? 5.652 35.217 -34.362 1.00 85.44 619 TRP A O 1
ATOM 4878 N N . LEU A 1 620 ? 3.419 35.376 -34.212 1.00 83.62 620 LEU A N 1
ATOM 4879 C CA . LEU A 1 620 ? 3.162 36.098 -35.442 1.00 83.62 620 LEU A CA 1
ATOM 4880 C C . LEU A 1 620 ? 2.844 37.552 -35.112 1.00 83.62 620 LEU A C 1
ATOM 4882 O O . LEU A 1 620 ? 2.079 37.835 -34.181 1.00 83.62 620 LEU A O 1
ATOM 4886 N N . ARG A 1 621 ? 3.397 38.471 -35.901 1.00 81.38 621 ARG A N 1
ATOM 4887 C CA . ARG A 1 621 ? 3.039 39.888 -35.884 1.00 81.38 621 ARG A CA 1
ATOM 4888 C C . ARG A 1 621 ? 2.499 40.269 -37.254 1.00 81.38 621 ARG A C 1
ATOM 4890 O O . ARG A 1 621 ? 3.225 40.247 -38.245 1.00 81.38 621 ARG A O 1
ATOM 4897 N N . ARG A 1 622 ? 1.226 40.657 -37.284 1.00 77.12 622 ARG A N 1
ATOM 4898 C CA . ARG A 1 622 ? 0.590 41.193 -38.489 1.00 77.12 622 ARG A CA 1
ATOM 4899 C C . ARG A 1 622 ? 0.984 42.659 -38.651 1.00 77.12 622 ARG A C 1
ATOM 4901 O O . ARG A 1 622 ? 0.846 43.422 -37.687 1.00 77.12 622 ARG A O 1
ATOM 4908 N N . LYS A 1 623 ? 1.515 43.024 -39.820 1.00 62.25 623 LYS A N 1
ATOM 4909 C CA . LYS A 1 623 ? 1.840 44.421 -40.156 1.00 62.25 623 LYS A CA 1
ATOM 4910 C C . LYS A 1 623 ? 0.591 45.262 -40.380 1.00 62.25 623 LYS A C 1
ATOM 4912 O O . LYS A 1 623 ? -0.385 44.732 -40.959 1.00 62.25 623 LYS A O 1
#

Radius of gyration: 33.05 Å; chains: 1; bounding box: 74×89×105 Å

Foldseek 3Di:
DEKDFFFDDQFAFDDPQLVVQDADLQLLLQLLVVVQLVLAVVVVHLAKEKEKEKDWDFCVLDPCSVVLVVVQVQSCVQCVVVVNCDDVSVVLSVLQVVQSVDRIWIKMKIKILGQKDDLVNVCVLQPPPDDPDDDDDDQDQPAPSSCSLLSQASNQKKKKWWWHADPVRDIFIFIKMKHFHGWGQDPVRGIGHRIIMDAPDDAPDRVDGDGHTDRDDGPVCVVVNVPRPGIIMMMMHIRGPDDDDLSSVQSCCQFQVQCQLVNNYWYWYHYPPDDIDICHPVVSCVSLVVQDPVDDPPPVPNRGDRSNLSVQQNVQSVDPQWDWDQFPVRAIKIKTKDFDQPDPWAWEFEAASSTTQETCVQEPAVLNVVVRPDLQFGHMYMYIYHYCVRGVLLNVLQSQQGDNSSYHGHLVSDDPVSSVVNNVRVVVVSVVCVVVTHTDPPVPPPDPPPPPPPDDDDDDDDDDDDDDDDDDDDDDDDDDDDDDDDDDDDDDDDDDDDPPDPDKDKDFFAWDKDWDWDDDPQKIKIKIKTATADDDPQWWKKKFKWFAPPVVDPPPDTDTWFWPWKDKQNHTDDDDPVQRGMDTPGGDDHRDIIIMITITHDDPVDDDDRPPGIDMTMMIIGD

Secondary structure (DSSP, 8-state):
-EEEEEE-----SS-HHHHHSPSSSHHHHHHHHHHHHHHHHHTT-SSEEEEEEEEEEEGGGSTTHHHHHHHHHHHHHHHHHTT---HHHHHHHHHHHHHHT-SEEEEEEEEE-SS---HHHHHHHHHTTS----TTSS----S-GGGHHHHTBSS-EEEEEEEEE-TTS-EEEEEEEEEB---EE-TTS-EEEEEEEEESB--S-SSSPPPBPBS---HHHHHHHHTSSSSEEEEEEESBSS---HHHHHHHHHHHHHHHHHTSEEEEEEETTS--EE--HHHHHHHHHTTTT------TTS-S--HHHHHHHHHHHHSS-EEEEEPTTS-EEEEEEEE-TT-SS-EEEEEETTEEEEEGGGSS-THHHHHHH-TTB--EEEEEEE-TTT-HHHHHHHHHHB-TTSSSB-GGGS-HHHHHHHHHHHHHHHHHHGGGSPBP--SS-------------------------PPPPPPPPPP-PPP----PPPPPPPPPPPP------EEE--EEEEEEEEEETTEEEEEEEEEES---TTEEEEEEEEE---TTS---S--BPPEEEEEETTEEPPPPTT-TT-EEEE---TT--EEEEEEEEPPTT--S-GGGTEEEEEEEEE-